Protein AF-A0A0W0VWG0-F1 (afdb_monomer)

Foldseek 3Di:
DVVVVVVVVLVVVLVVLVVQLLVLLVVLLVVLVVQDPPHDPVSLVVSLVSCCVSHVVSLVVSCVSPVVVCVPQLSDDPSCALVSLVSCCQRRVVSNLVLLLDLSSVCRVQDGDDDHGDPNNVVVLVCLVVDPPRDPDPVSSVSSNVSVVCNVLVLSNLLSQLVVLVVLLVVLLVLLVVQLVVQCPPDDLSNVLSVLSVVLNVVLVCVQVVQLVVVLVVVCPDPVLVVCVVVVCNVVVSVVVSVVCVSQPALVVSLVSLCCLLVVCVCLVDPPDSNVSLCPPCDDDPPPPPPPPPPRNSNVVSSVSSSVSSVSSNVSSVVSVVSVVPRPPPVPVPPVPVVVVVVVVVPVVPPPPDPDDDDDDDDDDDDDDDDDDDDPDVVVVVVVVVVVVVVVVVVVPPDDDDDDDDDDDDPDPDDDD

Mean predicted aligned error: 16.07 Å

Nearest PDB structures (foldseek):
  2d1l-assembly1_A  TM=2.223E-01  e=3.188E+00  Mus musculus
  4nqi-assembly2_D  TM=1.699E-01  e=1.750E+00  Dictyostelium discoideum
  5i6r-assembly1_A-2  TM=1.168E-01  e=7.115E-01  Homo sapiens
  4nqi-assembly2_C  TM=2.123E-01  e=5.330E+00  Dictyostelium discoideum

Radius of gyration: 30.92 Å; Cα contacts (8 Å, |Δi|>4): 258; chains: 1; bounding box: 94×103×70 Å

pLDDT: mean 72.95, std 22.59, range [24.17, 96.88]

Secondary structure (DSSP, 8-state):
-HHHHHHHHHHHHHHHHHHHHHHHHHHHHHHHHT--TT--HHHHHHHHHHHIIIIIHHHHHHHHH-HHHHTTSSSS-TTS-HHHHHHHHHH-HHHHHHHHTSHHHHHHHH-SSSSSPPHHHHHHHHHHHH-SSS-SSHHHHHHHHHHHHHHHTT-HHHHHHHHHHHHHHHHHHHHHHHHHHHHTT--SHHHHHHHHHHHHHHHHHHHHHHHHHHHHHHHTTSHHHHHHHHTT-HHHHHHHHHHHHHHS---HHHHHHHHHHHHTTT-TT-TT-TTGGGSTT----TT-TTTSTTSS-HHHHHHHHHHHHHHHHHHHHHHHHHHHHTS---STTTHHHHHHHHHHTTTSSSSSS------------------------HHHHHHHHHHHHHHHHHHTTS----------SSSSSS---

Solvent-accessible surface area (backbone atoms only — not comparable to full-atom values): 24652 Å² total; per-residue (Å²): 119,74,67,58,58,53,52,51,52,52,50,50,54,49,53,52,54,48,52,49,37,52,51,53,48,54,56,47,54,62,50,52,76,71,53,52,99,82,57,53,73,64,61,55,47,54,47,46,50,50,47,40,56,56,43,54,51,42,51,55,48,47,48,69,77,39,49,87,80,40,71,86,39,73,69,50,65,83,88,66,44,34,69,57,51,52,50,46,28,67,70,35,35,77,50,26,50,59,39,46,54,32,49,36,50,40,45,36,43,29,24,83,88,55,96,61,78,35,68,69,37,54,54,47,55,51,48,53,77,75,44,80,81,60,46,96,44,73,65,55,50,51,54,44,52,52,30,52,52,27,49,78,69,65,37,28,56,45,44,37,51,22,52,54,27,48,53,45,26,50,52,30,47,50,56,44,52,51,52,26,68,79,22,52,86,43,76,65,66,60,12,51,31,18,51,40,46,50,58,51,51,55,55,54,66,47,48,63,58,55,50,52,54,51,47,52,58,52,49,65,70,35,68,72,38,52,56,24,54,80,71,73,44,33,63,63,53,49,50,53,51,50,54,57,47,67,75,67,62,86,49,61,68,57,40,48,53,47,47,51,64,57,50,60,59,73,58,69,89,52,98,75,53,87,59,48,63,66,50,79,85,63,79,87,59,102,82,52,89,87,75,63,88,78,77,73,60,59,70,58,53,36,51,48,49,26,38,53,27,40,51,54,21,43,55,30,44,52,53,28,53,49,52,59,67,67,42,75,78,66,70,80,74,42,70,72,50,54,64,54,52,65,60,52,72,66,59,72,78,64,72,86,74,78,93,78,82,83,85,90,77,92,86,86,88,86,84,84,86,84,89,87,80,81,85,80,52,74,67,56,58,56,50,46,54,49,50,52,49,50,49,50,45,53,73,66,60,80,70,76,79,86,77,76,92,84,87,88,86,84,87,86,89,79,90,82,134

Structure (mmCIF, N/CA/C/O backbone):
data_AF-A0A0W0VWG0-F1
#
_entry.id   AF-A0A0W0VWG0-F1
#
loop_
_atom_site.group_PDB
_atom_site.id
_atom_site.type_symbol
_atom_site.label_atom_id
_atom_site.label_alt_id
_atom_site.label_comp_id
_atom_site.label_asym_id
_atom_site.label_entity_id
_atom_site.label_seq_id
_atom_site.pdbx_PDB_ins_code
_atom_site.Cartn_x
_atom_site.Cartn_y
_atom_site.Cartn_z
_atom_site.occupancy
_atom_site.B_iso_or_equiv
_atom_site.auth_seq_id
_atom_site.auth_comp_id
_atom_site.auth_asym_id
_atom_site.auth_atom_id
_atom_site.pdbx_PDB_model_num
ATOM 1 N N . MET A 1 1 ? -19.625 -40.426 -2.573 1.00 50.56 1 MET A N 1
ATOM 2 C CA . MET A 1 1 ? -18.568 -40.957 -1.684 1.00 50.56 1 MET A CA 1
ATOM 3 C C . MET A 1 1 ? -17.186 -40.312 -1.865 1.00 50.56 1 MET A C 1
ATOM 5 O O . MET A 1 1 ? -16.572 -40.037 -0.852 1.00 50.56 1 MET A O 1
ATOM 9 N N . LYS A 1 2 ? -16.667 -39.997 -3.073 1.00 52.94 2 LYS A N 1
ATOM 10 C CA . LYS A 1 2 ? -15.372 -39.264 -3.203 1.00 52.94 2 LYS A CA 1
ATOM 11 C C . LYS A 1 2 ? -15.434 -37.756 -2.879 1.00 52.94 2 LYS A C 1
ATOM 13 O O . LYS A 1 2 ? -14.421 -37.177 -2.510 1.00 52.94 2 LYS A O 1
ATOM 18 N N . LYS A 1 3 ? -16.608 -37.123 -3.016 1.00 56.34 3 LYS A N 1
ATOM 19 C CA . LYS A 1 3 ? -16.817 -35.695 -2.696 1.00 56.34 3 LYS A CA 1
ATOM 20 C C . LYS A 1 3 ? -16.709 -35.406 -1.190 1.00 56.34 3 LYS A C 1
ATOM 22 O O . LYS A 1 3 ? -16.093 -34.413 -0.829 1.00 56.34 3 LYS A O 1
ATOM 27 N N . ASP A 1 4 ? -17.214 -36.308 -0.347 1.00 68.06 4 ASP A N 1
ATOM 28 C CA . ASP A 1 4 ? -17.221 -36.131 1.115 1.00 68.06 4 ASP A CA 1
ATOM 29 C C . ASP A 1 4 ? -15.820 -36.234 1.726 1.00 68.06 4 ASP A C 1
ATOM 31 O O . ASP A 1 4 ? -15.458 -35.425 2.572 1.00 68.06 4 ASP A O 1
ATOM 35 N N . ALA A 1 5 ? -14.986 -37.162 1.244 1.00 74.94 5 ALA A N 1
ATOM 36 C CA . ALA A 1 5 ? -13.616 -37.324 1.739 1.00 74.94 5 ALA A CA 1
ATOM 37 C C . ALA A 1 5 ? -12.729 -36.101 1.432 1.00 74.94 5 ALA A C 1
ATOM 39 O O . ALA A 1 5 ? -11.931 -35.683 2.268 1.00 74.94 5 ALA A O 1
ATOM 40 N N . ASN A 1 6 ? -12.900 -35.486 0.255 1.00 80.62 6 ASN A N 1
ATOM 41 C CA . ASN A 1 6 ? -12.165 -34.271 -0.103 1.00 80.62 6 ASN A CA 1
ATOM 42 C C . ASN A 1 6 ? -12.630 -33.052 0.707 1.00 80.62 6 ASN A C 1
ATOM 44 O O . ASN A 1 6 ? -11.800 -32.230 1.084 1.00 80.62 6 ASN A O 1
ATOM 48 N N . GLN A 1 7 ? -13.929 -32.934 1.001 1.00 82.38 7 GLN A N 1
ATOM 49 C CA . GLN A 1 7 ? -14.434 -31.863 1.866 1.00 82.38 7 GLN A CA 1
ATOM 50 C C . GLN A 1 7 ? -13.964 -32.024 3.314 1.00 82.38 7 GLN A C 1
ATOM 52 O O . GLN A 1 7 ? -13.575 -31.038 3.931 1.00 82.38 7 GLN A O 1
ATOM 57 N N . GLN A 1 8 ? -13.926 -33.254 3.833 1.00 86.62 8 GLN A N 1
ATOM 58 C CA . GLN A 1 8 ? -13.394 -33.541 5.168 1.00 86.62 8 GLN A CA 1
ATOM 59 C C . GLN A 1 8 ? -11.898 -33.228 5.276 1.00 86.62 8 GLN A C 1
ATOM 61 O O . GLN A 1 8 ? -11.470 -32.656 6.273 1.00 86.62 8 GLN A O 1
ATOM 66 N N . LEU A 1 9 ? -11.108 -33.548 4.246 1.00 89.19 9 LEU A N 1
ATOM 67 C CA . LEU A 1 9 ? -9.685 -33.205 4.217 1.00 89.19 9 LEU A CA 1
ATOM 68 C C . LEU A 1 9 ? -9.464 -31.685 4.210 1.00 89.19 9 LEU A C 1
ATOM 70 O O . LEU A 1 9 ? -8.611 -31.194 4.943 1.00 89.19 9 LEU A O 1
ATOM 74 N N . LEU A 1 10 ? -10.238 -30.943 3.410 1.00 88.75 10 LEU A N 1
ATOM 75 C CA . LEU A 1 10 ? -10.167 -29.478 3.373 1.00 88.75 10 LEU A CA 1
ATOM 76 C C . LEU A 1 10 ? -10.575 -28.851 4.711 1.00 88.75 10 LEU A C 1
ATOM 78 O O . LEU A 1 10 ? -9.900 -27.937 5.173 1.00 88.75 10 LEU A O 1
ATOM 82 N N . ALA A 1 11 ? -11.630 -29.366 5.348 1.00 89.81 11 ALA A N 1
ATOM 83 C CA . ALA A 1 11 ? -12.048 -28.925 6.676 1.00 89.81 11 ALA A CA 1
ATOM 84 C C . ALA A 1 11 ? -10.959 -29.193 7.729 1.00 89.81 11 ALA A C 1
ATOM 86 O O . ALA A 1 11 ? -10.616 -28.299 8.492 1.00 89.81 11 ALA A O 1
ATOM 87 N N . ALA A 1 12 ? -10.334 -30.376 7.710 1.00 92.12 12 ALA A N 1
ATOM 88 C CA . ALA A 1 12 ? -9.243 -30.702 8.627 1.00 92.12 12 ALA A CA 1
ATOM 89 C C . ALA A 1 12 ? -8.016 -29.791 8.435 1.00 92.12 12 ALA A C 1
ATOM 91 O O . ALA A 1 12 ? -7.435 -29.333 9.415 1.00 92.12 12 ALA A O 1
ATOM 92 N N . GLN A 1 13 ? -7.639 -29.492 7.185 1.00 92.81 13 GLN A N 1
ATOM 93 C CA . GLN A 1 13 ? -6.549 -28.555 6.881 1.00 92.81 13 GLN A CA 1
ATOM 94 C C . GLN A 1 13 ? -6.863 -27.132 7.352 1.00 92.81 13 GLN A C 1
ATOM 96 O O . GLN A 1 13 ? -5.985 -26.436 7.862 1.00 92.81 13 GLN A O 1
ATOM 101 N N . PHE A 1 14 ? -8.110 -26.699 7.176 1.00 92.69 14 PHE A N 1
ATOM 102 C CA . PHE A 1 14 ? -8.582 -25.416 7.672 1.00 92.69 14 PHE A CA 1
ATOM 103 C C . PHE A 1 14 ? -8.509 -25.350 9.203 1.00 92.69 14 PHE A C 1
ATOM 105 O O . PHE A 1 14 ? -7.899 -24.424 9.735 1.00 92.69 14 PHE A O 1
ATOM 112 N N . ASP A 1 15 ? -9.049 -26.351 9.901 1.00 92.88 15 ASP A N 1
ATOM 113 C CA . ASP A 1 15 ? -9.050 -26.422 11.365 1.00 92.88 15 ASP A CA 1
ATOM 114 C C . ASP A 1 15 ? -7.625 -26.455 11.934 1.00 92.88 15 ASP A C 1
ATOM 116 O O . ASP A 1 15 ? -7.330 -25.779 12.921 1.00 92.88 15 ASP A O 1
ATOM 120 N N . GLU A 1 16 ? -6.714 -27.195 11.295 1.00 94.81 16 GLU A N 1
ATOM 121 C CA . GLU A 1 16 ? -5.301 -27.248 11.675 1.00 94.81 16 GLU A CA 1
ATOM 122 C C . GLU A 1 16 ? -4.639 -25.869 11.571 1.00 94.81 16 GLU A C 1
ATOM 124 O O . GLU A 1 16 ? -4.044 -25.390 12.543 1.00 94.81 16 GLU A O 1
ATOM 129 N N . LYS A 1 17 ? -4.792 -25.193 10.424 1.00 94.12 17 LYS A N 1
ATOM 130 C CA . LYS A 1 17 ? -4.256 -23.838 10.226 1.00 94.12 17 LYS A CA 1
ATOM 131 C C . LYS A 1 17 ? -4.880 -22.841 11.196 1.00 94.12 17 LYS A C 1
ATOM 133 O O . LYS A 1 17 ? -4.179 -21.987 11.731 1.00 94.12 17 LYS A O 1
ATOM 138 N N . MET A 1 18 ? -6.175 -22.960 11.464 1.00 94.25 18 MET A N 1
ATOM 139 C CA . MET A 1 18 ? -6.873 -22.072 12.386 1.00 94.25 18 MET A CA 1
ATOM 140 C C . MET A 1 18 ? -6.428 -22.245 13.828 1.00 94.25 18 MET A C 1
ATOM 142 O O . MET A 1 18 ? -6.154 -21.253 14.503 1.00 94.25 18 MET A O 1
ATOM 146 N N . LYS A 1 19 ? -6.251 -23.488 14.270 1.00 95.75 19 LYS A N 1
ATOM 147 C CA . LYS A 1 19 ? -5.693 -23.792 15.586 1.00 95.75 19 LYS A CA 1
ATOM 148 C C . LYS A 1 19 ? -4.253 -23.297 15.717 1.00 95.75 19 LYS A C 1
ATOM 150 O O . LYS A 1 19 ? -3.855 -22.835 16.785 1.00 95.75 19 LYS A O 1
ATOM 155 N N . GLN A 1 20 ? -3.463 -23.367 14.644 1.00 96.12 20 GLN A N 1
ATOM 156 C CA . GLN A 1 20 ? -2.124 -22.780 14.627 1.00 96.12 20 GLN A CA 1
ATOM 157 C C . GLN A 1 20 ? -2.181 -21.262 14.843 1.00 96.12 20 GLN A C 1
ATOM 159 O O . GLN A 1 20 ? -1.486 -20.758 15.723 1.00 96.12 20 GLN A O 1
ATOM 164 N N . VAL A 1 21 ? -3.030 -20.547 14.095 1.00 96.12 21 VAL A N 1
ATOM 165 C CA . VAL A 1 21 ? -3.174 -19.088 14.241 1.00 96.12 21 VAL A CA 1
ATOM 166 C C . VAL A 1 21 ? -3.685 -18.713 15.630 1.00 96.12 21 VAL A C 1
ATOM 168 O O . VAL A 1 21 ? -3.185 -17.755 16.211 1.00 96.12 21 VAL A O 1
ATOM 171 N N . GLU A 1 22 ? -4.636 -19.463 16.188 1.00 96.75 22 GLU A N 1
ATOM 172 C CA . GLU A 1 22 ? -5.143 -19.245 17.546 1.00 96.75 22 GLU A CA 1
ATOM 173 C C . GLU A 1 22 ? -4.025 -19.369 18.593 1.00 96.75 22 GLU A C 1
ATOM 175 O O . GLU A 1 22 ? -3.852 -18.482 19.432 1.00 96.75 22 GLU A O 1
ATOM 180 N N . ASN A 1 23 ? -3.206 -20.422 18.502 1.00 96.88 23 ASN A N 1
ATOM 181 C CA . ASN A 1 23 ? -2.063 -20.615 19.393 1.00 96.88 23 ASN A CA 1
ATOM 182 C C . ASN A 1 23 ? -1.014 -19.505 19.233 1.00 96.88 23 ASN A C 1
ATOM 184 O O . ASN A 1 23 ? -0.510 -18.976 20.226 1.00 96.88 23 ASN A O 1
ATOM 188 N N . ASP A 1 24 ? -0.680 -19.135 17.995 1.00 96.62 24 ASP A N 1
ATOM 189 C CA . ASP A 1 24 ? 0.259 -18.048 17.717 1.00 96.62 24 ASP A CA 1
ATOM 190 C C . ASP A 1 24 ? -0.267 -16.708 18.246 1.00 96.62 24 ASP A C 1
ATOM 192 O O . ASP A 1 24 ? 0.499 -15.931 18.822 1.00 96.62 24 ASP A O 1
ATOM 196 N N . PHE A 1 25 ? -1.571 -16.453 18.112 1.00 96.06 25 PHE A N 1
ATOM 197 C CA . PHE A 1 25 ? -2.216 -15.248 18.623 1.00 96.06 25 PHE A CA 1
ATOM 198 C C . PHE A 1 25 ? -2.141 -15.198 20.148 1.00 96.06 25 PHE A C 1
ATOM 200 O O . PHE A 1 25 ? -1.662 -14.208 20.698 1.00 96.06 25 PHE A O 1
ATOM 207 N N . ALA A 1 26 ? -2.518 -16.281 20.832 1.00 94.88 26 ALA A N 1
ATOM 208 C CA . ALA A 1 26 ? -2.443 -16.372 22.288 1.00 94.88 26 ALA A CA 1
ATOM 209 C C . ALA A 1 26 ? -1.010 -16.147 22.804 1.00 94.88 26 ALA A C 1
ATOM 211 O O . ALA A 1 26 ? -0.790 -15.352 23.721 1.00 94.88 26 ALA A O 1
ATOM 212 N N . ASN A 1 27 ? -0.016 -16.775 22.168 1.00 94.56 27 ASN A N 1
ATOM 213 C CA . ASN A 1 27 ? 1.397 -16.602 22.513 1.00 94.56 27 ASN A CA 1
ATOM 214 C C . ASN A 1 27 ? 1.876 -15.157 22.312 1.00 94.56 27 ASN A C 1
ATOM 216 O O . ASN A 1 27 ? 2.618 -14.621 23.140 1.00 94.56 27 ASN A O 1
ATOM 220 N N . LEU A 1 28 ? 1.460 -14.511 21.220 1.00 93.88 28 LEU A N 1
ATOM 221 C CA . LEU A 1 28 ? 1.792 -13.113 20.966 1.00 93.88 28 LEU A CA 1
ATOM 222 C C . LEU A 1 28 ? 1.119 -12.191 21.981 1.00 93.88 28 LEU A C 1
ATOM 224 O O . LEU A 1 28 ? 1.800 -11.324 22.520 1.00 93.88 28 LEU A O 1
ATOM 228 N N . MET A 1 29 ? -0.153 -12.406 22.318 1.00 92.50 29 MET A N 1
ATOM 229 C CA . MET A 1 29 ? -0.862 -11.599 23.316 1.00 92.50 29 MET A CA 1
ATOM 230 C C . MET A 1 29 ? -0.215 -11.681 24.706 1.00 92.50 29 MET A C 1
ATOM 232 O O . MET A 1 29 ? -0.048 -10.648 25.355 1.00 92.50 29 MET A O 1
ATOM 236 N N . LEU A 1 30 ? 0.269 -12.858 25.125 1.00 90.69 30 LEU A N 1
ATOM 237 C CA . LEU A 1 30 ? 1.080 -12.989 26.347 1.00 90.69 30 LEU A CA 1
ATOM 238 C C . LEU A 1 30 ? 2.355 -12.134 26.283 1.00 90.69 30 LEU A C 1
ATOM 240 O O . LEU A 1 30 ? 2.744 -11.496 27.264 1.00 90.69 30 LEU A O 1
ATOM 244 N N . ARG A 1 31 ? 2.998 -12.083 25.111 1.00 89.56 31 ARG A N 1
ATOM 245 C CA . ARG A 1 31 ? 4.193 -11.262 24.887 1.00 89.56 31 ARG A CA 1
ATOM 246 C C . ARG A 1 31 ? 3.867 -9.768 24.907 1.00 89.56 31 ARG A C 1
ATOM 248 O O . ARG A 1 31 ? 4.655 -9.008 25.463 1.00 89.56 31 ARG A O 1
ATOM 255 N N . VAL A 1 32 ? 2.712 -9.342 24.386 1.00 87.25 32 VAL A N 1
ATOM 256 C CA . VAL A 1 32 ? 2.261 -7.933 24.421 1.00 87.25 32 VAL A CA 1
ATOM 257 C C . VAL A 1 32 ? 2.180 -7.413 25.848 1.00 87.25 32 VAL A C 1
ATOM 259 O O . VAL A 1 32 ? 2.632 -6.303 26.114 1.00 87.25 32 VAL A O 1
ATOM 262 N N . SER A 1 33 ? 1.666 -8.211 26.788 1.00 79.19 33 SER A N 1
ATOM 263 C CA . SER A 1 33 ? 1.565 -7.805 28.195 1.00 79.19 33 SER A CA 1
ATOM 264 C C . SER A 1 33 ? 2.928 -7.517 28.838 1.00 79.19 33 SER A C 1
ATOM 266 O O . SER A 1 33 ? 3.005 -6.725 29.776 1.00 79.19 33 SER A O 1
ATOM 268 N N . SER A 1 34 ? 4.006 -8.114 28.315 1.00 81.00 34 SER A N 1
ATOM 269 C CA . SER A 1 34 ? 5.383 -7.857 28.758 1.00 81.00 34 SER A CA 1
ATOM 270 C C . SER A 1 34 ? 6.031 -6.623 28.108 1.00 81.00 34 SER A C 1
ATOM 272 O O . SER A 1 34 ? 7.093 -6.184 28.552 1.00 81.00 34 SER A O 1
ATOM 274 N N . ILE A 1 35 ? 5.398 -6.039 27.081 1.00 80.75 35 ILE A N 1
ATOM 275 C CA . ILE A 1 35 ? 5.866 -4.819 26.414 1.00 80.75 35 ILE A CA 1
ATOM 276 C C . ILE A 1 35 ? 5.405 -3.607 27.236 1.00 80.75 35 ILE A C 1
ATOM 278 O O . ILE A 1 35 ? 4.223 -3.247 27.303 1.00 80.75 35 ILE A O 1
ATOM 282 N N . GLY A 1 36 ? 6.371 -2.995 27.916 1.00 67.56 36 GLY A N 1
ATOM 283 C CA . GLY A 1 36 ? 6.180 -1.805 28.733 1.00 67.56 36 GLY A CA 1
ATOM 284 C C . GLY A 1 36 ? 6.467 -0.510 27.964 1.00 67.56 36 GLY A C 1
ATOM 285 O O . GLY A 1 36 ? 7.030 -0.545 26.871 1.00 67.56 36 GLY A O 1
ATOM 286 N N . PRO A 1 37 ? 6.166 0.658 28.560 1.00 62.09 37 PRO A N 1
ATOM 287 C CA . PRO A 1 37 ? 6.462 1.970 27.968 1.00 62.09 37 PRO A CA 1
ATOM 288 C C . PRO A 1 37 ? 7.958 2.215 27.702 1.00 62.09 37 PRO A C 1
ATOM 290 O O . PRO A 1 37 ? 8.317 3.104 26.939 1.00 62.09 37 PRO A O 1
ATOM 293 N N . SER A 1 38 ? 8.830 1.445 28.356 1.00 62.41 38 SER A N 1
ATOM 294 C CA . SER A 1 38 ? 10.289 1.492 28.237 1.00 62.41 38 SER A CA 1
ATOM 295 C C . SER A 1 38 ? 10.865 0.419 27.306 1.00 62.41 38 SER A C 1
ATOM 297 O O . SER A 1 38 ? 12.086 0.319 27.170 1.00 62.41 38 SER A O 1
ATOM 299 N N . SER A 1 39 ? 10.024 -0.403 26.672 1.00 72.06 39 SER A N 1
ATOM 300 C CA . SER A 1 39 ? 10.487 -1.393 25.703 1.00 72.06 39 SER A CA 1
ATOM 301 C C . SER A 1 39 ? 11.117 -0.689 24.499 1.00 72.06 39 SER A C 1
ATOM 303 O O . SER A 1 39 ? 10.526 0.204 23.898 1.00 72.06 39 SER A O 1
ATOM 305 N N . GLY A 1 40 ? 12.345 -1.080 24.155 1.00 68.69 40 GLY A N 1
ATOM 306 C CA . GLY A 1 40 ? 13.078 -0.461 23.053 1.00 68.69 40 GLY A CA 1
ATOM 307 C C . GLY A 1 40 ? 12.387 -0.659 21.700 1.00 68.69 40 GLY A C 1
ATOM 308 O O . GLY A 1 40 ? 11.729 -1.673 21.472 1.00 68.69 40 GLY A O 1
ATOM 309 N N . LEU A 1 41 ? 12.615 0.277 20.772 1.00 71.94 41 LEU A N 1
ATOM 310 C CA . LEU A 1 41 ? 12.052 0.285 19.411 1.00 71.94 41 LEU A CA 1
ATOM 311 C C . LEU A 1 41 ? 12.236 -1.044 18.657 1.00 71.94 41 LEU A C 1
ATOM 313 O O . LEU A 1 41 ? 11.373 -1.463 17.895 1.00 71.94 41 LEU A O 1
ATOM 317 N N . LYS A 1 42 ? 13.354 -1.737 18.889 1.00 76.38 42 LYS A N 1
ATOM 318 C CA . LYS A 1 42 ? 13.618 -3.040 18.274 1.00 76.38 42 LYS A CA 1
ATOM 319 C C . LYS A 1 42 ? 12.618 -4.112 18.728 1.00 76.38 42 LYS A C 1
ATOM 321 O O . LYS A 1 42 ? 12.138 -4.881 17.909 1.00 76.38 42 LYS A O 1
ATOM 326 N N . VAL A 1 43 ? 12.249 -4.125 20.012 1.00 79.94 43 VAL A N 1
ATOM 327 C CA . VAL A 1 43 ? 11.303 -5.106 20.575 1.00 79.94 43 VAL A CA 1
ATOM 328 C C . VAL A 1 43 ? 9.911 -4.930 19.968 1.00 79.94 43 VAL A C 1
ATOM 330 O O . VAL A 1 43 ? 9.248 -5.915 19.643 1.00 79.94 43 VAL A O 1
ATOM 333 N N . THR A 1 44 ? 9.472 -3.68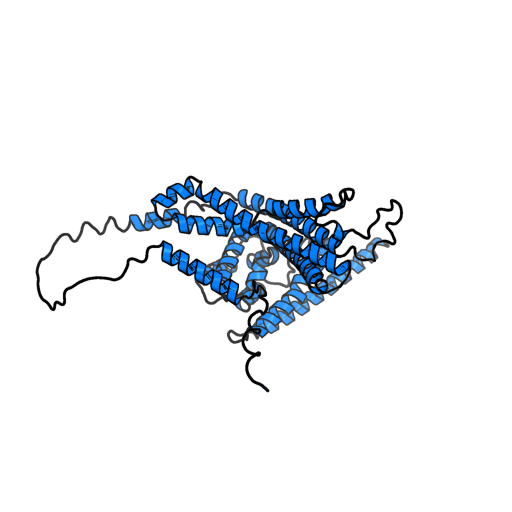3 19.782 1.00 79.25 44 THR A N 1
ATOM 334 C CA . THR A 1 44 ? 8.176 -3.377 19.163 1.00 79.25 44 THR A CA 1
ATOM 335 C C . THR A 1 44 ? 8.176 -3.656 17.659 1.00 79.25 44 THR A C 1
ATOM 337 O O . THR A 1 44 ? 7.179 -4.158 17.142 1.00 79.25 44 THR A O 1
ATOM 340 N N . GLN A 1 45 ? 9.293 -3.418 16.963 1.00 81.75 45 GLN A N 1
ATOM 341 C CA . GLN A 1 45 ? 9.461 -3.789 15.553 1.00 81.75 45 GLN A CA 1
ATOM 342 C C . GLN A 1 45 ? 9.440 -5.306 15.343 1.00 81.75 45 GLN A C 1
ATOM 344 O O . GLN A 1 45 ? 8.664 -5.786 14.519 1.00 81.75 45 GLN A O 1
ATOM 349 N N . ASP A 1 46 ? 10.228 -6.058 16.113 1.00 86.50 46 ASP A N 1
ATOM 350 C CA . ASP A 1 46 ? 10.281 -7.522 16.030 1.00 86.50 46 ASP A CA 1
ATOM 351 C C . ASP A 1 46 ? 8.903 -8.128 16.333 1.00 86.50 46 ASP A C 1
ATOM 353 O O . ASP A 1 46 ? 8.438 -9.024 15.628 1.00 86.50 46 ASP A O 1
ATOM 357 N N . PHE A 1 47 ? 8.189 -7.580 17.325 1.00 90.62 47 PHE A N 1
ATOM 358 C CA . PHE A 1 47 ? 6.798 -7.955 17.576 1.00 90.62 47 PHE A CA 1
ATOM 359 C C . PHE A 1 47 ? 5.892 -7.667 16.377 1.00 90.62 47 PHE A C 1
ATOM 361 O O . PHE A 1 47 ? 5.123 -8.535 15.968 1.00 90.62 47 PHE A O 1
ATOM 368 N N . GLY A 1 48 ? 5.967 -6.464 15.803 1.00 88.00 48 GLY A N 1
ATOM 369 C CA . GLY A 1 48 ? 5.152 -6.092 14.648 1.00 88.00 48 GLY A CA 1
ATOM 370 C C . GLY A 1 48 ? 5.391 -7.006 13.442 1.00 88.00 48 GLY A C 1
ATOM 371 O O . GLY A 1 48 ? 4.438 -7.357 12.739 1.00 88.00 48 GLY A O 1
ATOM 372 N N . ILE A 1 49 ? 6.640 -7.433 13.224 1.00 88.62 49 ILE A N 1
ATOM 373 C CA . ILE A 1 49 ? 7.011 -8.400 12.183 1.00 88.62 49 ILE A CA 1
ATOM 374 C C . ILE A 1 49 ? 6.385 -9.764 12.477 1.00 88.62 49 ILE A C 1
ATOM 376 O O . ILE A 1 49 ? 5.670 -10.285 11.618 1.00 88.62 49 ILE A O 1
ATOM 380 N N . ASP A 1 50 ? 6.593 -10.306 13.681 1.00 92.44 50 ASP A N 1
ATOM 381 C CA . ASP A 1 50 ? 6.047 -11.605 14.088 1.00 92.44 50 ASP A CA 1
ATOM 382 C C . ASP A 1 50 ? 4.521 -11.634 13.962 1.00 92.44 50 ASP A C 1
ATOM 384 O O . ASP A 1 50 ? 3.959 -12.556 13.371 1.00 92.44 50 ASP A O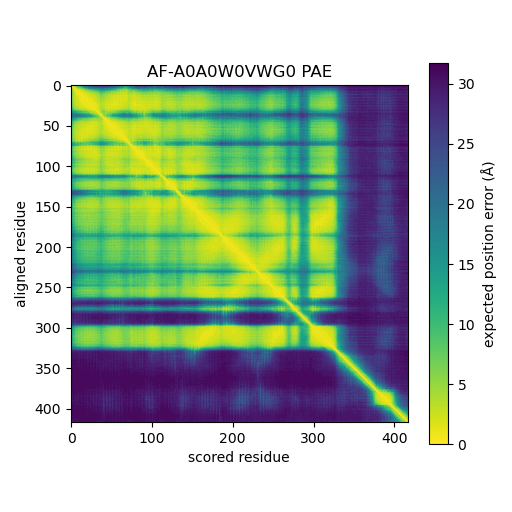 1
ATOM 388 N N . PHE A 1 51 ? 3.846 -10.600 14.467 1.00 94.25 51 PHE A N 1
ATOM 389 C CA . PHE A 1 51 ? 2.393 -10.484 14.406 1.00 94.25 51 PHE A CA 1
ATOM 390 C C . PHE A 1 51 ? 1.897 -10.421 12.961 1.00 94.25 51 PHE A C 1
ATOM 392 O O . PHE A 1 51 ? 0.942 -11.102 12.583 1.00 94.25 51 PHE A O 1
ATOM 399 N N . SER A 1 52 ? 2.575 -9.645 12.114 1.00 90.75 52 SER A N 1
ATOM 400 C CA . SER A 1 52 ? 2.218 -9.547 10.700 1.00 90.75 52 SER A CA 1
ATOM 401 C C . SER A 1 52 ? 2.373 -10.882 9.977 1.00 90.75 52 SER A C 1
ATOM 403 O O . SER A 1 52 ? 1.511 -11.251 9.185 1.00 90.75 52 SER A O 1
ATOM 405 N N . GLN A 1 53 ? 3.466 -11.601 10.232 1.00 92.12 53 GLN A N 1
ATOM 406 C CA . GLN A 1 53 ? 3.759 -12.863 9.560 1.00 92.12 53 GLN A CA 1
ATOM 407 C C . GLN A 1 53 ? 2.853 -13.993 10.039 1.00 92.12 53 GLN A C 1
ATOM 409 O O . GLN A 1 53 ? 2.293 -14.698 9.208 1.00 92.12 53 GLN A O 1
ATOM 414 N N . LYS A 1 54 ? 2.701 -14.149 11.357 1.00 95.19 54 LYS A N 1
ATOM 415 C CA . LYS A 1 54 ? 1.992 -15.284 11.956 1.00 95.19 54 LYS A CA 1
ATOM 416 C C . LYS A 1 54 ? 0.481 -15.108 11.971 1.00 95.19 54 LYS A C 1
ATOM 418 O O . LYS A 1 54 ? -0.230 -16.097 11.832 1.00 95.19 54 LYS A O 1
ATOM 423 N N . ILE A 1 55 ? -0.005 -13.873 12.113 1.00 95.25 55 ILE A N 1
ATOM 424 C CA . ILE A 1 55 ? -1.437 -13.592 12.263 1.00 95.25 55 ILE A CA 1
ATOM 425 C C . ILE A 1 55 ? -2.006 -12.991 10.985 1.00 95.25 55 ILE A C 1
ATOM 427 O O . ILE A 1 55 ? -2.794 -13.643 10.309 1.00 95.25 55 ILE A O 1
ATOM 431 N N . ILE A 1 56 ? -1.591 -11.773 10.616 1.00 91.38 56 ILE A N 1
ATOM 432 C CA . ILE A 1 56 ? -2.222 -11.032 9.508 1.00 91.38 56 ILE A CA 1
ATOM 433 C C . ILE A 1 56 ? -2.094 -11.805 8.189 1.00 91.38 56 ILE A C 1
ATOM 435 O O . ILE A 1 56 ? -3.097 -12.117 7.553 1.00 91.38 56 ILE A O 1
ATOM 439 N N . ASN A 1 57 ? -0.870 -12.162 7.794 1.00 90.56 57 ASN A N 1
ATOM 440 C CA . ASN A 1 57 ? -0.626 -12.837 6.520 1.00 90.56 57 ASN A CA 1
ATOM 441 C C . ASN A 1 57 ? -1.232 -14.250 6.488 1.00 90.56 57 ASN A C 1
ATOM 443 O O . ASN A 1 57 ? -1.732 -14.682 5.447 1.00 90.56 57 ASN A O 1
ATOM 447 N N . THR A 1 58 ? -1.194 -14.977 7.609 1.00 92.44 58 THR A N 1
ATOM 448 C CA . THR A 1 58 ? -1.777 -16.323 7.695 1.00 92.44 58 THR A CA 1
ATOM 449 C C . THR A 1 58 ? -3.294 -16.271 7.562 1.00 92.44 58 THR A C 1
ATOM 451 O O . THR A 1 58 ? -3.850 -17.038 6.783 1.00 92.44 58 THR A O 1
ATOM 454 N N . LEU A 1 59 ? -3.968 -15.327 8.229 1.00 92.56 59 LEU A N 1
ATOM 455 C CA . LEU A 1 59 ? -5.414 -15.132 8.085 1.00 92.56 59 LEU A CA 1
ATOM 456 C C . LEU A 1 59 ? -5.804 -14.726 6.659 1.00 92.56 59 LEU A C 1
ATOM 458 O O . LEU A 1 59 ? -6.761 -15.273 6.115 1.00 92.56 59 LEU A O 1
ATOM 462 N N . GLU A 1 60 ? -5.040 -13.836 6.016 1.00 88.62 60 GLU A N 1
ATOM 463 C CA . GLU A 1 60 ? -5.247 -13.498 4.598 1.00 88.62 60 GLU A CA 1
ATOM 464 C C . GLU A 1 60 ? -5.094 -14.728 3.684 1.00 88.62 60 GLU A C 1
ATOM 466 O O . GLU A 1 60 ? -5.855 -14.904 2.728 1.00 88.62 60 GLU A O 1
ATOM 471 N N . THR A 1 61 ? -4.127 -15.598 3.988 1.00 90.56 61 THR A N 1
ATOM 472 C CA . THR A 1 61 ? -3.889 -16.842 3.242 1.00 90.56 61 THR A CA 1
ATOM 473 C C . THR A 1 61 ? -5.047 -17.820 3.429 1.00 90.56 61 THR A C 1
ATOM 475 O O . THR A 1 61 ? -5.573 -18.328 2.443 1.00 90.56 61 THR A O 1
ATOM 478 N N . ILE A 1 62 ? -5.506 -18.025 4.668 1.00 91.50 62 ILE A N 1
ATOM 479 C CA . ILE A 1 62 ? -6.651 -18.892 4.981 1.00 91.50 62 ILE A CA 1
ATOM 480 C C . ILE A 1 62 ? -7.911 -18.395 4.270 1.00 91.50 62 ILE A C 1
ATOM 482 O O . ILE A 1 62 ? -8.595 -19.186 3.627 1.00 91.50 62 ILE A O 1
ATOM 486 N N . ALA A 1 63 ? -8.187 -17.089 4.311 1.00 88.62 63 ALA A N 1
ATOM 487 C CA . ALA A 1 63 ? -9.345 -16.512 3.630 1.00 88.62 63 ALA A CA 1
ATOM 488 C C . ALA A 1 63 ? -9.302 -16.714 2.104 1.00 88.62 63 ALA A C 1
ATOM 490 O O . ALA A 1 63 ? -10.343 -16.853 1.466 1.00 88.62 63 ALA A O 1
ATOM 491 N N . THR A 1 64 ? -8.100 -16.759 1.520 1.00 88.12 64 THR A N 1
ATOM 492 C CA . THR A 1 64 ? -7.905 -16.995 0.082 1.00 88.12 64 THR A CA 1
ATOM 493 C C . THR A 1 64 ? -8.042 -18.476 -0.286 1.00 88.12 64 THR A C 1
ATOM 495 O O . THR A 1 64 ? -8.624 -18.802 -1.318 1.00 88.12 64 THR A O 1
ATOM 498 N N . GLU A 1 65 ? -7.498 -19.377 0.531 1.00 89.94 65 GLU A N 1
ATOM 499 C CA . GLU A 1 65 ? -7.492 -20.822 0.266 1.00 89.94 65 GLU A CA 1
ATOM 500 C C . GLU A 1 65 ? -8.822 -21.506 0.617 1.00 89.94 65 GLU A C 1
ATOM 502 O O . GLU A 1 65 ? -9.206 -22.477 -0.036 1.00 89.94 65 GLU A O 1
ATOM 507 N N . PHE A 1 66 ? -9.542 -20.990 1.617 1.00 89.81 66 PHE A N 1
ATOM 508 C CA . PHE A 1 66 ? -10.746 -21.603 2.186 1.00 89.81 66 PHE A CA 1
ATOM 509 C C . PHE A 1 66 ? -11.947 -20.635 2.218 1.00 89.81 66 PHE A C 1
ATOM 511 O O . PHE A 1 66 ? -12.569 -20.467 3.270 1.00 89.81 66 PHE A O 1
ATOM 518 N N . PRO A 1 67 ? -12.331 -20.006 1.088 1.00 86.62 67 PRO A N 1
ATOM 519 C CA . PRO A 1 67 ? -13.346 -18.947 1.063 1.00 86.62 67 PRO A CA 1
ATOM 520 C C . PRO A 1 67 ? -14.706 -19.388 1.634 1.00 86.62 67 PRO A C 1
ATOM 522 O O . PRO A 1 67 ? -15.350 -18.630 2.352 1.00 86.62 67 PRO A O 1
ATOM 525 N N . SER A 1 68 ? -15.118 -20.639 1.395 1.00 86.25 68 SER A N 1
ATOM 526 C CA . SER A 1 68 ? -16.385 -21.190 1.903 1.00 86.25 68 SER A CA 1
ATOM 527 C C . SER A 1 68 ? -16.425 -21.370 3.423 1.00 86.25 68 SER A C 1
ATOM 529 O O . SER A 1 68 ? -17.500 -21.453 4.004 1.00 86.25 68 SER A O 1
ATOM 531 N N . PHE A 1 69 ? -15.266 -21.470 4.078 1.00 83.62 69 PHE A N 1
ATOM 532 C CA . PHE A 1 69 ? -15.178 -21.655 5.529 1.00 83.62 69 PHE A CA 1
ATOM 533 C C . PHE A 1 69 ? -15.094 -20.323 6.285 1.00 83.62 69 PHE A C 1
ATOM 535 O O . PHE A 1 69 ? -15.337 -20.283 7.489 1.00 83.62 69 PHE A O 1
ATOM 542 N N . VAL A 1 70 ? -14.797 -19.227 5.580 1.00 83.19 70 VAL A N 1
ATOM 543 C CA . VAL A 1 70 ? -14.666 -17.878 6.154 1.00 83.19 70 VAL A CA 1
ATOM 544 C C . VAL A 1 70 ? -15.850 -16.963 5.837 1.00 83.19 70 VAL A C 1
ATOM 546 O O . VAL A 1 70 ? -15.864 -15.822 6.280 1.00 83.19 70 VAL A O 1
ATOM 549 N N . GLU A 1 71 ? -16.859 -17.450 5.110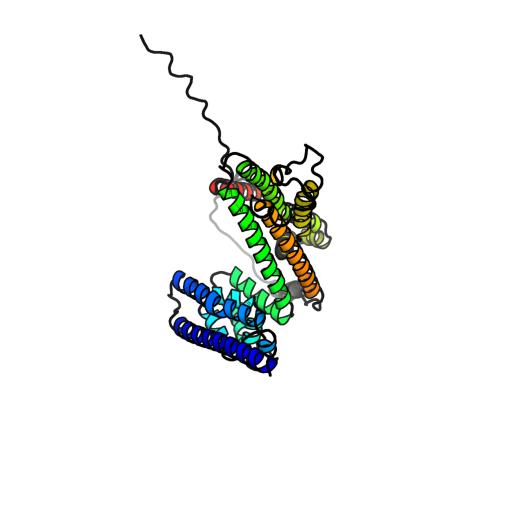 1.00 72.94 71 GLU A N 1
ATOM 550 C CA . GLU A 1 71 ? -18.025 -16.667 4.661 1.00 72.94 71 GLU A CA 1
ATOM 551 C C . GLU A 1 71 ? -18.805 -16.017 5.820 1.00 72.94 71 GLU A C 1
ATOM 553 O O . GLU A 1 71 ? -19.354 -14.930 5.679 1.00 72.94 71 GLU A O 1
ATOM 558 N N . HIS A 1 72 ? -18.785 -16.650 6.997 1.00 68.25 72 HIS A N 1
ATOM 559 C CA . HIS A 1 72 ? -19.457 -16.175 8.212 1.00 68.25 72 HIS A CA 1
ATOM 560 C C . HIS A 1 72 ? -18.545 -15.347 9.122 1.00 68.25 72 HIS A C 1
ATOM 562 O O . HIS A 1 72 ? -18.961 -14.893 10.189 1.00 68.25 72 HIS A O 1
ATOM 568 N N . TRP A 1 73 ? -17.272 -15.198 8.762 1.00 71.81 73 TRP A N 1
ATOM 569 C CA . TRP A 1 73 ? -16.371 -14.341 9.507 1.00 71.81 73 TRP A CA 1
ATOM 570 C C . TRP A 1 73 ? -16.579 -12.926 9.003 1.00 71.81 73 TRP A C 1
ATOM 572 O O . TRP A 1 73 ? -16.427 -12.656 7.815 1.00 71.81 73 TRP A O 1
ATOM 582 N N . ASN A 1 74 ? -16.823 -11.992 9.920 1.00 68.25 74 ASN A N 1
ATOM 583 C CA . ASN A 1 74 ? -16.779 -10.555 9.633 1.00 68.25 74 ASN A CA 1
ATOM 584 C C . ASN A 1 74 ? -15.322 -10.089 9.402 1.00 68.25 74 ASN A C 1
ATOM 586 O O . ASN A 1 74 ? -14.869 -9.090 9.954 1.00 68.25 74 ASN A O 1
ATOM 590 N N . GLY A 1 75 ? -14.555 -10.874 8.643 1.00 72.75 75 GLY A N 1
ATOM 591 C CA . GLY A 1 75 ? -13.155 -10.692 8.304 1.00 72.75 75 GLY A CA 1
ATOM 592 C C . GLY A 1 75 ? -12.141 -11.143 9.363 1.00 72.75 75 GLY A C 1
ATOM 593 O O . GLY A 1 75 ? -10.955 -11.165 9.047 1.00 72.75 75 GLY A O 1
ATOM 594 N N . LEU A 1 76 ? -12.558 -11.529 10.580 1.00 88.12 76 LEU A N 1
ATOM 595 C CA . LEU A 1 76 ? -11.662 -12.062 11.618 1.00 88.12 76 LEU A CA 1
ATOM 596 C C . LEU A 1 76 ? -12.297 -13.201 12.440 1.00 88.12 76 LEU A C 1
ATOM 598 O O . LEU A 1 76 ? -13.489 -13.116 12.758 1.00 88.12 76 LEU A O 1
ATOM 602 N N . PRO A 1 77 ? -11.505 -14.205 12.868 1.00 89.88 77 PRO A N 1
ATOM 603 C CA . PRO A 1 77 ? -11.950 -15.268 13.772 1.00 89.88 77 PRO A CA 1
ATOM 604 C C . PRO A 1 77 ? -12.473 -14.753 15.119 1.00 89.88 77 PRO A C 1
ATOM 606 O O . PRO A 1 77 ? -12.110 -13.668 15.572 1.00 89.88 77 PRO A O 1
ATOM 609 N N . THR A 1 78 ? -13.295 -15.560 15.791 1.00 88.44 78 THR A N 1
ATOM 610 C CA . THR A 1 78 ? -13.945 -15.213 17.069 1.00 88.44 78 THR A CA 1
ATOM 611 C C . THR A 1 78 ? -13.000 -15.170 18.270 1.00 88.44 78 THR A C 1
ATOM 613 O O . THR A 1 78 ? -13.317 -14.506 19.253 1.00 88.44 78 THR A O 1
ATOM 616 N N . PHE A 1 79 ? -11.845 -15.842 18.211 1.00 91.25 79 PHE A N 1
ATOM 617 C CA . PHE A 1 79 ? -10.848 -15.784 19.287 1.00 91.25 79 PHE A CA 1
ATOM 618 C C . PHE A 1 79 ? -10.103 -14.443 19.350 1.00 91.25 79 PHE A C 1
ATOM 620 O O . PHE A 1 79 ? -9.492 -14.150 20.371 1.00 91.25 79 PHE A O 1
ATOM 627 N N . ILE A 1 80 ? -10.153 -13.627 18.288 1.00 91.88 80 ILE A N 1
ATOM 628 C CA . ILE A 1 80 ? -9.614 -12.263 18.295 1.00 91.88 80 ILE A CA 1
ATOM 629 C C . ILE A 1 80 ? -10.712 -11.344 18.817 1.00 91.88 80 ILE A C 1
ATOM 631 O O . ILE A 1 80 ? -11.677 -11.068 18.099 1.00 91.88 80 ILE A O 1
ATOM 635 N N . LYS A 1 81 ? -10.581 -10.878 20.060 1.00 91.12 81 LYS A N 1
ATOM 636 C CA . LYS A 1 81 ? -11.603 -10.051 20.711 1.00 91.12 81 LYS A CA 1
ATOM 637 C C . LYS A 1 81 ? -11.331 -8.561 20.535 1.00 91.12 81 LYS A C 1
ATOM 639 O O . LYS A 1 81 ? -10.228 -8.148 20.178 1.00 91.12 81 LYS A O 1
ATOM 644 N N . GLN A 1 82 ? -12.343 -7.743 20.811 1.00 90.75 82 GLN A N 1
ATOM 645 C CA . GLN A 1 82 ? -12.229 -6.285 20.757 1.00 90.75 82 GLN A CA 1
ATOM 646 C C . GLN A 1 82 ? -11.140 -5.771 21.713 1.00 90.75 82 GLN A C 1
ATOM 648 O O . GLN A 1 82 ? -10.337 -4.910 21.351 1.00 90.75 82 GLN A O 1
ATOM 653 N N . GLU A 1 83 ? -11.088 -6.326 22.923 1.00 90.00 83 GLU A N 1
ATOM 654 C CA . GLU A 1 83 ? -10.149 -5.935 23.975 1.00 90.00 83 GLU A CA 1
ATOM 655 C C . GLU A 1 83 ? -8.697 -6.244 23.586 1.00 90.00 83 GLU A C 1
ATOM 657 O O . GLU A 1 83 ? -7.783 -5.482 23.917 1.00 90.00 83 GLU A O 1
ATOM 662 N N . ASP A 1 84 ? -8.483 -7.326 22.835 1.00 90.94 84 ASP A N 1
ATOM 663 C CA . ASP A 1 84 ? -7.162 -7.706 22.338 1.00 90.94 84 ASP A CA 1
ATOM 664 C C . ASP A 1 84 ? -6.665 -6.696 21.298 1.00 90.94 84 ASP A C 1
ATOM 666 O O . ASP A 1 84 ? -5.526 -6.232 21.373 1.00 90.94 84 ASP A O 1
ATOM 670 N N . VAL A 1 85 ? -7.534 -6.295 20.362 1.00 90.69 85 VAL A N 1
ATOM 671 C CA . VAL A 1 85 ? -7.209 -5.286 19.340 1.00 90.69 85 VAL A CA 1
ATOM 672 C C . VAL A 1 85 ? -6.913 -3.934 19.990 1.00 90.69 85 VAL A C 1
ATOM 674 O O . VAL A 1 85 ? -5.902 -3.312 19.665 1.00 90.69 85 VAL A O 1
ATOM 677 N N . MET A 1 86 ? -7.730 -3.511 20.960 1.00 88.50 86 MET A N 1
ATOM 678 C CA . MET A 1 86 ? -7.483 -2.303 21.758 1.00 88.50 86 MET A CA 1
ATOM 679 C C . MET A 1 86 ? -6.108 -2.347 22.434 1.00 88.50 86 MET A C 1
ATOM 681 O O . MET A 1 86 ? -5.316 -1.412 22.312 1.00 88.50 86 MET A O 1
ATOM 685 N N . THR A 1 87 ? -5.787 -3.465 23.088 1.00 88.31 87 THR A N 1
ATOM 686 C CA . THR A 1 87 ? -4.502 -3.653 23.773 1.00 88.31 87 THR A CA 1
ATOM 687 C C . THR A 1 87 ? -3.324 -3.562 22.802 1.00 88.31 87 THR A C 1
ATOM 689 O O . THR A 1 87 ? -2.320 -2.918 23.113 1.00 88.31 87 THR A O 1
ATOM 692 N N . LEU A 1 88 ? -3.439 -4.169 21.617 1.00 89.19 88 LEU A N 1
ATOM 693 C CA . LEU A 1 88 ? -2.406 -4.117 20.579 1.00 89.19 88 LEU A CA 1
ATOM 694 C C . LEU A 1 88 ? -2.150 -2.685 20.106 1.00 89.19 88 LEU A C 1
ATOM 696 O O . LEU A 1 88 ? -0.992 -2.275 20.026 1.00 89.19 88 LEU A O 1
ATOM 700 N N . ILE A 1 89 ? -3.210 -1.921 19.827 1.00 85.06 89 ILE A N 1
ATOM 701 C CA . ILE A 1 89 ? -3.090 -0.538 19.353 1.00 85.06 89 ILE A CA 1
ATOM 702 C C . ILE A 1 89 ? -2.446 0.348 20.429 1.00 85.06 89 ILE A C 1
ATOM 704 O O . ILE A 1 89 ? -1.545 1.126 20.121 1.00 85.06 89 ILE A O 1
ATOM 708 N N . GLU A 1 90 ? -2.864 0.222 21.692 1.00 81.75 90 GLU A N 1
ATOM 709 C CA . GLU A 1 90 ? -2.348 1.059 22.784 1.00 81.75 90 GLU A CA 1
ATOM 710 C C . GLU A 1 90 ? -0.894 0.750 23.157 1.00 81.75 90 GLU A C 1
ATOM 712 O O . GLU A 1 90 ? -0.144 1.650 23.539 1.00 81.75 90 GL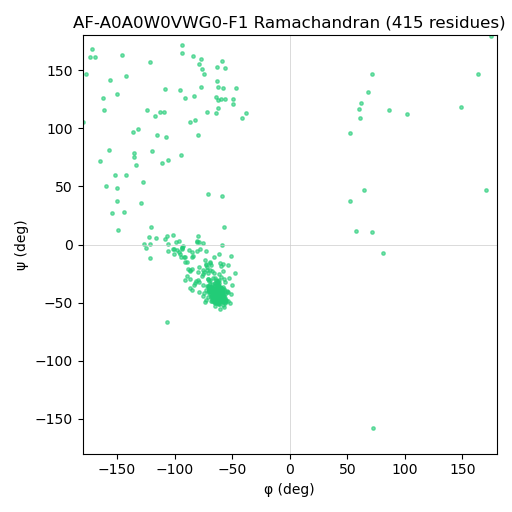U A O 1
ATOM 717 N N . ARG A 1 91 ? -0.488 -0.522 23.088 1.00 82.44 91 ARG A N 1
ATOM 718 C CA . ARG A 1 91 ? 0.856 -0.962 23.493 1.00 82.44 91 ARG A CA 1
ATOM 719 C C . ARG A 1 91 ? 1.869 -0.902 22.364 1.00 82.44 91 ARG A C 1
ATOM 721 O O . ARG A 1 91 ? 3.064 -0.779 22.629 1.00 82.44 91 ARG A O 1
ATOM 728 N N . ILE A 1 92 ? 1.413 -1.024 21.120 1.00 83.06 92 ILE A N 1
ATOM 729 C CA . ILE A 1 92 ? 2.272 -1.123 19.940 1.00 83.06 92 ILE A CA 1
ATOM 730 C C . ILE A 1 92 ? 1.704 -0.207 18.852 1.00 83.06 92 ILE A C 1
ATOM 732 O O . ILE A 1 92 ? 1.119 -0.677 17.874 1.00 83.06 92 ILE A O 1
ATOM 736 N N . PRO A 1 93 ? 1.899 1.114 18.984 1.00 77.06 93 PRO A N 1
ATOM 737 C CA . PRO A 1 93 ? 1.270 2.093 18.099 1.00 77.06 93 PRO A CA 1
ATOM 738 C C . PRO A 1 93 ? 1.509 1.866 16.598 1.00 77.06 93 PRO A C 1
ATOM 740 O O . PRO A 1 93 ? 0.544 1.957 15.837 1.00 77.06 93 PRO A O 1
ATOM 743 N N . PRO A 1 94 ? 2.721 1.472 16.138 1.00 79.50 94 PRO A N 1
ATOM 744 C CA . PRO A 1 94 ? 2.939 1.164 14.722 1.00 79.50 94 PRO A CA 1
ATOM 745 C C . PRO A 1 94 ? 2.080 0.002 14.210 1.00 79.50 94 PRO A C 1
ATOM 747 O O . PRO A 1 94 ? 1.666 -0.011 13.052 1.00 79.50 94 PRO A O 1
ATOM 750 N N . LEU A 1 95 ? 1.802 -0.987 15.068 1.00 84.94 95 LEU A N 1
ATOM 751 C CA . LEU A 1 95 ? 0.885 -2.067 14.724 1.00 84.94 95 LEU A CA 1
ATOM 752 C C . LEU A 1 95 ? -0.544 -1.531 14.653 1.00 84.94 95 LEU A C 1
ATOM 754 O O . LEU A 1 95 ? -1.273 -1.885 13.735 1.00 84.94 95 LEU A O 1
ATOM 758 N N . GLY A 1 96 ? -0.915 -0.634 15.564 1.00 84.81 96 GLY A N 1
ATOM 759 C CA . GLY A 1 96 ? -2.232 -0.022 15.582 1.00 84.81 96 GLY A CA 1
ATOM 760 C C . GLY A 1 96 ? -2.605 0.722 14.300 1.00 84.81 96 GLY A C 1
ATOM 761 O O . GLY A 1 96 ? -3.693 0.496 13.773 1.00 84.81 96 GLY A O 1
ATOM 762 N N . LEU A 1 97 ? -1.683 1.514 13.744 1.00 83.50 97 LEU A N 1
ATOM 763 C CA . LEU A 1 97 ? -1.862 2.151 12.429 1.00 83.50 97 LEU A CA 1
ATOM 764 C C . LEU A 1 97 ? -2.155 1.114 11.345 1.00 83.50 97 LEU A C 1
ATOM 766 O O . LEU A 1 97 ? -3.122 1.216 10.596 1.00 83.50 97 LEU A O 1
ATOM 770 N N . ARG A 1 98 ? -1.355 0.046 11.313 1.00 85.94 98 ARG A N 1
ATOM 771 C CA . ARG A 1 98 ? -1.526 -1.030 10.338 1.00 85.94 98 ARG A CA 1
ATOM 772 C C . ARG A 1 98 ? -2.884 -1.721 10.462 1.00 85.94 98 ARG A C 1
ATOM 774 O O . ARG A 1 98 ? -3.476 -2.048 9.436 1.00 85.94 98 ARG A O 1
ATOM 781 N N . LEU A 1 99 ? -3.351 -1.975 11.684 1.00 89.94 99 LEU A N 1
ATOM 782 C CA . LEU A 1 99 ? -4.662 -2.584 11.917 1.00 89.94 99 LEU A CA 1
ATOM 783 C C . LEU A 1 99 ? -5.789 -1.644 11.481 1.00 89.94 99 LEU A C 1
ATOM 785 O O . LEU A 1 99 ? -6.750 -2.096 10.865 1.00 89.94 99 LEU A O 1
ATOM 789 N N . ALA A 1 100 ? -5.648 -0.341 11.719 1.00 88.44 100 ALA A N 1
ATOM 790 C CA . ALA A 1 100 ? -6.666 0.633 11.351 1.00 88.44 100 ALA A CA 1
ATOM 791 C C . ALA A 1 100 ? -6.872 0.786 9.839 1.00 88.44 100 ALA A C 1
ATOM 793 O O . ALA A 1 100 ? -7.962 1.125 9.389 1.00 88.44 100 ALA A O 1
ATOM 794 N N . HIS A 1 101 ? -5.857 0.455 9.043 1.00 87.31 101 HIS A N 1
ATOM 795 C CA . HIS A 1 101 ? -5.953 0.439 7.584 1.00 87.31 101 HIS A CA 1
ATOM 796 C C . HIS A 1 101 ? -6.670 -0.800 7.037 1.00 87.31 101 HIS A C 1
ATOM 798 O O . HIS A 1 101 ? -6.840 -0.921 5.823 1.00 87.31 101 HIS A O 1
ATOM 804 N N . ALA A 1 102 ? -7.050 -1.753 7.888 1.00 87.25 102 ALA A N 1
ATOM 805 C CA . ALA A 1 102 ? -7.685 -2.995 7.484 1.00 87.25 102 ALA A CA 1
ATOM 806 C C . ALA A 1 102 ? -9.101 -3.078 8.063 1.00 87.25 102 ALA A C 1
ATOM 808 O O . ALA A 1 102 ? -9.294 -3.281 9.261 1.00 87.25 102 ALA A O 1
ATOM 809 N N . GLU A 1 103 ? -10.102 -2.982 7.185 1.00 88.75 103 GLU A N 1
ATOM 810 C CA . GLU A 1 103 ? -11.516 -2.973 7.575 1.00 88.75 103 GLU A CA 1
ATOM 811 C C . GLU A 1 103 ? -11.918 -4.132 8.516 1.00 88.75 103 GLU A C 1
ATOM 813 O O . GLU A 1 103 ? -12.583 -3.850 9.511 1.00 88.75 103 GLU A O 1
ATOM 818 N N . PRO A 1 104 ? -11.487 -5.398 8.322 1.00 89.25 104 PRO A N 1
ATOM 819 C CA . PRO A 1 104 ? -11.792 -6.476 9.270 1.00 89.25 104 PRO A CA 1
ATOM 820 C C . PRO A 1 104 ? -11.381 -6.197 10.720 1.00 89.25 104 PRO A C 1
ATOM 822 O O . PRO A 1 104 ? -12.118 -6.499 11.660 1.00 89.25 104 PRO A O 1
ATOM 825 N N . TRP A 1 105 ? -10.206 -5.596 10.907 1.00 91.06 105 TRP A N 1
ATOM 826 C CA . TRP A 1 105 ? -9.677 -5.252 12.224 1.00 91.06 105 TRP A CA 1
ATOM 827 C C . TRP A 1 105 ? -10.429 -4.075 12.831 1.00 91.06 105 TRP A C 1
ATOM 829 O O . TRP A 1 105 ? -10.755 -4.106 14.014 1.00 91.06 105 TRP A O 1
ATOM 839 N N . MET A 1 106 ? -10.781 -3.089 12.008 1.00 90.12 106 MET A N 1
ATOM 840 C CA . MET A 1 106 ? -11.609 -1.958 12.420 1.00 90.12 106 MET A CA 1
ATOM 841 C C . MET A 1 106 ? -13.027 -2.378 12.794 1.00 90.12 106 MET A C 1
ATOM 843 O O . MET A 1 106 ? -13.542 -1.919 13.807 1.00 90.12 106 MET A O 1
ATOM 847 N N . LYS A 1 107 ? -13.627 -3.328 12.067 1.00 90.12 107 LYS A N 1
ATOM 848 C CA . LYS A 1 107 ? -14.900 -3.945 12.456 1.00 90.12 107 LYS A CA 1
ATOM 849 C C . LYS A 1 107 ? -14.781 -4.621 13.814 1.00 90.12 107 LYS A C 1
ATOM 851 O O . LYS A 1 107 ? -15.596 -4.355 14.685 1.00 90.12 107 LYS A O 1
ATOM 856 N N . ARG A 1 108 ? -13.749 -5.441 14.038 1.00 90.12 108 ARG A N 1
ATOM 857 C CA . ARG A 1 108 ? -13.550 -6.095 15.343 1.00 90.12 108 ARG A CA 1
ATOM 858 C C . ARG A 1 108 ? -13.305 -5.096 16.477 1.00 90.12 108 ARG A C 1
ATOM 860 O O . ARG A 1 108 ? -13.737 -5.332 17.600 1.00 90.12 108 ARG A O 1
ATOM 867 N N . LEU A 1 109 ? -12.634 -3.986 16.182 1.00 90.00 109 LEU A N 1
ATOM 868 C CA . LEU A 1 109 ? -12.429 -2.887 17.120 1.00 90.00 109 LEU A CA 1
ATOM 869 C C . LEU A 1 109 ? -13.726 -2.124 17.413 1.00 90.00 109 LEU A C 1
ATOM 871 O O . LEU A 1 109 ? -13.944 -1.718 18.547 1.00 90.00 109 LEU A O 1
ATOM 875 N N . ALA A 1 110 ? -14.572 -1.900 16.409 1.00 88.56 110 ALA A N 1
ATOM 876 C CA . ALA A 1 110 ? -15.809 -1.137 16.541 1.00 88.56 110 ALA A CA 1
ATOM 877 C C . ALA A 1 110 ? -16.939 -1.953 17.176 1.00 88.56 110 ALA A C 1
ATOM 879 O O . ALA A 1 110 ? -17.757 -1.400 17.918 1.00 88.56 110 ALA A O 1
ATOM 880 N N . TYR A 1 111 ? -16.954 -3.262 16.921 1.00 85.88 111 TYR A N 1
ATOM 881 C CA . TYR A 1 111 ? -18.068 -4.163 17.178 1.00 85.88 111 TYR A CA 1
ATOM 882 C C . TYR A 1 111 ? -17.649 -5.330 18.080 1.00 85.88 111 TYR A C 1
ATOM 884 O O . 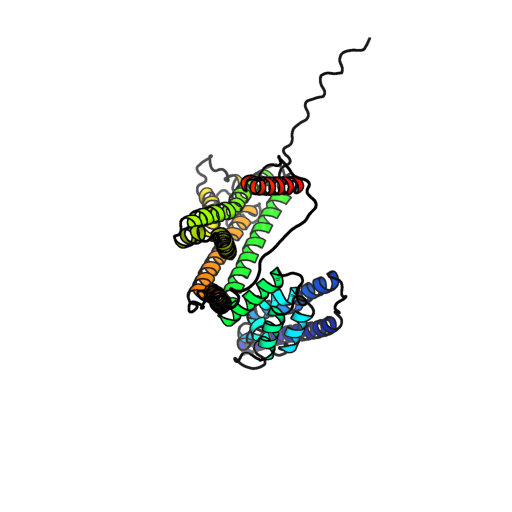TYR A 1 111 ? -16.855 -6.184 17.689 1.00 85.88 111 TYR A O 1
ATOM 892 N N . ALA A 1 112 ? -18.237 -5.409 19.279 1.00 70.88 112 ALA A N 1
ATOM 893 C CA . ALA A 1 112 ? -18.021 -6.539 20.182 1.00 70.88 112 ALA A CA 1
ATOM 894 C C . ALA A 1 112 ? -18.752 -7.805 19.695 1.00 70.88 112 ALA A C 1
ATOM 896 O O . ALA A 1 112 ? -18.126 -8.854 19.608 1.00 70.88 112 ALA A O 1
ATOM 897 N N . ASN A 1 113 ? -20.052 -7.708 19.357 1.00 60.59 113 ASN A N 1
ATOM 898 C CA . ASN A 1 113 ? -20.920 -8.842 18.971 1.00 60.59 113 ASN A CA 1
ATOM 899 C C . ASN A 1 113 ? -22.123 -8.448 18.068 1.00 60.59 113 ASN A C 1
ATOM 901 O O . ASN A 1 113 ? -23.163 -9.101 18.106 1.00 60.59 113 ASN A O 1
ATOM 905 N N . GLY A 1 114 ? -22.030 -7.373 17.279 1.00 66.81 114 GLY A N 1
ATOM 906 C CA . GLY A 1 114 ? -23.119 -6.927 16.394 1.00 66.81 114 GLY A CA 1
ATOM 907 C C . GLY A 1 114 ? -22.807 -5.605 15.694 1.00 66.81 114 GLY A C 1
ATOM 908 O O . GLY A 1 114 ? -21.759 -5.025 15.941 1.00 66.81 114 GLY A O 1
ATOM 909 N N . ASP A 1 115 ? -23.718 -5.108 14.861 1.00 71.44 115 ASP A N 1
ATOM 910 C CA . ASP A 1 115 ? -23.430 -4.010 13.917 1.00 71.44 115 ASP A CA 1
ATOM 911 C C . ASP A 1 115 ? -23.467 -2.596 14.530 1.00 71.44 115 ASP A C 1
ATOM 913 O O . ASP A 1 115 ? -23.292 -1.593 13.837 1.00 71.44 115 ASP A O 1
ATOM 917 N N . THR A 1 116 ? -23.698 -2.477 15.839 1.00 79.50 116 THR A N 1
ATOM 918 C CA . THR A 1 116 ? -23.727 -1.185 16.536 1.00 79.50 116 THR A CA 1
ATOM 919 C C . THR A 1 116 ? -22.353 -0.817 17.077 1.00 79.50 116 THR A C 1
ATOM 921 O O . THR A 1 116 ? -21.775 -1.582 17.855 1.00 79.50 116 THR A O 1
ATOM 924 N N . ILE A 1 117 ? -21.867 0.378 16.724 1.00 84.38 117 ILE A N 1
ATOM 925 C CA . ILE A 1 117 ? -20.595 0.910 17.226 1.00 84.38 117 ILE A CA 1
ATOM 926 C C . ILE A 1 117 ? -20.627 0.930 18.755 1.00 84.38 117 ILE A C 1
ATOM 928 O O . ILE A 1 117 ? -21.535 1.478 19.382 1.00 84.38 117 ILE A O 1
ATOM 932 N N . THR A 1 118 ? -19.628 0.302 19.359 1.00 85.75 118 THR A N 1
ATOM 933 C CA . THR A 1 118 ? -19.514 0.184 20.812 1.00 85.75 118 THR A CA 1
ATOM 934 C C . THR A 1 118 ? -18.978 1.463 21.448 1.00 85.75 118 THR A C 1
ATOM 936 O O . THR A 1 118 ? -18.204 2.214 20.856 1.00 85.75 118 THR A O 1
ATOM 939 N N . LYS A 1 119 ? -19.310 1.666 22.727 1.00 86.31 119 LYS A N 1
ATOM 940 C CA . LYS A 1 119 ? -18.767 2.773 23.522 1.00 86.31 119 LYS A CA 1
ATOM 941 C C . LYS A 1 119 ? -17.232 2.757 23.584 1.00 86.31 119 LYS A C 1
ATOM 943 O O . LYS A 1 119 ? -16.619 3.810 23.479 1.00 86.31 119 LYS A O 1
ATOM 948 N N . ALA A 1 120 ? -16.619 1.576 23.703 1.00 85.00 120 ALA A N 1
ATOM 949 C CA . ALA A 1 120 ? -15.164 1.434 23.789 1.00 85.00 120 ALA A CA 1
ATOM 950 C C . ALA A 1 120 ? -14.440 2.008 22.559 1.00 85.00 120 ALA A C 1
ATOM 952 O O . ALA A 1 120 ? -13.426 2.684 22.710 1.00 85.00 120 ALA A O 1
ATOM 953 N N . TYR A 1 121 ? -14.989 1.798 21.360 1.00 89.00 121 TYR A N 1
ATOM 954 C CA . TYR A 1 121 ? -14.469 2.396 20.131 1.00 89.00 121 TYR A CA 1
ATOM 955 C C . TYR A 1 121 ? -14.569 3.926 20.150 1.00 89.00 121 TYR A C 1
ATOM 957 O O . TYR A 1 121 ? -13.593 4.614 19.855 1.00 89.00 121 TYR A O 1
ATOM 965 N N . THR A 1 122 ? -15.725 4.469 20.539 1.00 89.00 122 THR A N 1
ATOM 966 C CA . THR A 1 122 ? -15.935 5.922 20.598 1.00 89.00 122 THR A CA 1
ATOM 967 C C . THR A 1 122 ? -15.008 6.578 21.619 1.00 89.00 122 THR A C 1
ATOM 969 O O . THR A 1 122 ? -14.336 7.559 21.301 1.00 89.00 122 THR A O 1
ATOM 972 N N . ASP A 1 123 ? -14.909 5.999 22.818 1.00 87.50 123 ASP A N 1
ATOM 973 C CA . ASP A 1 123 ? -14.010 6.458 23.880 1.00 87.50 123 ASP A CA 1
ATOM 974 C C . ASP A 1 123 ? -12.547 6.418 23.405 1.00 87.50 123 ASP A C 1
ATOM 976 O O . ASP A 1 123 ? -11.767 7.332 23.683 1.00 87.50 123 ASP A O 1
ATOM 980 N N . PHE A 1 124 ? -12.174 5.390 22.638 1.00 86.50 124 PHE A N 1
ATOM 981 C CA . PHE A 1 124 ? -10.842 5.268 22.058 1.00 86.50 124 PHE A CA 1
ATOM 982 C C . PHE A 1 124 ? -10.550 6.348 21.013 1.00 86.50 124 PHE A C 1
ATOM 984 O O . PHE A 1 124 ? -9.517 7.017 21.091 1.00 86.50 124 PHE A O 1
ATOM 991 N N . LYS A 1 125 ? -11.473 6.576 20.073 1.00 87.94 125 LYS A N 1
ATOM 992 C CA . LYS A 1 125 ? -11.358 7.640 19.068 1.00 87.94 125 LYS A CA 1
ATOM 993 C C . LYS A 1 125 ? -11.220 9.016 19.728 1.00 87.94 125 LYS A C 1
ATOM 995 O O . LYS A 1 125 ? -10.366 9.807 19.327 1.00 87.94 125 LYS A O 1
ATOM 1000 N N . GLU A 1 126 ? -11.995 9.294 20.775 1.00 87.75 126 GLU A N 1
ATOM 1001 C CA . GLU A 1 126 ? -11.890 10.543 21.543 1.00 87.75 126 GLU A CA 1
ATOM 1002 C C . GLU A 1 126 ? -10.559 10.663 22.293 1.00 87.75 126 GLU A C 1
ATOM 1004 O O . GLU A 1 126 ? -9.904 11.708 22.245 1.00 87.75 126 GLU A O 1
ATOM 1009 N N . LYS A 1 127 ? -10.092 9.576 22.914 1.00 84.56 127 LYS A N 1
ATOM 1010 C CA . LYS A 1 127 ? -8.774 9.531 23.559 1.00 84.56 127 LYS A CA 1
ATOM 1011 C C . LYS A 1 127 ? -7.657 9.863 22.569 1.00 84.56 127 LYS A C 1
ATOM 1013 O O . LYS A 1 127 ? -6.721 10.566 22.938 1.00 84.56 127 LYS A O 1
ATOM 1018 N N . ILE A 1 128 ? -7.756 9.407 21.321 1.00 83.38 128 ILE A N 1
ATOM 1019 C CA . ILE A 1 128 ? -6.781 9.711 20.264 1.00 83.38 128 ILE A CA 1
ATOM 1020 C C . ILE A 1 128 ? -6.809 11.187 19.896 1.00 83.38 128 ILE A C 1
ATOM 1022 O O . ILE A 1 128 ? -5.750 11.803 19.826 1.00 83.38 128 ILE A O 1
ATOM 1026 N N . LYS A 1 129 ? -7.994 11.786 19.730 1.00 83.25 129 LYS A N 1
ATOM 1027 C CA . LYS A 1 129 ? -8.112 13.230 19.470 1.00 83.25 129 LYS A CA 1
ATOM 1028 C C . LYS A 1 129 ? -7.420 14.055 20.562 1.00 83.25 129 LYS A C 1
ATOM 1030 O O . LYS A 1 129 ? -6.698 15.004 20.252 1.00 83.25 129 LYS A O 1
ATOM 1035 N N . GLN A 1 130 ? -7.599 13.657 21.823 1.00 82.81 130 GLN A N 1
ATOM 1036 C CA . GLN A 1 130 ? -7.138 14.396 23.0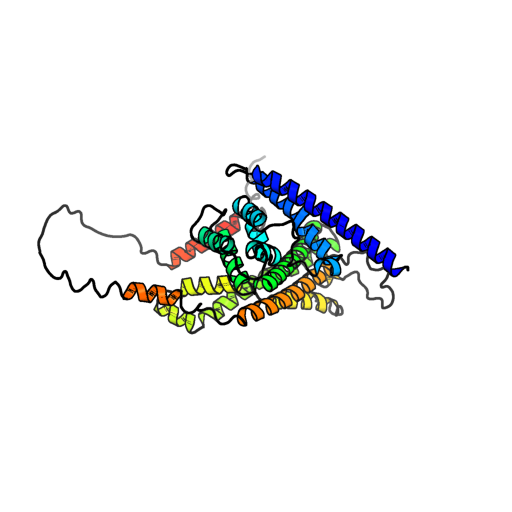03 1.00 82.81 130 GLN A CA 1
ATOM 1037 C C . GLN A 1 130 ? -5.687 14.093 23.422 1.00 82.81 130 GLN A C 1
ATOM 1039 O O . GLN A 1 130 ? -5.066 14.908 24.102 1.00 82.81 130 GLN A O 1
ATOM 1044 N N . SER A 1 131 ? -5.130 12.935 23.054 1.00 71.25 131 SER A N 1
ATOM 1045 C CA . SER A 1 131 ? -3.830 12.462 23.546 1.00 71.25 131 SER A CA 1
ATOM 1046 C C . SER A 1 131 ? -2.737 12.520 22.483 1.00 71.25 131 SER A C 1
ATOM 1048 O O . SER A 1 131 ? -2.892 11.998 21.385 1.00 71.25 131 SER A O 1
ATOM 1050 N N . ASN A 1 132 ? -1.567 13.035 22.866 1.00 65.00 132 ASN A N 1
ATOM 1051 C CA . ASN A 1 132 ? -0.339 12.948 22.062 1.00 65.00 132 ASN A CA 1
ATOM 1052 C C . ASN A 1 132 ? 0.556 11.769 22.485 1.00 65.00 132 ASN A C 1
ATOM 1054 O O . ASN A 1 132 ? 1.661 11.616 21.981 1.00 65.00 132 ASN A O 1
ATOM 1058 N N . LYS A 1 133 ? 0.120 10.949 23.454 1.00 63.22 133 LYS A N 1
ATOM 1059 C CA . LYS A 1 133 ? 0.958 9.911 24.086 1.00 63.22 133 LYS A CA 1
ATOM 1060 C C . LYS A 1 133 ? 0.818 8.520 23.473 1.00 63.22 133 LYS A C 1
ATOM 1062 O O . LYS A 1 133 ? 1.546 7.622 23.880 1.00 63.22 133 LYS A O 1
ATOM 1067 N N . ILE A 1 134 ? -0.138 8.324 22.566 1.00 63.56 134 ILE A N 1
ATOM 1068 C CA . ILE A 1 134 ? -0.390 7.009 21.965 1.00 63.56 134 ILE A CA 1
ATOM 1069 C C . ILE A 1 134 ? 0.482 6.807 20.720 1.00 63.56 134 ILE A C 1
ATOM 1071 O O . ILE A 1 134 ? 0.754 5.669 20.389 1.00 63.56 134 ILE A O 1
ATOM 1075 N N . TYR A 1 135 ? 0.993 7.858 20.069 1.00 67.12 135 TYR A N 1
ATOM 1076 C CA . TYR A 1 135 ? 1.681 7.728 18.777 1.00 67.12 135 TYR A CA 1
ATOM 1077 C C . TYR A 1 135 ? 3.110 8.248 18.791 1.00 67.12 135 TYR A C 1
ATOM 1079 O O . TYR A 1 135 ? 3.494 9.076 19.616 1.00 67.12 135 TYR A O 1
ATOM 1087 N N . THR A 1 136 ? 3.896 7.738 17.847 1.00 64.06 136 THR A N 1
ATOM 1088 C CA . THR A 1 136 ? 5.285 8.137 17.627 1.00 64.06 136 THR A CA 1
ATOM 1089 C C . THR A 1 136 ? 5.401 9.536 17.028 1.00 64.06 136 THR A C 1
ATOM 1091 O O . THR A 1 136 ? 6.380 10.227 17.312 1.00 64.06 136 THR A O 1
ATOM 1094 N N . THR A 1 137 ? 4.415 9.975 16.237 1.00 67.19 137 THR A N 1
ATOM 1095 C CA . THR A 1 137 ? 4.382 11.298 15.596 1.00 67.19 137 THR A CA 1
ATOM 1096 C C . THR A 1 137 ? 2.958 11.867 15.493 1.00 67.19 137 THR A C 1
ATOM 1098 O O . THR A 1 137 ? 1.977 11.132 15.579 1.00 67.19 137 THR A O 1
ATOM 1101 N N . GLU A 1 138 ? 2.835 13.180 15.259 1.00 71.62 138 GLU A N 1
ATOM 1102 C CA . GLU A 1 138 ? 1.540 13.820 14.950 1.00 71.62 138 GLU A CA 1
ATOM 1103 C C . GLU A 1 138 ? 0.950 13.298 13.624 1.00 71.62 138 GLU A C 1
ATOM 1105 O O . GLU A 1 138 ? -0.262 13.164 13.493 1.00 71.62 138 GLU A O 1
ATOM 1110 N N . SER A 1 139 ? 1.807 12.917 12.666 1.00 77.62 139 SER A N 1
ATOM 1111 C CA . SER A 1 139 ? 1.392 12.332 11.382 1.00 77.62 139 SER A CA 1
ATOM 1112 C C . SER A 1 139 ? 0.660 11.002 11.563 1.00 77.62 139 SER A C 1
ATOM 1114 O O . SER A 1 139 ? -0.347 10.762 10.907 1.00 77.62 139 SER A O 1
ATOM 1116 N N . ASP A 1 140 ? 1.140 10.155 12.475 1.00 77.56 140 ASP A N 1
ATOM 1117 C CA . ASP A 1 140 ? 0.519 8.861 12.785 1.00 77.56 140 ASP A CA 1
ATOM 1118 C C . ASP A 1 140 ? -0.887 9.051 13.377 1.00 77.56 140 ASP A C 1
ATOM 1120 O O . ASP A 1 140 ? -1.828 8.320 13.067 1.00 77.56 140 ASP A O 1
ATOM 1124 N N . LYS A 1 141 ? -1.043 10.068 14.231 1.00 81.12 141 LYS A N 1
ATOM 1125 C CA . LYS A 1 141 ? -2.334 10.429 14.819 1.00 81.12 141 LYS A CA 1
ATOM 1126 C C . LYS A 1 141 ? -3.320 10.890 13.743 1.00 81.12 141 LYS A C 1
ATOM 1128 O O . LYS A 1 141 ? -4.466 10.443 13.760 1.00 81.12 141 LYS A O 1
ATOM 1133 N N . GLU A 1 142 ? -2.889 11.755 12.823 1.00 81.62 142 GLU A N 1
ATOM 1134 C CA . GLU A 1 142 ? -3.713 12.182 11.682 1.00 81.62 142 GLU A CA 1
ATOM 1135 C C . GLU A 1 142 ? -4.151 10.980 10.834 1.00 81.62 142 GLU A C 1
ATOM 1137 O O . GLU A 1 142 ? -5.342 10.809 10.584 1.00 81.62 142 GLU A O 1
ATOM 1142 N N . GLU A 1 143 ? -3.213 10.110 10.455 1.00 83.31 143 GLU A N 1
ATOM 1143 C CA . GLU A 1 143 ? -3.472 8.944 9.600 1.00 83.31 143 GLU A CA 1
ATOM 1144 C C . GLU A 1 143 ? -4.487 7.971 10.223 1.00 83.31 143 GLU A C 1
ATOM 1146 O O . GLU A 1 143 ? -5.388 7.452 9.550 1.00 83.31 143 GLU A O 1
ATOM 1151 N N . LEU A 1 144 ? -4.406 7.772 11.538 1.00 85.31 144 LEU A N 1
ATOM 1152 C CA . LEU A 1 144 ? -5.367 6.950 12.257 1.00 85.31 144 LEU A CA 1
ATOM 1153 C C . LEU A 1 144 ? -6.761 7.580 12.325 1.00 85.31 144 LEU A C 1
ATOM 1155 O O . LEU A 1 144 ? -7.759 6.885 12.133 1.00 85.31 144 LEU A O 1
ATOM 1159 N N . LEU A 1 145 ? -6.844 8.886 12.593 1.00 87.00 145 LEU A N 1
ATOM 1160 C CA . LEU A 1 145 ? -8.121 9.602 12.607 1.00 87.00 145 LEU A CA 1
ATOM 1161 C C . LEU A 1 145 ? -8.796 9.540 11.236 1.00 87.00 145 LEU A C 1
ATOM 1163 O O . LEU A 1 145 ? -9.977 9.202 11.158 1.00 87.00 145 LEU A O 1
ATOM 1167 N N . THR A 1 146 ? -8.030 9.737 10.162 1.00 86.50 146 THR A N 1
ATOM 1168 C CA . THR A 1 146 ? -8.510 9.551 8.790 1.00 86.50 146 THR A CA 1
ATOM 1169 C C . THR A 1 146 ? -8.988 8.117 8.543 1.00 86.50 146 THR A C 1
ATOM 1171 O O . THR A 1 146 ? -9.993 7.908 7.867 1.00 86.50 146 THR A O 1
ATOM 1174 N N . SER A 1 147 ? -8.322 7.109 9.112 1.00 89.19 147 SER A N 1
ATOM 1175 C CA . SER A 1 147 ? -8.764 5.712 9.003 1.00 89.19 147 SER A CA 1
ATOM 1176 C C . SER A 1 147 ? -10.095 5.453 9.719 1.00 89.19 147 SER A C 1
ATOM 1178 O O . SER A 1 147 ? -10.945 4.750 9.172 1.00 89.19 147 SER A O 1
ATOM 1180 N N . PHE A 1 148 ? -10.326 6.053 10.895 1.00 90.25 148 PHE A N 1
ATOM 1181 C CA . PHE A 1 148 ? -11.634 5.995 11.565 1.00 90.25 148 PHE A CA 1
ATOM 1182 C C . PHE A 1 148 ? -12.734 6.664 10.749 1.00 90.25 148 PHE A C 1
ATOM 1184 O O . PHE A 1 148 ? -13.820 6.108 10.617 1.00 90.25 148 PHE A O 1
ATOM 1191 N N . GLU A 1 149 ? -12.462 7.841 10.191 1.00 89.25 149 GLU A N 1
ATOM 1192 C CA . GLU A 1 149 ? -13.422 8.556 9.345 1.00 89.25 149 GLU A CA 1
ATOM 1193 C C . GLU A 1 149 ? -13.783 7.734 8.105 1.00 89.25 149 GLU A C 1
ATOM 1195 O O . GLU A 1 149 ? -14.958 7.520 7.822 1.00 89.25 149 GLU A O 1
ATOM 1200 N N . ARG A 1 150 ? -12.786 7.176 7.410 1.00 89.62 150 ARG A N 1
ATOM 1201 C CA . ARG A 1 150 ? -13.010 6.292 6.254 1.00 89.62 150 ARG A CA 1
ATOM 1202 C C . ARG A 1 150 ? -13.770 5.023 6.622 1.00 89.62 150 ARG A C 1
ATOM 1204 O O . ARG A 1 150 ? -14.543 4.519 5.811 1.00 89.62 150 ARG A O 1
ATOM 1211 N N . PHE A 1 151 ? -13.545 4.481 7.817 1.00 90.81 151 PHE A N 1
ATOM 1212 C CA . PHE A 1 151 ? -14.285 3.321 8.305 1.00 90.81 151 PHE A CA 1
ATOM 1213 C C . PHE A 1 151 ? -15.761 3.654 8.528 1.00 90.81 151 PHE A C 1
ATOM 1215 O O . PHE A 1 151 ? -16.625 2.949 8.016 1.00 90.81 151 PHE A O 1
ATOM 1222 N N . GLU A 1 152 ? -16.042 4.751 9.229 1.00 89.56 152 GLU A N 1
ATOM 1223 C CA . GLU A 1 152 ? -17.405 5.220 9.507 1.00 89.56 152 GLU A CA 1
ATOM 1224 C C . GLU A 1 152 ? -18.159 5.597 8.228 1.00 89.56 152 GLU A C 1
ATOM 1226 O O . GLU A 1 152 ? -19.355 5.340 8.117 1.00 89.56 152 GLU A O 1
ATOM 1231 N N . ASN A 1 153 ? -17.442 6.123 7.238 1.00 87.88 153 ASN A N 1
ATOM 1232 C CA . ASN A 1 153 ? -17.978 6.452 5.922 1.00 87.88 153 ASN A CA 1
ATOM 1233 C C . ASN A 1 153 ? -18.081 5.230 4.987 1.00 87.88 153 ASN A C 1
ATOM 1235 O O . ASN A 1 153 ? -18.588 5.344 3.877 1.00 87.88 153 ASN A O 1
ATOM 1239 N N . GLY A 1 154 ? -17.588 4.052 5.381 1.00 87.00 154 GLY A N 1
ATOM 1240 C CA . GLY A 1 154 ? -17.613 2.851 4.538 1.00 87.00 154 GLY A CA 1
ATOM 1241 C C . GLY A 1 154 ? -16.639 2.869 3.348 1.00 87.00 154 GLY A C 1
ATOM 1242 O O . GLY A 1 154 ? -16.692 1.980 2.499 1.00 87.00 154 GLY A O 1
ATOM 1243 N N . THR A 1 155 ? -15.711 3.828 3.278 1.00 89.50 155 THR A N 1
ATOM 1244 C CA . THR A 1 155 ? -14.703 3.925 2.203 1.00 89.50 155 THR A CA 1
ATOM 1245 C C . THR A 1 155 ? -13.393 3.213 2.532 1.00 89.50 155 THR A C 1
ATOM 1247 O O . THR A 1 155 ? -12.569 2.994 1.637 1.00 89.50 155 THR A O 1
ATOM 1250 N N . LEU A 1 156 ? -13.198 2.788 3.789 1.00 90.56 156 LEU A N 1
ATOM 1251 C CA . LEU A 1 156 ? -11.963 2.137 4.233 1.00 90.56 156 LEU A CA 1
ATOM 1252 C C . LEU A 1 156 ? -11.634 0.893 3.403 1.00 90.56 156 LEU A C 1
ATOM 1254 O O . LEU A 1 156 ? -10.506 0.769 2.946 1.00 90.56 156 LEU A O 1
ATOM 1258 N N . ALA A 1 157 ? -12.602 0.010 3.146 1.00 88.69 157 ALA A N 1
ATOM 1259 C CA . ALA A 1 157 ? -12.364 -1.227 2.398 1.00 88.69 157 ALA A CA 1
ATOM 1260 C C . ALA A 1 157 ? -11.786 -0.962 0.998 1.00 88.69 157 ALA A C 1
ATOM 1262 O O . ALA A 1 157 ? -10.782 -1.555 0.593 1.00 88.69 157 ALA A O 1
ATOM 1263 N N . VAL A 1 158 ? -12.399 -0.026 0.269 1.00 88.88 158 VAL A N 1
ATOM 1264 C CA . VAL A 1 158 ? -11.987 0.342 -1.090 1.00 88.88 158 VAL A CA 1
ATOM 1265 C C . VAL A 1 158 ? -10.623 1.038 -1.064 1.00 88.88 158 VAL A C 1
ATOM 1267 O O . VAL A 1 158 ? -9.764 0.754 -1.904 1.00 88.88 158 VAL A O 1
ATOM 1270 N N . ARG A 1 159 ? -10.363 1.868 -0.043 1.00 89.62 159 ARG A N 1
ATOM 1271 C CA . ARG A 1 159 ? -9.044 2.466 0.195 1.00 89.62 159 ARG A CA 1
ATOM 1272 C C . ARG A 1 159 ? -7.973 1.406 0.457 1.00 89.62 159 ARG A C 1
ATOM 1274 O O . ARG A 1 159 ? -6.909 1.465 -0.158 1.00 89.62 159 ARG A O 1
ATOM 1281 N N . SER A 1 160 ? -8.242 0.419 1.312 1.00 87.69 160 SER A N 1
ATOM 1282 C CA . SER A 1 160 ? -7.309 -0.675 1.610 1.00 87.69 160 SER A CA 1
ATOM 1283 C C . SER A 1 160 ? -6.948 -1.460 0.347 1.00 87.69 160 SER A C 1
ATOM 1285 O O . SER A 1 160 ? -5.789 -1.843 0.159 1.00 87.69 160 SER A O 1
ATOM 1287 N N . VAL A 1 161 ? -7.920 -1.685 -0.547 1.00 90.38 161 VAL A N 1
ATOM 1288 C CA . VAL A 1 161 ? -7.675 -2.317 -1.852 1.00 90.38 161 VAL A CA 1
ATOM 1289 C C . VAL A 1 161 ? -6.729 -1.461 -2.689 1.00 90.38 161 VAL A C 1
ATOM 1291 O O . VAL A 1 161 ? -5.738 -1.991 -3.195 1.00 90.38 161 VAL A O 1
ATOM 1294 N N . TYR A 1 162 ? -6.980 -0.156 -2.799 1.00 91.31 162 TYR A N 1
ATOM 1295 C CA . TYR A 1 162 ? -6.102 0.755 -3.533 1.00 91.31 162 TYR A CA 1
ATOM 1296 C C . TYR A 1 162 ? -4.672 0.772 -2.964 1.00 91.31 162 TYR A C 1
ATOM 1298 O O . TYR A 1 162 ? -3.714 0.556 -3.709 1.00 91.31 162 TYR A O 1
ATOM 1306 N N . GLU A 1 163 ? -4.504 0.888 -1.644 1.00 89.19 163 GLU A N 1
ATOM 1307 C CA . GLU A 1 163 ? -3.187 0.823 -0.990 1.00 89.19 163 GLU A CA 1
ATOM 1308 C C . GLU A 1 163 ? -2.463 -0.500 -1.253 1.00 89.19 163 GLU A C 1
ATOM 1310 O O . GLU A 1 163 ? -1.252 -0.528 -1.497 1.00 89.19 163 GLU A O 1
ATOM 1315 N N . LYS A 1 164 ? -3.195 -1.620 -1.245 1.00 89.38 164 LYS A N 1
ATOM 1316 C CA . LYS A 1 164 ? -2.640 -2.935 -1.582 1.00 89.38 164 LYS A CA 1
ATOM 1317 C C . LYS A 1 164 ? -2.114 -2.968 -3.016 1.00 89.38 164 LYS A C 1
ATOM 1319 O O . LYS A 1 164 ? -1.049 -3.551 -3.242 1.00 89.38 164 LYS A O 1
ATOM 1324 N N . GLN A 1 165 ? -2.812 -2.351 -3.971 1.00 93.38 165 GLN A N 1
ATOM 1325 C CA . GLN A 1 165 ? -2.325 -2.258 -5.350 1.00 93.38 165 GLN A CA 1
ATOM 1326 C C . GLN A 1 165 ? -1.125 -1.314 -5.474 1.00 93.38 165 GLN A C 1
ATOM 1328 O O . GLN A 1 165 ? -0.150 -1.682 -6.125 1.00 93.38 165 GLN A O 1
ATOM 1333 N N . LEU A 1 166 ? -1.104 -0.176 -4.772 1.00 92.38 166 LEU A N 1
ATOM 1334 C CA . LEU A 1 166 ? 0.075 0.702 -4.732 1.00 92.38 166 LEU A CA 1
ATOM 1335 C C . LEU A 1 166 ? 1.320 -0.019 -4.195 1.00 92.38 166 LEU A C 1
ATOM 1337 O O . LEU A 1 166 ? 2.399 0.085 -4.774 1.00 92.38 166 LEU A O 1
ATOM 1341 N N . ARG A 1 167 ? 1.184 -0.841 -3.146 1.00 90.88 167 ARG A N 1
ATOM 1342 C CA . ARG A 1 167 ? 2.301 -1.672 -2.656 1.00 90.88 167 ARG A CA 1
ATOM 1343 C C . ARG A 1 167 ? 2.778 -2.683 -3.703 1.00 90.88 167 ARG A C 1
ATOM 1345 O O . ARG A 1 167 ? 3.956 -3.036 -3.714 1.00 90.88 167 ARG A O 1
ATOM 1352 N N . ARG A 1 168 ? 1.890 -3.187 -4.567 1.00 92.44 168 ARG A N 1
ATOM 1353 C CA . ARG A 1 168 ? 2.270 -4.074 -5.683 1.00 92.44 168 ARG A CA 1
ATOM 1354 C C . ARG A 1 168 ? 3.017 -3.312 -6.773 1.00 92.44 168 ARG A C 1
ATOM 1356 O O . ARG A 1 168 ? 4.019 -3.834 -7.256 1.00 92.44 168 ARG A O 1
ATOM 1363 N N . VAL A 1 169 ? 2.582 -2.093 -7.098 1.00 94.94 169 VAL A N 1
ATOM 1364 C CA . VAL A 1 169 ? 3.306 -1.176 -7.994 1.00 94.94 169 VAL A CA 1
ATOM 1365 C C . VAL A 1 169 ? 4.716 -0.935 -7.462 1.00 94.94 169 VAL A C 1
ATOM 1367 O O . VAL A 1 169 ? 5.682 -1.165 -8.185 1.00 94.94 169 VAL A O 1
ATOM 1370 N N . GLU A 1 170 ? 4.850 -0.582 -6.182 1.00 94.62 170 GLU A N 1
ATOM 1371 C CA . GLU A 1 170 ? 6.151 -0.329 -5.557 1.00 94.62 170 GLU A CA 1
ATOM 1372 C C . GLU A 1 170 ? 7.055 -1.569 -5.598 1.00 94.62 170 GLU A C 1
ATOM 1374 O O . GLU A 1 170 ? 8.209 -1.483 -6.007 1.00 94.62 170 GLU A O 1
ATOM 1379 N N . LYS A 1 171 ? 6.530 -2.758 -5.276 1.00 92.56 171 LYS A N 1
ATOM 1380 C CA . LYS A 1 171 ? 7.292 -4.015 -5.389 1.00 92.56 171 LYS A CA 1
ATOM 1381 C C . LYS A 1 171 ? 7.755 -4.295 -6.822 1.00 92.56 171 LYS A C 1
ATOM 1383 O O . LYS A 1 171 ? 8.896 -4.710 -7.024 1.00 92.56 171 LYS A O 1
ATOM 1388 N N . ALA A 1 172 ? 6.891 -4.089 -7.816 1.00 93.69 172 ALA A N 1
ATOM 1389 C CA . ALA A 1 172 ? 7.239 -4.290 -9.221 1.00 93.69 172 ALA A CA 1
ATOM 1390 C C . ALA A 1 172 ? 8.299 -3.278 -9.690 1.00 93.69 172 ALA A C 1
ATOM 1392 O O . ALA A 1 172 ? 9.256 -3.649 -10.373 1.00 93.69 172 ALA A O 1
ATOM 1393 N N . HIS A 1 173 ? 8.173 -2.022 -9.259 1.00 95.12 173 HIS A N 1
ATOM 1394 C CA . HIS A 1 173 ? 9.143 -0.964 -9.516 1.00 95.12 173 HIS A CA 1
ATOM 1395 C C . HIS A 1 173 ? 10.504 -1.273 -8.869 1.00 95.12 173 HIS A C 1
ATOM 1397 O O . HIS A 1 173 ? 11.528 -1.255 -9.551 1.00 95.12 173 HIS A O 1
ATOM 1403 N N . GLN A 1 174 ? 10.531 -1.670 -7.593 1.00 93.44 174 GLN A N 1
ATOM 1404 C CA . GLN A 1 174 ? 11.756 -2.089 -6.902 1.00 93.44 174 GLN A CA 1
ATOM 1405 C C . GLN A 1 174 ? 12.429 -3.277 -7.593 1.00 93.44 174 GLN A C 1
ATOM 1407 O O . GLN A 1 174 ? 13.650 -3.307 -7.721 1.00 93.44 174 GLN A O 1
ATOM 1412 N N . ALA A 1 175 ? 11.653 -4.234 -8.106 1.00 90.62 175 ALA A N 1
ATOM 1413 C CA . ALA A 1 175 ? 12.198 -5.364 -8.847 1.00 90.62 175 ALA A CA 1
ATOM 1414 C C . ALA A 1 175 ? 12.885 -4.9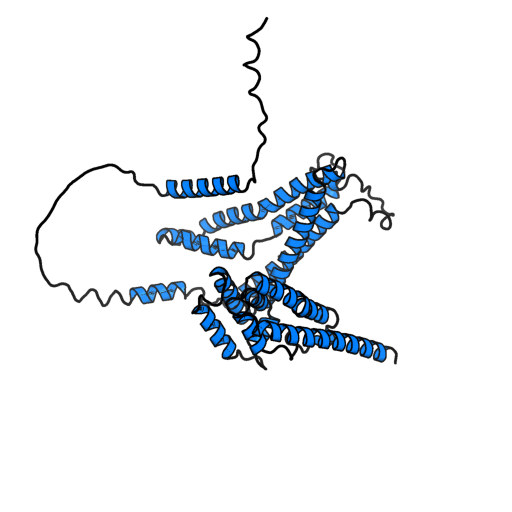52 -10.167 1.00 90.62 175 ALA A C 1
ATOM 1416 O O . ALA A 1 175 ? 13.798 -5.656 -10.611 1.00 90.62 175 ALA A O 1
ATOM 1417 N N . LEU A 1 176 ? 12.457 -3.851 -10.802 1.00 92.56 176 LEU A N 1
ATOM 1418 C CA . LEU A 1 176 ? 13.126 -3.249 -11.965 1.00 92.56 176 LEU A CA 1
ATOM 1419 C C . LEU A 1 176 ? 14.387 -2.490 -11.562 1.00 92.56 176 LEU A C 1
ATOM 1421 O O . LEU A 1 176 ? 15.422 -2.661 -12.203 1.00 92.56 176 LEU A O 1
ATOM 1425 N N . VAL A 1 177 ? 14.307 -1.696 -10.494 1.00 93.44 177 VAL A N 1
ATOM 1426 C CA . VAL A 1 177 ? 15.449 -0.969 -9.924 1.00 93.44 177 VAL A CA 1
ATOM 1427 C C . VAL A 1 177 ? 16.570 -1.942 -9.558 1.00 93.44 177 VAL A C 1
ATOM 1429 O O . VAL A 1 177 ? 17.690 -1.782 -10.025 1.00 93.44 177 VAL A O 1
ATOM 1432 N N . GLN A 1 178 ? 16.251 -3.027 -8.851 1.00 92.75 178 GLN A N 1
ATOM 1433 C CA . GLN A 1 178 ? 17.214 -4.079 -8.517 1.00 92.75 178 GLN A CA 1
ATOM 1434 C C . GLN A 1 178 ? 17.815 -4.741 -9.762 1.00 92.75 178 GLN A C 1
ATOM 1436 O O . GLN A 1 178 ? 19.008 -5.027 -9.792 1.00 92.75 178 GLN A O 1
ATOM 1441 N N . TYR A 1 179 ? 17.012 -4.996 -10.804 1.00 90.81 179 TYR A N 1
ATOM 1442 C CA . TYR A 1 179 ? 17.552 -5.533 -12.055 1.00 90.81 179 TYR A CA 1
ATOM 1443 C C . TYR A 1 179 ? 18.529 -4.548 -12.702 1.00 90.81 179 TYR A C 1
ATOM 1445 O O . TYR A 1 179 ? 19.604 -4.972 -13.115 1.00 90.81 179 TYR A O 1
ATOM 1453 N N . ARG A 1 180 ? 18.183 -3.258 -12.778 1.00 92.25 180 ARG A N 1
ATOM 1454 C CA . ARG A 1 180 ? 19.076 -2.214 -13.294 1.00 92.25 180 ARG A CA 1
ATOM 1455 C C . ARG A 1 180 ? 20.382 -2.197 -12.501 1.00 92.25 180 ARG A C 1
ATOM 1457 O O . ARG A 1 180 ? 21.438 -2.342 -13.104 1.00 92.25 180 ARG A O 1
ATOM 1464 N N . ASP A 1 181 ? 20.304 -2.087 -11.180 1.00 92.00 181 ASP A N 1
ATOM 1465 C CA . ASP A 1 181 ? 21.471 -1.919 -10.306 1.00 92.00 181 ASP A CA 1
ATOM 1466 C C . ASP A 1 181 ? 22.415 -3.128 -10.380 1.00 92.00 181 ASP A C 1
ATOM 1468 O O . ASP A 1 181 ? 23.621 -2.971 -10.535 1.00 92.00 181 ASP A O 1
ATOM 1472 N N . ASN A 1 182 ? 21.868 -4.348 -10.403 1.00 90.56 182 ASN A N 1
ATOM 1473 C CA . ASN A 1 182 ? 22.661 -5.580 -10.494 1.00 90.56 182 ASN A CA 1
ATOM 1474 C C . ASN A 1 182 ? 23.355 -5.785 -11.854 1.00 90.56 182 ASN A C 1
ATOM 1476 O O . ASN A 1 182 ? 24.211 -6.665 -11.985 1.00 90.56 182 ASN A O 1
ATOM 1480 N N . ASN A 1 183 ? 22.945 -5.046 -12.888 1.00 88.75 183 ASN A N 1
ATOM 1481 C CA . ASN A 1 183 ? 23.379 -5.270 -14.266 1.00 88.75 183 ASN A CA 1
ATOM 1482 C C . ASN A 1 183 ? 23.999 -4.030 -14.928 1.00 88.75 183 ASN A C 1
ATOM 1484 O O . ASN A 1 183 ? 24.484 -4.144 -16.049 1.00 88.75 183 ASN A O 1
ATOM 1488 N N . GLN A 1 184 ? 24.028 -2.877 -14.253 1.00 87.00 184 GLN A N 1
ATOM 1489 C CA . GLN A 1 184 ? 24.505 -1.608 -14.812 1.00 87.00 184 GLN A CA 1
ATOM 1490 C C . GLN A 1 184 ? 25.981 -1.649 -15.236 1.00 87.00 184 GLN A C 1
ATOM 1492 O O . GLN A 1 184 ? 26.344 -1.040 -16.238 1.00 87.00 184 GLN A O 1
ATOM 1497 N N . GLU A 1 185 ? 26.820 -2.378 -14.500 1.00 88.62 185 GLU A N 1
ATOM 1498 C CA . GLU A 1 185 ? 28.261 -2.498 -14.770 1.00 88.62 185 GLU A CA 1
ATOM 1499 C C . GLU A 1 185 ? 28.618 -3.701 -15.658 1.00 88.62 185 GLU A C 1
ATOM 1501 O O . GLU A 1 185 ? 29.787 -3.923 -15.977 1.00 88.62 185 GLU A O 1
ATOM 1506 N N . ARG A 1 186 ? 27.630 -4.510 -16.064 1.00 85.94 186 ARG A N 1
ATOM 1507 C CA . ARG A 1 186 ? 27.885 -5.668 -16.929 1.00 85.94 186 ARG A CA 1
ATOM 1508 C C . ARG A 1 186 ? 28.162 -5.217 -18.359 1.00 85.94 186 ARG A C 1
ATOM 1510 O O . ARG A 1 186 ? 27.580 -4.254 -18.843 1.00 85.94 186 ARG A O 1
ATOM 1517 N N . SER A 1 187 ? 29.026 -5.942 -19.060 1.00 84.62 187 SE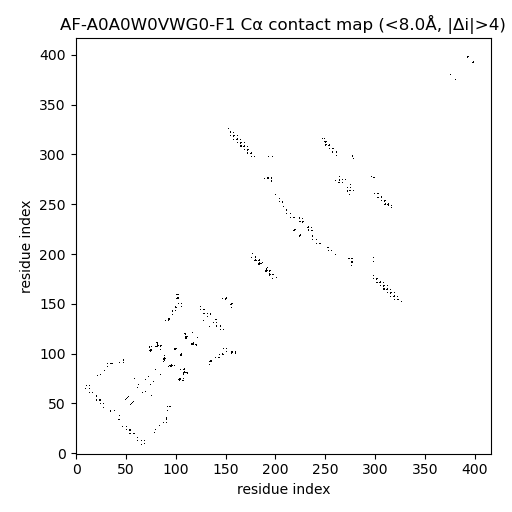R A N 1
ATOM 1518 C CA . SER A 1 187 ? 29.285 -5.713 -20.481 1.00 84.62 187 SER A CA 1
ATOM 1519 C C . SER A 1 187 ? 28.258 -6.423 -21.374 1.00 84.62 187 SER A C 1
ATOM 1521 O O . SER A 1 187 ? 27.544 -7.338 -20.951 1.00 84.62 187 SER A O 1
ATOM 1523 N N . GLY A 1 188 ? 28.180 -5.987 -22.633 1.00 82.75 188 GLY A N 1
ATOM 1524 C CA . GLY A 1 188 ? 27.289 -6.560 -23.639 1.00 82.75 188 GLY A CA 1
ATOM 1525 C C . GLY A 1 188 ? 25.814 -6.225 -23.414 1.00 82.75 188 GLY A C 1
ATOM 1526 O O . GLY A 1 188 ? 25.460 -5.260 -22.736 1.00 82.75 188 GLY A O 1
ATOM 1527 N N . LEU A 1 189 ? 24.941 -7.052 -23.988 1.00 79.69 189 LEU A N 1
ATOM 1528 C CA . LEU A 1 189 ? 23.498 -6.817 -24.028 1.00 79.69 189 LEU A CA 1
ATOM 1529 C C . LEU A 1 189 ? 22.880 -6.552 -22.647 1.00 79.69 189 LEU A C 1
ATOM 1531 O O . LEU A 1 189 ? 22.013 -5.694 -22.513 1.00 79.69 189 LEU A O 1
ATOM 1535 N N . THR A 1 190 ? 23.298 -7.285 -21.618 1.00 81.94 190 THR A N 1
ATOM 1536 C CA . THR A 1 190 ? 22.743 -7.144 -20.266 1.00 81.94 190 THR A CA 1
ATOM 1537 C C . THR A 1 190 ? 23.003 -5.749 -19.682 1.00 81.94 190 THR A C 1
ATOM 1539 O O . THR A 1 190 ? 22.096 -5.162 -19.092 1.00 81.94 190 THR A O 1
ATOM 1542 N N . GLY A 1 191 ? 24.190 -5.180 -19.916 1.00 84.12 191 GLY A N 1
ATOM 1543 C CA . GLY A 1 191 ? 24.503 -3.794 -19.556 1.00 84.12 191 GLY A CA 1
ATOM 1544 C C . GLY A 1 191 ? 23.736 -2.774 -20.391 1.00 84.12 191 GLY A C 1
ATOM 1545 O O . GLY A 1 191 ? 23.177 -1.819 -19.852 1.00 84.12 191 GLY A O 1
ATOM 1546 N N . GLU A 1 192 ? 23.622 -3.000 -21.705 1.00 84.69 192 GLU A N 1
ATOM 1547 C CA . GLU A 1 192 ? 22.836 -2.116 -22.575 1.00 84.69 192 GLU A CA 1
ATOM 1548 C C . GLU A 1 192 ? 21.347 -2.087 -22.173 1.00 84.69 192 GLU A C 1
ATOM 1550 O O . GLU A 1 192 ? 20.715 -1.029 -22.173 1.00 84.69 192 GLU A O 1
ATOM 1555 N N . ARG A 1 193 ? 20.788 -3.230 -21.759 1.00 84.56 193 ARG A N 1
ATOM 1556 C CA . ARG A 1 193 ? 19.418 -3.344 -21.231 1.00 84.56 193 ARG A CA 1
ATOM 1557 C C . ARG A 1 193 ? 19.236 -2.593 -19.920 1.00 84.56 193 ARG A C 1
ATOM 1559 O O . ARG A 1 193 ? 18.235 -1.897 -19.757 1.00 84.56 193 ARG A O 1
ATOM 1566 N N . ALA A 1 194 ? 20.193 -2.708 -19.000 1.00 88.19 194 ALA A N 1
ATOM 1567 C CA . ALA A 1 194 ? 20.190 -1.932 -17.764 1.00 88.19 194 ALA A CA 1
ATOM 1568 C C . ALA A 1 194 ? 20.267 -0.421 -18.054 1.00 88.19 194 ALA A C 1
ATOM 1570 O O . ALA A 1 194 ? 19.523 0.358 -17.461 1.00 88.19 194 ALA A O 1
ATOM 1571 N N . SER A 1 195 ? 21.085 -0.009 -19.026 1.00 88.25 195 SER A N 1
ATOM 1572 C CA . SER A 1 195 ? 21.180 1.384 -19.480 1.00 88.25 195 SER A CA 1
ATOM 1573 C C . SER A 1 195 ? 19.856 1.904 -20.062 1.00 88.25 195 SER A C 1
ATOM 1575 O O . SER A 1 195 ? 19.370 2.963 -19.659 1.00 88.25 195 SER A O 1
ATOM 1577 N N . ALA A 1 196 ? 19.199 1.131 -20.932 1.00 87.69 196 ALA A N 1
ATOM 1578 C CA . ALA A 1 196 ? 17.883 1.494 -21.462 1.00 87.69 196 ALA A CA 1
ATOM 1579 C C . ALA A 1 196 ? 16.815 1.597 -20.361 1.00 87.69 196 ALA A C 1
ATOM 1581 O O . ALA A 1 196 ? 16.023 2.545 -20.354 1.00 87.69 196 ALA A O 1
ATOM 1582 N N . LEU A 1 197 ? 16.829 0.673 -19.393 1.00 90.38 197 LEU A N 1
ATOM 1583 C CA . LEU A 1 197 ? 15.959 0.735 -18.218 1.00 90.38 197 LEU A CA 1
ATOM 1584 C C . LEU A 1 197 ? 16.192 1.986 -17.376 1.00 90.38 197 LEU A C 1
ATOM 1586 O O . LEU A 1 197 ? 15.221 2.545 -16.875 1.00 90.38 197 LEU A O 1
ATOM 1590 N N . THR A 1 198 ? 17.430 2.468 -17.244 1.00 91.06 198 THR A N 1
ATOM 1591 C CA . THR A 1 198 ? 17.708 3.745 -16.569 1.00 91.06 198 THR A CA 1
ATOM 1592 C C . THR A 1 198 ? 16.912 4.877 -17.208 1.00 91.06 198 THR A C 1
ATOM 1594 O O . THR A 1 198 ? 16.215 5.605 -16.504 1.00 91.06 198 THR A O 1
ATOM 1597 N N . GLY A 1 199 ? 16.929 4.978 -18.541 1.00 90.38 199 GLY A N 1
ATOM 1598 C CA . GLY A 1 199 ? 16.166 5.996 -19.265 1.00 90.38 199 GLY A CA 1
ATOM 1599 C C . GLY A 1 199 ? 14.652 5.895 -19.042 1.00 90.38 199 GLY A C 1
ATOM 1600 O O . GLY A 1 199 ? 13.991 6.922 -18.888 1.00 90.38 199 GLY A O 1
ATOM 1601 N N . ILE A 1 200 ? 14.109 4.676 -18.992 1.00 91.94 200 ILE A N 1
ATOM 1602 C CA . ILE A 1 200 ? 12.682 4.432 -18.722 1.00 91.94 200 ILE A CA 1
ATOM 1603 C C . ILE A 1 200 ? 12.333 4.814 -17.282 1.00 91.94 200 ILE A C 1
ATOM 1605 O O . ILE A 1 200 ? 11.382 5.558 -17.065 1.00 91.94 200 ILE A O 1
ATOM 1609 N N . LEU A 1 201 ? 13.118 4.363 -16.300 1.00 93.88 201 LEU A N 1
ATOM 1610 C CA . LEU A 1 201 ? 12.883 4.639 -14.881 1.00 93.88 201 LEU A CA 1
ATOM 1611 C C . LEU A 1 201 ? 13.024 6.132 -14.553 1.00 93.88 201 LEU A C 1
ATOM 1613 O O . LEU A 1 201 ? 12.262 6.650 -13.744 1.00 93.88 201 LEU A O 1
ATOM 1617 N N . THR A 1 202 ? 13.946 6.848 -15.205 1.00 93.00 202 THR A N 1
ATOM 1618 C CA . THR A 1 202 ? 14.056 8.309 -15.074 1.00 93.00 202 THR A CA 1
ATOM 1619 C C . THR A 1 202 ? 12.852 9.036 -15.670 1.00 93.00 202 THR A C 1
ATOM 1621 O O . THR A 1 202 ? 12.385 10.012 -15.089 1.00 93.00 202 THR A O 1
ATOM 1624 N N . ALA A 1 203 ? 12.336 8.597 -16.822 1.00 92.69 203 ALA A N 1
ATOM 1625 C CA . ALA A 1 203 ? 11.115 9.177 -17.382 1.00 92.69 203 ALA A CA 1
ATOM 1626 C C . ALA A 1 203 ? 9.912 8.896 -16.468 1.00 92.69 203 ALA A C 1
ATOM 1628 O O . ALA A 1 203 ? 9.164 9.810 -16.131 1.00 92.69 203 ALA A O 1
ATOM 1629 N N . TYR A 1 204 ? 9.794 7.655 -15.996 1.00 94.06 204 TYR A N 1
ATOM 1630 C CA . TYR A 1 204 ? 8.746 7.198 -15.089 1.00 94.06 204 TYR A CA 1
ATOM 1631 C C . TYR A 1 204 ? 8.695 8.002 -13.783 1.00 94.06 204 TYR A C 1
ATOM 1633 O O . TYR A 1 204 ? 7.620 8.439 -13.373 1.00 94.06 204 TYR A O 1
ATOM 1641 N N . SER A 1 205 ? 9.844 8.242 -13.143 1.00 91.56 205 SER A N 1
ATOM 1642 C CA . SER A 1 205 ? 9.914 8.961 -11.863 1.00 91.56 205 SER A CA 1
ATOM 1643 C C . SER A 1 205 ? 9.641 10.462 -11.976 1.00 91.56 205 SER A C 1
ATOM 1645 O O . SER A 1 205 ? 9.300 11.098 -10.982 1.00 91.56 205 SER A O 1
ATOM 1647 N N . ARG A 1 206 ? 9.756 11.044 -13.177 1.00 93.00 206 ARG A N 1
ATOM 1648 C CA . ARG A 1 206 ? 9.442 12.461 -13.424 1.00 93.00 206 ARG A CA 1
ATOM 1649 C C . ARG A 1 206 ? 7.946 12.730 -13.577 1.00 93.00 206 ARG A C 1
ATOM 1651 O O . ARG A 1 206 ? 7.525 13.860 -13.347 1.00 93.00 206 ARG A O 1
ATOM 1658 N N . ILE A 1 207 ? 7.152 11.729 -13.961 1.00 93.88 207 ILE A N 1
ATOM 1659 C CA . ILE A 1 207 ? 5.721 11.907 -14.249 1.00 93.88 207 ILE A CA 1
ATOM 1660 C C . ILE A 1 207 ? 4.939 12.451 -13.041 1.00 93.88 207 ILE A C 1
ATOM 1662 O O . ILE A 1 207 ? 4.224 13.436 -13.233 1.00 93.88 207 ILE A O 1
ATOM 1666 N N . PRO A 1 208 ? 5.073 11.904 -11.813 1.00 90.69 208 PRO A N 1
ATOM 1667 C CA . PRO A 1 208 ? 4.344 12.428 -10.656 1.00 90.69 208 PRO A CA 1
ATOM 1668 C C . PRO A 1 208 ? 4.622 13.914 -10.401 1.00 90.69 208 PRO A C 1
ATOM 1670 O O . PRO A 1 208 ? 3.689 14.695 -10.248 1.00 90.69 208 PRO A O 1
ATOM 1673 N N . LEU A 1 209 ? 5.890 14.334 -10.482 1.00 89.44 209 LEU A N 1
ATOM 1674 C CA . LEU A 1 209 ? 6.283 15.736 -10.300 1.00 89.44 209 LEU A CA 1
ATOM 1675 C C . LEU A 1 209 ? 5.641 16.652 -11.352 1.00 89.44 209 LEU A C 1
ATOM 1677 O O . LEU A 1 209 ? 5.092 17.700 -11.022 1.00 89.44 209 LEU A O 1
ATOM 1681 N N . GLN A 1 210 ? 5.649 16.239 -12.623 1.00 91.75 210 GLN A N 1
ATOM 1682 C CA . GLN A 1 210 ? 5.011 17.003 -13.701 1.00 91.75 210 GLN A CA 1
ATOM 1683 C C . GLN A 1 210 ? 3.495 17.121 -13.511 1.00 91.75 210 GLN A C 1
ATOM 1685 O O . GLN A 1 210 ? 2.906 18.151 -13.844 1.00 91.75 210 GLN A O 1
ATOM 1690 N N . LEU A 1 211 ? 2.861 16.064 -13.003 1.00 91.19 211 LEU A N 1
ATOM 1691 C CA . LEU A 1 211 ? 1.439 16.051 -12.692 1.00 91.19 211 LEU A CA 1
ATOM 1692 C C . LEU A 1 211 ? 1.111 16.984 -11.523 1.00 91.19 211 LEU A C 1
ATOM 1694 O O . LEU A 1 211 ? 0.169 17.760 -11.634 1.00 91.19 211 LEU A O 1
ATOM 1698 N N . GLU A 1 212 ? 1.902 16.968 -10.451 1.00 90.06 212 GLU A N 1
ATOM 1699 C CA . GLU A 1 212 ? 1.735 17.878 -9.312 1.00 90.06 212 GLU A CA 1
ATOM 1700 C C . GLU A 1 212 ? 1.913 19.347 -9.711 1.00 90.06 212 GLU A C 1
ATOM 1702 O O . GLU A 1 212 ? 1.108 20.200 -9.339 1.00 90.06 212 GLU A O 1
ATOM 1707 N N . GLU A 1 213 ? 2.926 19.662 -10.521 1.00 90.81 213 GLU A N 1
ATOM 1708 C CA . GLU A 1 213 ? 3.129 21.021 -11.026 1.00 90.81 213 GLU A CA 1
ATOM 1709 C C . GLU A 1 213 ? 1.974 21.491 -11.918 1.00 90.81 213 GLU A C 1
ATOM 1711 O O . GLU A 1 213 ? 1.545 22.648 -11.834 1.00 90.81 213 GLU A O 1
ATOM 1716 N N . ALA A 1 214 ? 1.489 20.616 -12.803 1.00 91.69 214 ALA A N 1
ATOM 1717 C CA . ALA A 1 214 ? 0.356 20.909 -13.673 1.00 91.69 214 ALA A CA 1
ATOM 1718 C C . ALA A 1 214 ? -0.924 21.113 -12.856 1.00 91.69 214 ALA A C 1
ATOM 1720 O O . ALA A 1 214 ? -1.672 22.056 -13.123 1.00 91.69 214 ALA A O 1
ATOM 1721 N N . GLU A 1 215 ? -1.137 20.283 -11.836 1.00 92.06 215 GLU A N 1
ATOM 1722 C CA . GLU A 1 215 ? -2.267 20.390 -10.925 1.00 92.06 215 GLU A CA 1
ATOM 1723 C C . GLU A 1 215 ? -2.235 21.695 -10.142 1.00 92.06 215 GLU A C 1
ATOM 1725 O O . GLU A 1 215 ? -3.217 22.433 -10.132 1.00 92.06 215 GLU A O 1
ATOM 1730 N N . LEU A 1 216 ? -1.092 22.041 -9.554 1.00 90.50 216 LEU A N 1
ATOM 1731 C CA . LEU A 1 216 ? -0.935 23.291 -8.825 1.00 90.50 216 LEU A CA 1
ATOM 1732 C C . LEU A 1 216 ? -1.203 24.499 -9.732 1.00 90.50 216 LEU A C 1
ATOM 1734 O O . LEU A 1 216 ? -1.889 25.443 -9.339 1.00 90.50 216 LEU A O 1
ATOM 1738 N N . LYS A 1 217 ? -0.691 24.477 -10.969 1.00 92.88 217 LYS A N 1
ATOM 1739 C CA . LYS A 1 217 ? -0.959 25.526 -11.966 1.00 92.88 217 LYS A CA 1
ATOM 1740 C C . LYS A 1 217 ? -2.443 25.604 -12.324 1.00 92.88 217 LYS A C 1
ATOM 1742 O O . LYS A 1 217 ? -2.955 26.711 -12.477 1.00 92.88 217 LYS A O 1
ATOM 1747 N N . ARG A 1 218 ? -3.125 24.463 -12.458 1.00 93.62 218 ARG A N 1
ATOM 1748 C CA . ARG A 1 218 ? -4.571 24.394 -12.708 1.00 93.62 218 ARG A CA 1
ATOM 1749 C C . ARG A 1 218 ? -5.354 24.958 -11.524 1.00 93.62 218 ARG A C 1
ATOM 1751 O O . ARG A 1 218 ? -6.198 25.823 -11.723 1.00 93.62 218 ARG A O 1
ATOM 1758 N N . PHE A 1 219 ? -5.037 24.523 -10.307 1.00 89.81 219 PHE A N 1
ATOM 1759 C CA . PHE A 1 219 ? -5.709 24.939 -9.079 1.00 89.81 219 PHE A CA 1
ATOM 1760 C C . PHE A 1 219 ? -5.611 26.448 -8.850 1.00 89.81 219 PHE A C 1
ATOM 1762 O O . PHE A 1 219 ? -6.613 27.098 -8.560 1.00 89.81 219 PHE A O 1
ATOM 1769 N N . LYS A 1 220 ? -4.436 27.037 -9.101 1.00 89.69 220 LYS A N 1
ATOM 1770 C CA . LYS A 1 220 ? -4.211 28.489 -9.008 1.00 89.69 220 LYS A CA 1
ATOM 1771 C C . LYS A 1 220 ? -5.079 29.333 -9.950 1.00 89.69 220 LYS A C 1
ATOM 1773 O O . LYS A 1 220 ? -5.166 30.542 -9.771 1.00 89.69 220 LYS A O 1
ATOM 1778 N N . ARG A 1 221 ? -5.703 28.723 -10.964 1.00 92.12 221 ARG A N 1
ATOM 1779 C CA . ARG A 1 221 ? -6.625 29.391 -11.899 1.00 92.12 221 ARG A CA 1
ATOM 1780 C C . ARG A 1 221 ? -8.093 29.285 -11.482 1.00 92.12 221 ARG A C 1
ATOM 1782 O O . ARG A 1 221 ? -8.940 29.839 -12.169 1.00 92.12 221 ARG A O 1
ATOM 1789 N N . THR A 1 222 ? -8.402 28.557 -10.411 1.00 90.88 222 THR A N 1
ATOM 1790 C CA . THR A 1 222 ? -9.780 28.383 -9.935 1.00 90.88 222 THR A CA 1
ATOM 1791 C C . THR A 1 222 ? -10.278 29.630 -9.207 1.00 90.88 222 THR A C 1
ATOM 1793 O O . THR A 1 222 ? -9.499 30.336 -8.565 1.00 90.88 222 THR A O 1
ATOM 1796 N N . GLU A 1 223 ? -11.590 29.870 -9.253 1.00 91.06 223 GLU A N 1
ATOM 1797 C CA . GLU A 1 223 ? -12.224 30.974 -8.518 1.00 91.06 223 GLU A CA 1
ATOM 1798 C C . GLU A 1 223 ? -12.006 30.861 -7.005 1.00 91.06 223 GLU A C 1
ATOM 1800 O O . GLU A 1 223 ? -11.783 31.866 -6.337 1.00 91.06 223 GLU A O 1
ATOM 1805 N N . ALA A 1 224 ? -12.032 29.638 -6.462 1.00 87.00 224 ALA A N 1
ATOM 1806 C CA . ALA A 1 224 ? -11.795 29.387 -5.043 1.00 87.00 224 ALA A CA 1
ATOM 1807 C C . ALA A 1 224 ? -10.404 29.872 -4.610 1.00 87.00 224 ALA A C 1
ATOM 1809 O O . ALA A 1 224 ? -10.268 30.540 -3.587 1.00 87.00 224 ALA A O 1
ATOM 1810 N N . TYR A 1 225 ? -9.378 29.587 -5.417 1.00 87.94 225 TYR A N 1
ATOM 1811 C CA . TYR A 1 225 ? -8.029 30.071 -5.153 1.00 87.94 225 TYR A CA 1
ATOM 1812 C C . TYR A 1 225 ? -7.930 31.593 -5.292 1.00 87.94 225 TYR A C 1
ATOM 1814 O O . TYR A 1 225 ? -7.343 32.231 -4.426 1.00 87.94 225 TYR A O 1
ATOM 1822 N N . GLN A 1 226 ? -8.520 32.179 -6.339 1.00 90.31 226 GLN A N 1
ATOM 1823 C CA . GLN A 1 226 ? -8.504 33.631 -6.560 1.00 90.31 226 GLN A CA 1
ATOM 1824 C C . GLN A 1 226 ? -9.173 34.393 -5.409 1.00 90.31 226 GLN A C 1
ATOM 1826 O O . GLN A 1 226 ? -8.585 35.332 -4.885 1.00 90.31 226 GLN A O 1
ATOM 1831 N N . LYS A 1 227 ? -10.333 33.931 -4.928 1.00 87.06 227 LYS A N 1
ATO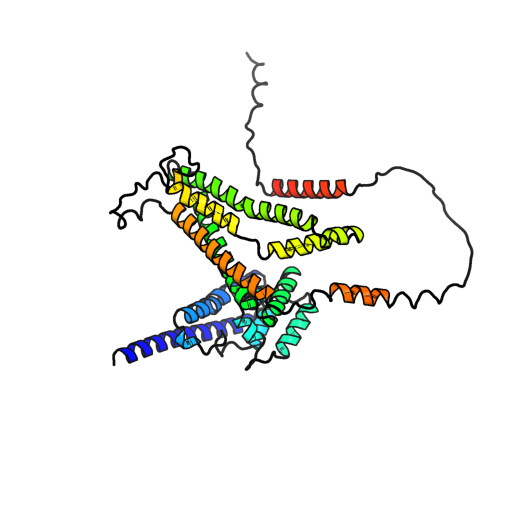M 1832 C CA . LYS A 1 227 ? -11.001 34.504 -3.747 1.00 87.06 227 LYS A CA 1
ATOM 1833 C C . LYS A 1 227 ? -10.149 34.370 -2.483 1.00 87.06 227 LYS A C 1
ATOM 1835 O O . LYS A 1 227 ? -10.048 35.309 -1.706 1.00 87.06 227 LYS A O 1
ATOM 1840 N N . ALA A 1 228 ? -9.469 33.239 -2.295 1.00 86.00 228 ALA A N 1
ATOM 1841 C CA . ALA A 1 228 ? -8.555 33.055 -1.165 1.00 86.00 228 ALA A CA 1
ATOM 1842 C C . ALA A 1 228 ? -7.281 33.921 -1.253 1.00 86.00 228 ALA A C 1
ATOM 1844 O O . ALA A 1 228 ? -6.574 34.075 -0.255 1.00 86.00 228 ALA A O 1
ATOM 1845 N N . GLN A 1 229 ? -6.948 34.481 -2.425 1.00 86.50 229 GLN A N 1
ATOM 1846 C CA . GLN A 1 229 ? -5.882 35.484 -2.525 1.00 86.50 229 GLN A CA 1
ATOM 1847 C C . GLN A 1 229 ? -6.305 36.812 -1.898 1.00 86.50 229 GLN A C 1
ATOM 1849 O O . GLN A 1 229 ? -5.453 37.507 -1.359 1.00 86.50 229 GLN A O 1
ATOM 1854 N N . GLU A 1 230 ? -7.597 37.139 -1.919 1.00 84.88 230 GLU A N 1
ATOM 1855 C CA . GLU A 1 230 ? -8.139 38.364 -1.318 1.00 84.88 230 GLU A CA 1
ATOM 1856 C C . GLU A 1 230 ? -8.106 38.320 0.218 1.00 84.88 230 GLU A C 1
ATOM 1858 O O . GLU A 1 230 ? -8.067 39.363 0.866 1.00 84.88 230 GLU A O 1
ATOM 1863 N N . THR A 1 231 ? -8.095 37.118 0.804 1.00 83.81 231 THR A N 1
ATOM 1864 C CA . THR A 1 231 ? -8.083 36.887 2.258 1.00 83.81 231 THR A CA 1
ATOM 1865 C C . THR A 1 231 ? -6.732 36.410 2.805 1.00 83.81 231 THR A C 1
ATOM 1867 O O . THR A 1 231 ? -6.656 36.037 3.972 1.00 83.81 231 THR A O 1
ATOM 1870 N N . ASP A 1 232 ? -5.670 36.387 1.987 1.00 81.50 232 ASP A N 1
ATOM 1871 C CA . ASP A 1 232 ? -4.347 35.813 2.313 1.00 81.50 232 ASP A CA 1
ATOM 1872 C C . ASP A 1 232 ? -4.351 34.317 2.723 1.00 81.50 232 ASP A C 1
ATOM 1874 O O . ASP A 1 232 ? -3.328 33.759 3.124 1.00 81.50 232 ASP A O 1
ATOM 1878 N N . GLU A 1 233 ? -5.465 33.603 2.533 1.00 86.31 233 GLU A N 1
ATOM 1879 C CA . GLU A 1 233 ? -5.606 32.172 2.854 1.00 86.31 233 GLU A CA 1
ATOM 1880 C C . GLU A 1 233 ? -5.161 31.243 1.704 1.00 86.31 233 GLU A C 1
ATOM 1882 O O . GLU A 1 233 ? -5.095 30.022 1.856 1.00 86.31 233 GLU A O 1
ATOM 1887 N N . HIS A 1 234 ? -4.806 31.793 0.541 1.00 84.12 234 HIS A N 1
ATOM 1888 C CA . HIS A 1 234 ? -4.457 31.024 -0.660 1.00 84.12 234 HIS A CA 1
ATOM 1889 C C . HIS A 1 234 ? -3.308 30.016 -0.468 1.00 84.12 234 HIS A C 1
ATOM 1891 O O . HIS A 1 234 ? -3.309 28.959 -1.103 1.00 84.12 234 HIS A O 1
ATOM 1897 N N . LEU A 1 235 ? -2.329 30.304 0.401 1.00 84.38 235 LEU A N 1
ATOM 1898 C CA . LEU A 1 235 ? -1.216 29.387 0.679 1.00 84.38 235 LEU A CA 1
ATOM 1899 C C . LEU A 1 235 ? -1.686 28.134 1.419 1.00 84.38 235 LEU A C 1
ATOM 1901 O O . LEU A 1 235 ? -1.355 27.023 1.005 1.00 84.38 235 LEU A O 1
ATOM 1905 N N . SER A 1 236 ? -2.476 28.304 2.482 1.00 81.44 236 SER A N 1
ATOM 1906 C CA . SER A 1 236 ? -3.000 27.181 3.264 1.00 81.44 236 SER A CA 1
ATOM 1907 C C . SER A 1 236 ? -3.999 26.368 2.439 1.00 81.44 236 SER A C 1
ATOM 1909 O O . SER A 1 236 ? -3.962 25.136 2.456 1.00 81.44 236 SER A O 1
ATOM 1911 N N . LEU A 1 237 ? -4.820 27.045 1.631 1.00 81.88 237 LEU A N 1
ATOM 1912 C CA . LEU A 1 237 ? -5.732 26.408 0.690 1.00 81.88 237 LEU A CA 1
ATOM 1913 C C . LEU A 1 237 ? -4.974 25.576 -0.357 1.00 81.88 237 LEU A C 1
ATOM 1915 O O . LEU A 1 237 ? -5.321 24.422 -0.599 1.00 81.88 237 LEU A O 1
ATOM 1919 N N . SER A 1 238 ? -3.903 26.123 -0.938 1.00 83.31 238 SER A N 1
ATOM 1920 C CA . SER A 1 238 ? -3.059 25.401 -1.894 1.00 83.31 238 SER A CA 1
ATOM 1921 C C . SER A 1 238 ? -2.362 24.200 -1.272 1.00 83.31 238 SER A C 1
ATOM 1923 O O . SER A 1 238 ? -2.256 23.165 -1.925 1.00 83.31 238 SER A O 1
ATOM 1925 N N . GLN A 1 239 ? -1.870 24.326 -0.040 1.00 83.44 239 GLN A N 1
ATOM 1926 C CA . GLN A 1 239 ? -1.244 23.215 0.675 1.00 83.44 239 GLN A CA 1
ATOM 1927 C C . GLN A 1 239 ? -2.251 22.094 0.928 1.00 83.44 239 GLN A C 1
ATOM 1929 O O . GLN A 1 239 ? -1.943 20.936 0.662 1.00 83.44 239 GLN A O 1
ATOM 1934 N N . ARG A 1 240 ? -3.470 22.434 1.367 1.00 77.69 240 ARG A N 1
ATOM 1935 C CA . ARG A 1 240 ? -4.543 21.457 1.590 1.00 77.69 240 ARG A CA 1
ATOM 1936 C C . ARG A 1 240 ? -4.939 20.747 0.296 1.00 77.69 240 ARG A C 1
ATOM 1938 O O . ARG A 1 240 ? -5.016 19.523 0.281 1.00 77.69 240 ARG A O 1
ATOM 1945 N N . HIS A 1 241 ? -5.129 21.502 -0.787 1.00 83.81 241 HIS A N 1
ATOM 1946 C CA . HIS A 1 241 ? -5.450 20.947 -2.105 1.00 83.81 241 HIS A CA 1
ATOM 1947 C C . HIS A 1 241 ? -4.372 19.979 -2.595 1.00 83.81 241 HIS A C 1
ATOM 1949 O O . HIS A 1 241 ? -4.680 18.862 -3.002 1.00 83.81 241 HIS A O 1
ATOM 1955 N N . MET A 1 242 ? -3.098 20.380 -2.518 1.00 88.00 242 MET A N 1
ATOM 1956 C CA . MET A 1 242 ? -1.999 19.529 -2.973 1.00 88.00 242 MET A CA 1
ATOM 1957 C C . MET A 1 242 ? -1.804 18.300 -2.086 1.00 88.00 242 MET A C 1
ATOM 1959 O O . MET A 1 242 ? -1.555 17.231 -2.635 1.00 88.00 242 MET A O 1
ATOM 1963 N N . LYS A 1 243 ? -1.985 18.415 -0.760 1.00 81.19 243 LYS A N 1
ATOM 1964 C CA . LYS A 1 243 ? -1.982 17.256 0.152 1.00 81.19 243 LYS A CA 1
ATOM 1965 C C . LYS A 1 243 ? -3.036 16.241 -0.298 1.00 81.19 243 LYS A C 1
ATOM 1967 O O . LYS A 1 243 ? -2.701 15.086 -0.518 1.00 81.19 243 LYS A O 1
ATOM 1972 N N . HIS A 1 244 ? -4.264 16.696 -0.551 1.00 77.00 244 HIS A N 1
ATOM 1973 C CA . HIS A 1 244 ? -5.348 15.835 -1.022 1.00 77.00 244 HIS A CA 1
ATOM 1974 C C . HIS A 1 244 ? -5.059 15.209 -2.398 1.00 77.00 244 HIS A C 1
ATOM 1976 O O . HIS A 1 244 ? -5.261 14.016 -2.603 1.00 77.00 244 HIS A O 1
ATOM 1982 N N . TYR A 1 245 ? -4.527 15.987 -3.346 1.00 83.38 245 TYR A N 1
ATOM 1983 C CA . TYR A 1 245 ? -4.140 15.466 -4.660 1.00 83.38 245 TYR A CA 1
ATOM 1984 C C . TYR A 1 245 ? -3.071 14.365 -4.563 1.00 83.38 245 TYR A C 1
ATOM 1986 O O . TYR A 1 245 ? -3.160 13.343 -5.245 1.00 83.38 245 TYR A O 1
ATOM 1994 N N . GLN A 1 246 ? -2.081 14.555 -3.689 1.00 84.50 246 GLN A N 1
ATOM 1995 C CA . GLN A 1 246 ? -0.989 13.607 -3.460 1.00 84.50 246 GLN A CA 1
ATOM 1996 C C . GLN A 1 246 ? -1.447 12.300 -2.793 1.00 84.50 246 GLN A C 1
ATOM 1998 O O . GLN A 1 246 ? -0.740 11.298 -2.890 1.00 84.50 246 GLN A O 1
ATOM 2003 N N . GLU A 1 247 ? -2.625 12.254 -2.164 1.00 79.06 247 GLU A N 1
ATOM 2004 C CA . GLU A 1 247 ? -3.157 11.010 -1.588 1.00 79.06 247 GLU A CA 1
ATOM 2005 C C . GLU A 1 247 ? -3.578 9.990 -2.656 1.00 79.06 247 GLU A C 1
ATOM 2007 O O . GLU A 1 247 ? -3.497 8.775 -2.425 1.00 79.06 247 GLU A O 1
ATOM 2012 N N . CYS A 1 248 ? -4.039 10.472 -3.817 1.00 82.75 248 CYS A N 1
ATOM 2013 C CA . CYS A 1 248 ? -4.552 9.653 -4.919 1.00 82.75 248 CYS A CA 1
ATOM 2014 C C . CYS A 1 248 ? -4.164 10.211 -6.304 1.00 82.75 248 CYS A C 1
ATOM 2016 O O . CYS A 1 248 ? -5.054 10.504 -7.117 1.00 82.75 248 CYS A O 1
ATOM 2018 N N . PRO A 1 249 ? -2.857 10.336 -6.610 1.00 85.50 249 PRO A N 1
ATOM 2019 C CA . PRO A 1 249 ? -2.413 10.865 -7.889 1.00 85.50 249 PRO A CA 1
ATOM 2020 C C . PRO A 1 249 ? -2.869 9.948 -9.040 1.00 85.50 249 PRO A C 1
ATOM 2022 O O . PRO A 1 249 ? -2.833 8.723 -8.894 1.00 85.50 249 PRO A O 1
ATOM 2025 N N . PRO A 1 250 ? -3.289 10.510 -10.186 1.00 89.94 250 PRO A N 1
ATOM 2026 C CA . PRO A 1 250 ? -3.623 9.730 -11.376 1.00 89.94 250 PRO A CA 1
ATOM 2027 C C . PRO A 1 250 ? -2.405 8.958 -11.906 1.00 89.94 250 PRO A C 1
ATOM 2029 O O . PRO A 1 250 ? -1.310 9.522 -12.010 1.00 89.94 250 PRO A O 1
ATOM 2032 N N . LEU A 1 251 ? -2.584 7.682 -12.260 1.00 93.62 251 LEU A N 1
ATOM 2033 C CA . LEU A 1 251 ? -1.506 6.799 -12.727 1.00 93.62 251 LEU A CA 1
ATOM 2034 C C . LEU A 1 251 ? -1.481 6.644 -14.258 1.00 93.62 251 LEU A C 1
ATOM 2036 O O . LEU A 1 251 ? -0.577 6.010 -14.806 1.00 93.62 251 LEU A O 1
ATOM 2040 N N . GLU A 1 252 ? -2.439 7.236 -14.976 1.00 94.75 252 GLU A N 1
ATOM 2041 C CA . GLU A 1 252 ? -2.641 7.039 -16.416 1.00 94.75 252 GLU A CA 1
ATOM 2042 C C . GLU A 1 252 ? -1.404 7.394 -17.240 1.00 94.75 252 GLU A C 1
ATOM 2044 O O . GLU A 1 252 ? -0.991 6.602 -18.080 1.00 94.75 252 GLU A O 1
ATOM 2049 N N . LYS A 1 253 ? -0.735 8.516 -16.950 1.00 93.94 253 LYS A N 1
ATOM 2050 C CA . LYS A 1 253 ? 0.480 8.907 -17.688 1.00 93.94 253 LYS A CA 1
ATOM 2051 C C . LYS A 1 253 ? 1.632 7.918 -17.515 1.00 93.94 253 LYS A C 1
ATOM 2053 O O . LYS A 1 253 ? 2.430 7.722 -18.429 1.00 93.94 253 LYS A O 1
ATOM 2058 N N . GLN A 1 254 ? 1.742 7.291 -16.344 1.00 95.44 254 GLN A N 1
ATOM 2059 C CA . GLN A 1 254 ? 2.744 6.250 -16.112 1.00 95.44 254 GLN A CA 1
ATOM 2060 C C . GLN A 1 254 ? 2.397 4.981 -16.896 1.00 95.44 254 GLN A C 1
ATOM 2062 O O . GLN A 1 254 ? 3.283 4.358 -17.480 1.00 95.44 254 GLN A O 1
ATOM 2067 N N . ILE A 1 255 ? 1.110 4.627 -16.956 1.00 95.88 255 ILE A N 1
ATOM 2068 C CA . ILE A 1 255 ? 0.605 3.516 -17.771 1.00 95.88 255 ILE A CA 1
ATOM 2069 C C . ILE A 1 255 ? 0.855 3.780 -19.261 1.00 95.88 255 ILE A C 1
ATOM 2071 O O . ILE A 1 255 ? 1.335 2.888 -19.958 1.00 95.88 255 ILE A O 1
ATOM 2075 N N . GLU A 1 256 ? 0.569 4.991 -19.744 1.00 94.50 256 GLU A N 1
ATOM 2076 C CA . GLU A 1 256 ? 0.805 5.434 -21.122 1.00 94.50 256 GLU A CA 1
ATOM 2077 C C . GLU A 1 256 ? 2.280 5.308 -21.498 1.00 94.50 256 GLU A C 1
ATOM 2079 O O . GLU A 1 256 ? 2.586 4.607 -22.460 1.00 94.50 256 GLU A O 1
ATOM 2084 N N . LEU A 1 257 ? 3.194 5.858 -20.688 1.00 93.69 257 LEU A N 1
ATOM 2085 C CA . LEU A 1 257 ? 4.638 5.721 -20.907 1.00 93.69 257 LEU A CA 1
ATOM 2086 C C . LEU A 1 257 ? 5.048 4.249 -21.044 1.00 93.69 257 LEU A C 1
ATOM 2088 O O . LEU A 1 257 ? 5.786 3.885 -21.958 1.00 93.69 257 LEU A O 1
ATOM 2092 N N . LEU A 1 258 ? 4.597 3.380 -20.134 1.00 92.12 258 LEU A N 1
ATOM 2093 C CA . LEU A 1 258 ? 4.957 1.963 -20.195 1.00 92.12 258 LEU A CA 1
ATOM 2094 C C . LEU A 1 258 ? 4.314 1.255 -21.390 1.00 92.12 258 LEU A C 1
ATOM 2096 O O . LEU A 1 258 ? 4.940 0.379 -21.979 1.00 92.12 258 LEU A O 1
ATOM 2100 N N . ASN A 1 259 ? 3.100 1.636 -21.785 1.00 90.38 259 ASN A N 1
ATOM 2101 C CA . ASN A 1 259 ? 2.472 1.123 -22.996 1.00 90.38 259 ASN A CA 1
ATOM 2102 C C . ASN A 1 259 ? 3.230 1.567 -24.246 1.00 90.38 259 ASN A C 1
ATOM 2104 O O . ASN A 1 259 ? 3.488 0.721 -25.094 1.00 90.38 259 ASN A O 1
ATOM 2108 N N . GLU A 1 260 ? 3.650 2.826 -24.362 1.00 87.81 260 GLU A N 1
ATOM 2109 C CA . GLU A 1 260 ? 4.515 3.310 -25.448 1.00 87.81 260 GLU A CA 1
ATOM 2110 C C . GLU A 1 260 ? 5.833 2.532 -25.481 1.00 87.81 260 GLU A C 1
ATOM 2112 O O . GLU A 1 260 ? 6.237 2.006 -26.520 1.00 87.81 260 GLU A O 1
ATOM 2117 N N . VAL A 1 261 ? 6.474 2.363 -24.322 1.00 86.56 261 VAL A N 1
ATOM 2118 C CA . VAL A 1 261 ? 7.704 1.579 -24.188 1.00 86.56 261 VAL A CA 1
ATOM 2119 C C . VAL A 1 261 ? 7.486 0.116 -24.548 1.00 86.56 261 VAL A C 1
ATOM 2121 O O . VAL A 1 261 ? 8.406 -0.468 -25.081 1.00 86.56 261 VAL A O 1
ATOM 2124 N N . LEU A 1 262 ? 6.330 -0.501 -24.298 1.00 82.38 262 LEU A N 1
ATOM 2125 C CA . LEU A 1 262 ? 6.071 -1.910 -24.637 1.00 82.38 262 LEU A CA 1
ATOM 2126 C C . LEU A 1 262 ? 5.561 -2.101 -26.079 1.00 82.38 262 LEU A C 1
ATOM 2128 O O . LEU A 1 262 ? 5.793 -3.148 -26.681 1.00 82.38 262 LEU A O 1
ATOM 2132 N N . THR A 1 263 ? 4.858 -1.115 -26.641 1.00 76.81 263 THR A N 1
ATOM 2133 C CA . THR A 1 263 ? 4.268 -1.161 -27.994 1.00 76.81 263 THR A CA 1
ATOM 2134 C C . THR A 1 263 ? 5.258 -0.755 -29.071 1.00 76.81 263 THR A C 1
ATOM 2136 O O . THR A 1 263 ? 5.332 -1.427 -30.097 1.00 76.81 263 THR A O 1
ATOM 2139 N N . SER A 1 264 ? 6.093 0.253 -28.811 1.00 68.88 264 SER A N 1
ATOM 2140 C CA . SER A 1 264 ? 7.203 0.639 -29.691 1.00 68.88 264 SER A CA 1
ATOM 2141 C C . SER A 1 264 ? 8.193 -0.518 -29.925 1.00 68.88 264 SER A C 1
ATOM 2143 O O . SER A 1 264 ? 8.953 -0.513 -30.884 1.00 68.88 264 SER A O 1
ATOM 2145 N N . GLN A 1 265 ? 8.140 -1.556 -29.087 1.00 58.88 265 GLN A N 1
ATOM 2146 C CA . GLN A 1 265 ? 8.963 -2.771 -29.155 1.00 58.88 265 GLN A CA 1
ATOM 2147 C C . GLN A 1 265 ? 8.322 -3.890 -29.978 1.00 58.88 265 GLN A C 1
ATOM 2149 O O . GLN A 1 265 ? 8.974 -4.891 -30.254 1.00 58.88 265 GLN A O 1
ATOM 2154 N N . ARG A 1 266 ? 7.039 -3.757 -30.349 1.00 55.16 266 ARG A N 1
ATOM 2155 C CA . ARG A 1 266 ? 6.346 -4.679 -31.266 1.00 55.16 266 ARG A CA 1
ATOM 2156 C C . ARG A 1 266 ? 6.541 -4.289 -32.733 1.00 55.16 266 ARG A C 1
ATOM 2158 O O . ARG A 1 266 ? 6.446 -5.156 -33.592 1.00 55.16 266 ARG A O 1
ATOM 2165 N N . ASN A 1 267 ? 6.864 -3.022 -32.992 1.00 52.12 267 ASN A N 1
ATOM 2166 C CA . ASN A 1 267 ? 7.171 -2.476 -34.313 1.00 52.12 267 ASN A CA 1
ATOM 2167 C C . ASN A 1 267 ? 8.688 -2.233 -34.405 1.00 52.12 267 ASN A C 1
ATOM 2169 O O . ASN A 1 267 ? 9.151 -1.104 -34.297 1.00 52.12 267 ASN A O 1
ATOM 2173 N N . LEU A 1 268 ? 9.467 -3.314 -34.505 1.00 51.41 268 LEU A N 1
ATOM 2174 C CA . LEU A 1 268 ? 10.941 -3.285 -34.528 1.00 51.41 268 LEU A CA 1
ATOM 2175 C C . LEU A 1 268 ? 11.541 -2.883 -35.889 1.00 51.41 268 LEU A C 1
ATOM 2177 O O . LEU A 1 268 ? 12.760 -2.874 -36.013 1.00 51.41 268 LEU A O 1
ATOM 2181 N N . ASP A 1 269 ? 10.718 -2.554 -36.887 1.00 47.59 269 ASP A N 1
ATOM 2182 C CA . ASP A 1 269 ? 11.188 -2.222 -38.241 1.00 47.59 269 ASP A CA 1
ATOM 2183 C C . ASP A 1 269 ? 11.883 -0.847 -38.339 1.00 47.59 269 ASP A C 1
ATOM 2185 O O . ASP A 1 269 ? 12.447 -0.534 -39.384 1.00 47.59 269 ASP A O 1
ATOM 2189 N N . ASP A 1 270 ? 11.906 -0.050 -37.263 1.00 48.81 270 ASP A N 1
ATOM 2190 C CA . ASP A 1 270 ? 12.640 1.219 -37.206 1.00 48.81 270 ASP A CA 1
ATOM 2191 C C . ASP A 1 270 ? 13.874 1.129 -36.288 1.00 48.81 270 ASP A C 1
ATOM 2193 O O . ASP A 1 270 ? 13.773 1.061 -35.057 1.00 48.81 270 ASP A O 1
ATOM 2197 N N . ASP A 1 271 ? 15.061 1.245 -36.895 1.00 48.25 271 ASP A N 1
ATOM 2198 C CA . ASP A 1 271 ? 16.392 1.326 -36.258 1.00 48.25 271 ASP A CA 1
ATOM 2199 C C . ASP A 1 271 ? 16.558 2.518 -35.279 1.00 48.25 271 ASP A C 1
ATOM 2201 O O . ASP A 1 271 ? 17.607 2.703 -34.660 1.00 48.25 271 ASP A O 1
ATOM 2205 N N . THR A 1 272 ? 15.527 3.350 -35.110 1.00 52.09 272 THR A N 1
ATOM 2206 C CA . THR A 1 272 ? 15.550 4.589 -34.318 1.00 52.09 272 THR A CA 1
ATOM 2207 C C . THR A 1 272 ? 14.907 4.471 -32.935 1.00 52.09 272 THR A C 1
ATOM 2209 O O . THR A 1 272 ? 14.968 5.426 -32.153 1.00 52.09 272 THR A O 1
ATOM 2212 N N . ASN A 1 273 ? 14.313 3.328 -32.568 1.00 63.41 273 ASN A N 1
ATOM 2213 C CA . ASN A 1 273 ? 13.659 3.228 -31.264 1.00 63.41 273 ASN A CA 1
ATOM 2214 C C . ASN A 1 273 ? 14.678 3.176 -30.108 1.00 63.41 273 ASN A C 1
ATOM 2216 O O . ASN A 1 273 ? 15.383 2.184 -29.909 1.00 63.41 273 ASN A O 1
ATOM 2220 N N . LYS A 1 274 ? 14.669 4.231 -29.282 1.00 63.34 274 LYS A N 1
ATOM 2221 C CA . LYS A 1 274 ? 15.518 4.456 -28.097 1.00 63.34 274 LYS A CA 1
ATOM 2222 C C . LYS A 1 274 ? 15.612 3.265 -27.131 1.00 63.34 274 LYS A C 1
ATOM 2224 O O . LYS A 1 274 ? 16.590 3.169 -26.392 1.00 63.34 274 LYS A O 1
ATOM 2229 N N . TYR A 1 275 ? 14.622 2.368 -27.116 1.00 70.00 275 TYR A N 1
ATOM 2230 C CA . TYR A 1 275 ? 14.556 1.242 -26.175 1.00 70.00 275 TYR A CA 1
ATOM 2231 C C . TYR A 1 275 ? 14.631 -0.149 -26.835 1.00 70.00 275 TYR A C 1
ATOM 2233 O O . TYR A 1 275 ? 14.518 -1.150 -26.127 1.00 70.00 275 TYR A O 1
ATOM 2241 N N . SER A 1 276 ? 14.869 -0.232 -28.155 1.00 69.19 276 SER A N 1
ATOM 2242 C CA . SER A 1 276 ? 14.921 -1.489 -28.943 1.00 69.19 276 SER A CA 1
ATOM 2243 C C . SER A 1 276 ? 15.872 -2.549 -28.370 1.00 69.19 276 SER A C 1
ATOM 2245 O O . SER A 1 276 ? 15.653 -3.758 -28.478 1.00 69.19 276 SER A O 1
ATOM 2247 N N . VAL A 1 277 ? 16.919 -2.097 -27.677 1.00 73.56 277 VAL A N 1
ATOM 2248 C CA . VAL A 1 277 ? 17.915 -2.939 -27.008 1.00 73.56 277 VAL A CA 1
ATOM 2249 C C . VAL A 1 277 ? 17.344 -3.894 -25.961 1.00 73.56 277 VAL A C 1
ATOM 2251 O O . VAL A 1 277 ? 17.926 -4.950 -25.702 1.00 73.56 277 VAL A O 1
ATOM 2254 N N . LEU A 1 278 ? 16.164 -3.594 -25.413 1.00 72.81 278 LEU A N 1
ATOM 2255 C CA . LEU A 1 278 ? 15.467 -4.503 -24.508 1.00 72.81 278 LEU A CA 1
ATOM 2256 C C . LEU A 1 278 ? 15.148 -5.856 -25.177 1.00 72.81 278 LEU A C 1
ATOM 2258 O O . LEU A 1 278 ? 15.170 -6.885 -24.500 1.00 72.81 278 LEU A O 1
ATOM 2262 N N . PHE A 1 279 ? 14.985 -5.896 -26.506 1.00 65.06 279 PHE A N 1
ATOM 2263 C CA . PHE A 1 279 ? 14.471 -7.056 -27.247 1.00 65.06 279 PHE A CA 1
ATOM 2264 C C . PHE A 1 279 ? 15.404 -7.595 -28.340 1.00 65.06 279 PHE A C 1
ATOM 2266 O O . PHE A 1 279 ? 15.018 -8.538 -29.028 1.00 65.06 279 PHE A O 1
ATOM 2273 N N . LYS A 1 280 ? 16.641 -7.086 -28.465 1.00 64.19 280 LYS A N 1
ATOM 2274 C CA . LYS A 1 280 ? 17.622 -7.453 -29.518 1.00 64.19 280 LYS A CA 1
ATOM 2275 C C . LYS A 1 280 ? 17.896 -8.966 -29.714 1.00 64.19 280 LYS A C 1
ATOM 2277 O O . LYS A 1 280 ? 18.525 -9.331 -30.697 1.00 64.19 280 LYS A O 1
ATOM 2282 N N . HIS A 1 281 ? 17.424 -9.857 -28.833 1.00 55.19 281 HIS A N 1
ATOM 2283 C CA . HIS A 1 281 ? 17.581 -11.321 -28.939 1.00 55.19 281 HIS A CA 1
ATOM 2284 C C . HIS A 1 281 ? 16.260 -12.107 -28.997 1.00 55.19 281 HIS A C 1
ATOM 2286 O O . HIS A 1 281 ? 16.260 -13.323 -28.805 1.00 55.19 281 HIS A O 1
ATOM 2292 N N . HIS A 1 282 ? 15.129 -11.448 -29.261 1.00 51.56 282 HIS A N 1
ATOM 2293 C CA . HIS A 1 282 ? 13.825 -12.101 -29.390 1.00 51.56 282 HIS A CA 1
ATOM 2294 C C . HIS A 1 282 ? 13.330 -12.051 -30.846 1.00 51.56 282 HIS A C 1
ATOM 2296 O O . HIS A 1 282 ? 12.373 -11.335 -31.134 1.00 51.56 282 HIS A O 1
ATOM 2302 N N . PRO A 1 283 ? 13.949 -12.796 -31.788 1.00 45.66 283 PRO A N 1
ATOM 2303 C CA . PRO A 1 283 ? 13.359 -12.962 -33.110 1.00 45.66 283 PRO A CA 1
ATOM 2304 C C . PRO A 1 283 ? 11.994 -13.618 -32.916 1.00 45.66 283 PRO A C 1
ATOM 2306 O O . PRO A 1 283 ? 11.927 -14.650 -32.260 1.00 45.66 283 PRO A O 1
ATOM 2309 N N . HIS A 1 284 ? 10.914 -13.029 -33.433 1.00 45.25 284 HIS A N 1
ATOM 2310 C CA . HIS A 1 284 ? 9.574 -13.616 -33.380 1.00 45.25 284 HIS A CA 1
ATOM 2311 C C . HIS A 1 284 ? 9.532 -14.924 -34.190 1.00 45.25 284 HIS A C 1
ATOM 2313 O O . HIS A 1 284 ? 9.562 -14.860 -35.420 1.00 45.25 284 HIS A O 1
ATOM 2319 N N . PRO A 1 285 ? 9.354 -16.113 -33.576 1.00 42.66 285 PRO A N 1
ATOM 2320 C CA . PRO A 1 285 ? 9.063 -17.319 -34.326 1.00 42.66 285 PRO A CA 1
ATOM 2321 C C . PRO A 1 285 ? 7.638 -17.745 -33.971 1.00 42.66 285 PRO A C 1
ATOM 2323 O O . PRO A 1 285 ? 7.354 -18.158 -32.844 1.00 42.66 285 PRO A O 1
ATOM 2326 N N . LYS A 1 286 ? 6.722 -17.700 -34.939 1.00 45.41 286 LYS A N 1
ATOM 2327 C CA . LYS A 1 286 ? 5.322 -18.151 -34.801 1.00 45.41 286 LYS A CA 1
ATOM 2328 C C . LYS A 1 286 ? 5.144 -19.634 -34.361 1.00 45.41 286 LYS A C 1
ATOM 2330 O O . LYS A 1 286 ? 4.039 -20.146 -34.442 1.00 45.41 286 LYS A O 1
ATOM 2335 N N . GLY A 1 287 ? 6.172 -20.329 -33.852 1.00 41.59 287 GLY A N 1
ATOM 2336 C CA . GLY A 1 287 ? 6.121 -21.743 -33.457 1.00 41.59 287 GLY A CA 1
ATOM 2337 C C . GLY A 1 287 ? 7.016 -22.211 -32.293 1.00 41.59 287 GLY A C 1
ATOM 2338 O O . GLY A 1 287 ? 7.136 -23.416 -32.115 1.00 41.59 287 GLY A O 1
ATOM 2339 N N . LEU A 1 288 ? 7.640 -21.343 -31.479 1.00 43.31 288 LEU A N 1
ATOM 2340 C CA . LEU A 1 288 ? 8.625 -21.782 -30.456 1.00 43.31 288 LEU A CA 1
ATOM 2341 C C . LEU A 1 288 ? 8.389 -21.240 -29.031 1.00 43.31 288 LEU A C 1
ATOM 2343 O O . LEU A 1 288 ? 9.317 -21.022 -28.255 1.00 43.31 288 LEU A O 1
ATOM 2347 N N . TRP A 1 289 ? 7.123 -21.100 -28.636 1.00 47.12 289 TRP A N 1
ATOM 2348 C CA . TRP A 1 289 ? 6.725 -20.560 -27.326 1.00 47.12 289 TRP A CA 1
ATOM 2349 C C . TRP A 1 289 ? 7.107 -21.415 -26.102 1.00 47.12 289 TRP A C 1
ATOM 2351 O O . TRP A 1 289 ? 7.025 -20.927 -24.981 1.00 47.12 289 TRP A O 1
ATOM 2361 N N . LYS A 1 290 ? 7.571 -22.662 -26.273 1.00 44.31 290 LYS A N 1
ATOM 2362 C CA . LYS A 1 290 ? 7.961 -23.535 -25.144 1.00 44.31 290 LYS A CA 1
ATOM 2363 C C . LYS A 1 290 ? 9.458 -23.557 -24.806 1.00 44.31 290 LYS A C 1
ATOM 2365 O O . LYS A 1 290 ? 9.811 -24.162 -23.801 1.00 44.31 290 LYS A O 1
ATOM 2370 N N . LYS A 1 291 ? 10.338 -22.920 -25.594 1.00 43.56 291 LYS A N 1
ATOM 2371 C CA . LYS A 1 291 ? 11.801 -22.944 -25.346 1.00 43.56 291 LYS A CA 1
ATOM 2372 C C . LYS A 1 291 ? 12.490 -21.570 -25.268 1.00 43.56 291 LYS A C 1
ATOM 2374 O O . LYS A 1 291 ? 13.688 -21.527 -25.023 1.00 43.56 291 LYS A O 1
ATOM 2379 N N . ILE A 1 292 ? 11.764 -20.457 -25.416 1.00 42.62 292 ILE A N 1
ATOM 2380 C CA . ILE A 1 292 ? 12.335 -19.088 -25.399 1.00 42.62 292 ILE A CA 1
ATOM 2381 C C . ILE A 1 292 ? 12.295 -18.433 -23.997 1.00 42.62 292 ILE A C 1
ATOM 2383 O O . ILE A 1 292 ? 12.823 -17.347 -23.789 1.00 42.62 292 ILE A O 1
ATOM 2387 N N . THR A 1 293 ? 11.748 -19.099 -22.979 1.00 41.03 293 THR A N 1
ATOM 2388 C CA . THR A 1 293 ? 11.545 -18.510 -21.641 1.00 41.03 293 THR A CA 1
ATOM 2389 C C . THR A 1 293 ? 12.797 -18.371 -20.767 1.00 41.03 293 THR A C 1
ATOM 2391 O O . THR A 1 293 ? 12.670 -17.897 -19.642 1.00 41.03 293 THR A O 1
ATOM 2394 N N . GLN A 1 294 ? 13.998 -18.750 -21.224 1.00 46.84 294 GLN A N 1
ATOM 2395 C CA . GLN A 1 294 ? 15.174 -18.806 -20.338 1.00 46.84 294 GLN A CA 1
ATOM 2396 C C . GLN A 1 294 ? 16.385 -17.948 -20.715 1.00 46.84 294 GLN A C 1
ATOM 2398 O O . GLN A 1 294 ? 17.334 -17.917 -19.939 1.00 46.84 294 GLN A O 1
ATOM 2403 N N . VAL A 1 295 ? 16.360 -17.170 -21.801 1.00 42.97 295 VAL A N 1
ATOM 2404 C CA . VAL A 1 295 ? 17.457 -16.221 -22.077 1.00 42.97 295 VAL A CA 1
ATOM 2405 C C . VAL A 1 295 ? 16.917 -14.791 -22.121 1.00 42.97 295 VAL A C 1
ATOM 2407 O O . VAL A 1 295 ? 16.635 -14.207 -23.161 1.00 42.97 295 VAL A O 1
ATOM 2410 N N . ASP A 1 296 ? 16.749 -14.276 -20.901 1.00 55.41 296 ASP A N 1
ATOM 2411 C CA . ASP A 1 296 ? 16.756 -12.864 -20.513 1.00 55.41 296 ASP A CA 1
ATOM 2412 C C . ASP A 1 296 ? 15.628 -11.974 -21.088 1.00 55.41 296 ASP A C 1
ATOM 2414 O O . ASP A 1 296 ? 15.849 -10.841 -21.503 1.00 55.41 296 ASP A O 1
ATOM 2418 N N . SER A 1 297 ? 14.382 -12.459 -21.027 1.00 58.03 297 SER A N 1
ATOM 2419 C CA . SER A 1 297 ? 13.153 -11.639 -21.092 1.00 58.03 297 SER A CA 1
ATOM 2420 C C . SER A 1 297 ? 12.805 -10.966 -19.746 1.00 58.03 297 SER A C 1
ATOM 2422 O O . SER A 1 297 ? 11.735 -10.378 -19.588 1.00 58.03 297 SER A O 1
ATOM 2424 N N . SER A 1 298 ? 13.701 -11.059 -18.755 1.00 74.25 298 SER A N 1
ATOM 2425 C CA . SER A 1 298 ? 13.536 -10.550 -17.386 1.00 74.25 298 SER A CA 1
ATOM 2426 C C . SER A 1 298 ? 13.106 -9.074 -17.303 1.00 74.25 298 SER A C 1
ATOM 2428 O O . SER A 1 298 ? 12.110 -8.799 -16.628 1.00 74.25 298 SER A O 1
ATOM 2430 N N . PRO A 1 299 ? 13.764 -8.112 -17.985 1.00 82.88 299 PRO A N 1
ATOM 2431 C CA . PRO A 1 299 ? 13.395 -6.702 -17.849 1.00 82.88 299 PRO A CA 1
ATOM 2432 C C . PRO A 1 299 ? 12.013 -6.406 -18.445 1.00 82.88 299 PRO A C 1
ATOM 2434 O O . PRO A 1 299 ? 11.253 -5.619 -17.892 1.00 82.88 299 PRO A O 1
ATOM 2437 N N . ILE A 1 300 ? 11.648 -7.096 -19.524 1.00 84.12 300 ILE A N 1
ATOM 2438 C CA . ILE A 1 300 ? 10.369 -6.934 -20.223 1.00 84.12 300 ILE A CA 1
ATOM 2439 C C . ILE A 1 300 ? 9.221 -7.490 -19.387 1.00 84.12 300 ILE A C 1
ATOM 2441 O O . ILE A 1 300 ? 8.187 -6.841 -19.239 1.00 84.12 300 ILE A O 1
ATOM 2445 N N . LEU A 1 301 ? 9.409 -8.678 -18.807 1.00 84.81 301 LEU A N 1
ATOM 2446 C CA . LEU A 1 301 ? 8.438 -9.277 -17.893 1.00 84.81 301 LEU A CA 1
ATOM 2447 C C . LEU A 1 301 ? 8.216 -8.381 -16.671 1.00 84.81 301 LEU A C 1
ATOM 2449 O O . LEU A 1 301 ? 7.079 -8.190 -16.252 1.00 84.81 301 LEU A O 1
ATOM 2453 N N . LYS A 1 302 ? 9.282 -7.777 -16.137 1.00 90.06 302 LYS A N 1
ATOM 2454 C CA . LYS A 1 302 ? 9.194 -6.835 -15.016 1.00 90.06 302 LYS A CA 1
ATOM 2455 C C . LYS A 1 302 ? 8.516 -5.512 -15.402 1.00 90.06 302 LYS A C 1
ATOM 2457 O O . LYS A 1 302 ? 7.713 -5.015 -14.622 1.00 90.06 302 LYS A O 1
ATOM 2462 N N . LEU A 1 303 ? 8.777 -4.971 -16.597 1.00 91.56 303 LEU A N 1
ATOM 2463 C CA . LEU A 1 303 ? 8.077 -3.788 -17.126 1.00 91.56 303 LEU A CA 1
ATOM 2464 C C . LEU A 1 303 ? 6.587 -4.064 -17.342 1.00 91.56 303 LEU A C 1
ATOM 2466 O O . LEU A 1 303 ? 5.751 -3.243 -16.976 1.00 91.56 303 LEU A O 1
ATOM 2470 N N . THR A 1 304 ? 6.257 -5.238 -17.882 1.00 90.25 304 THR A N 1
ATOM 2471 C CA . THR A 1 304 ? 4.868 -5.686 -18.060 1.00 90.25 304 THR A CA 1
ATOM 2472 C C . THR A 1 304 ? 4.179 -5.827 -16.704 1.00 90.25 304 THR A C 1
ATOM 2474 O O . THR A 1 304 ? 3.105 -5.272 -16.508 1.00 90.25 304 THR A O 1
ATOM 2477 N N . ALA A 1 305 ? 4.837 -6.463 -15.729 1.00 91.75 305 ALA A N 1
ATOM 2478 C CA . ALA A 1 305 ? 4.316 -6.592 -14.372 1.00 91.75 305 ALA A CA 1
ATOM 2479 C C . ALA A 1 305 ? 4.097 -5.232 -13.687 1.00 91.75 305 ALA A C 1
ATOM 2481 O O . ALA A 1 305 ? 3.093 -5.059 -13.000 1.00 91.75 305 ALA A O 1
ATOM 2482 N N . LEU A 1 306 ? 4.997 -4.258 -13.885 1.00 95.56 306 LEU A N 1
ATOM 2483 C CA . LEU A 1 306 ? 4.804 -2.896 -13.382 1.00 95.56 306 LEU A CA 1
ATOM 2484 C C . LEU A 1 306 ? 3.589 -2.230 -14.040 1.00 95.56 306 LEU A C 1
ATOM 2486 O O . LEU A 1 306 ? 2.758 -1.657 -13.340 1.00 95.56 306 LEU A O 1
ATOM 2490 N N . ARG A 1 307 ? 3.456 -2.338 -15.366 1.00 95.50 307 ARG A N 1
ATOM 2491 C CA . ARG A 1 307 ? 2.310 -1.787 -16.098 1.00 95.50 307 ARG A CA 1
ATOM 2492 C C . ARG A 1 307 ? 0.993 -2.404 -15.632 1.00 95.50 307 ARG A C 1
ATOM 2494 O O . ARG A 1 307 ? 0.044 -1.672 -15.382 1.00 95.50 307 ARG A O 1
ATOM 2501 N N . ASP A 1 308 ? 0.930 -3.723 -15.491 1.00 93.25 308 ASP A N 1
ATOM 2502 C CA . ASP A 1 308 ? -0.285 -4.423 -15.060 1.00 93.25 308 ASP A CA 1
ATOM 2503 C C . ASP A 1 308 ? -0.646 -4.083 -13.608 1.00 93.25 308 ASP A C 1
ATOM 2505 O O . ASP A 1 308 ? -1.820 -3.884 -13.282 1.00 93.25 308 ASP A O 1
ATOM 2509 N N . ALA A 1 309 ? 0.362 -3.934 -12.741 1.00 95.62 309 ALA A N 1
ATOM 2510 C CA . ALA A 1 309 ? 0.162 -3.445 -11.382 1.00 95.62 309 ALA A CA 1
ATOM 2511 C C . ALA A 1 309 ? -0.402 -2.015 -11.372 1.00 95.62 309 ALA A C 1
ATOM 2513 O O . ALA A 1 309 ? -1.314 -1.741 -10.596 1.00 95.62 309 ALA A O 1
ATOM 2514 N N . LEU A 1 310 ? 0.090 -1.126 -12.245 1.00 96.38 310 LEU A N 1
ATOM 2515 C CA . LEU A 1 310 ? -0.418 0.245 -12.369 1.00 96.38 310 LEU A CA 1
ATOM 2516 C C . LEU A 1 310 ? -1.851 0.283 -12.892 1.00 96.38 310 LEU A C 1
ATOM 2518 O O . LEU A 1 310 ? -2.656 1.016 -12.339 1.00 96.38 310 LEU A O 1
ATOM 2522 N N . VAL A 1 311 ? -2.191 -0.523 -13.903 1.00 96.62 311 VAL A N 1
ATOM 2523 C CA . VAL A 1 311 ? -3.571 -0.626 -14.410 1.00 96.62 311 VAL A CA 1
ATOM 2524 C C . VAL A 1 311 ? -4.517 -1.061 -13.294 1.00 96.62 311 VAL A C 1
ATOM 2526 O O . VAL A 1 311 ? -5.524 -0.405 -13.049 1.00 96.62 311 VAL A O 1
ATOM 2529 N N . THR A 1 312 ? -4.146 -2.105 -12.550 1.00 96.19 312 THR A N 1
ATOM 2530 C CA . THR A 1 312 ? -4.955 -2.587 -11.422 1.00 96.19 312 THR A CA 1
ATOM 2531 C C . THR A 1 312 ? -5.062 -1.532 -10.311 1.00 96.19 312 THR A C 1
ATOM 2533 O O . THR A 1 312 ? -6.112 -1.377 -9.687 1.00 96.19 312 THR A O 1
ATOM 2536 N N . ALA A 1 313 ? -3.980 -0.792 -10.042 1.00 95.44 313 ALA A N 1
ATOM 2537 C CA . ALA A 1 313 ? -3.981 0.298 -9.070 1.00 95.44 313 ALA A CA 1
ATOM 2538 C C . ALA A 1 313 ? -4.855 1.473 -9.521 1.00 95.44 313 ALA A C 1
ATOM 2540 O O . ALA A 1 313 ? -5.559 2.043 -8.697 1.00 95.44 313 ALA A O 1
ATOM 2541 N N . GLU A 1 314 ? -4.860 1.795 -10.811 1.00 95.56 314 GLU A N 1
ATOM 2542 C CA . GLU A 1 314 ? -5.671 2.858 -11.400 1.00 95.56 314 GLU A CA 1
ATOM 2543 C C . GLU A 1 314 ? -7.167 2.515 -11.375 1.00 95.56 314 GLU A C 1
ATOM 2545 O O . GLU A 1 314 ? -8.000 3.350 -11.032 1.00 95.56 314 GLU A O 1
ATOM 2550 N N . GLU A 1 315 ? -7.528 1.261 -11.647 1.00 95.06 315 GLU A N 1
ATOM 2551 C CA . GLU A 1 315 ? -8.899 0.771 -11.468 1.00 95.06 315 GLU A CA 1
ATOM 2552 C C . GLU A 1 315 ? -9.348 0.871 -10.003 1.00 95.06 315 GLU A C 1
ATOM 2554 O O . GLU A 1 315 ? -10.432 1.386 -9.715 1.00 95.06 315 GLU A O 1
ATOM 2559 N N . ALA A 1 316 ? -8.494 0.448 -9.065 1.00 93.19 316 ALA A N 1
ATOM 2560 C CA . ALA A 1 316 ? -8.769 0.575 -7.637 1.00 93.19 316 ALA A CA 1
ATOM 2561 C C . ALA A 1 316 ? -8.859 2.045 -7.189 1.00 93.19 316 ALA A C 1
ATOM 2563 O O . ALA A 1 316 ? -9.711 2.379 -6.368 1.00 93.19 316 ALA A O 1
ATOM 2564 N N . ARG A 1 317 ? -8.035 2.936 -7.759 1.00 92.94 317 ARG A N 1
ATOM 2565 C CA . ARG A 1 317 ? -8.080 4.386 -7.524 1.00 92.94 317 ARG A CA 1
ATOM 2566 C C . ARG A 1 317 ? -9.417 4.969 -7.965 1.00 92.94 317 ARG A C 1
ATOM 2568 O O . ARG A 1 317 ? -10.045 5.694 -7.201 1.00 92.94 317 ARG A O 1
ATOM 2575 N N . LYS A 1 318 ? -9.879 4.631 -9.173 1.00 91.69 318 LYS A N 1
ATOM 2576 C CA . LYS A 1 318 ? -11.181 5.071 -9.701 1.00 91.69 318 LYS A CA 1
ATOM 2577 C C . LYS A 1 318 ? -12.337 4.576 -8.839 1.00 91.69 318 LYS A C 1
ATOM 2579 O O . LYS A 1 318 ? -13.245 5.350 -8.555 1.00 91.69 318 LYS A O 1
ATOM 2584 N N . ALA A 1 319 ? -12.287 3.320 -8.391 1.00 90.50 319 ALA A N 1
ATOM 2585 C CA . ALA A 1 319 ? -13.274 2.777 -7.462 1.00 90.50 319 ALA A CA 1
ATOM 2586 C C . ALA A 1 319 ? -13.265 3.524 -6.118 1.00 90.50 319 ALA A C 1
ATOM 2588 O O . ALA A 1 319 ? -14.330 3.850 -5.603 1.00 90.50 319 ALA A O 1
ATOM 2589 N N . PHE A 1 320 ? -12.080 3.837 -5.584 1.00 89.50 320 PHE A N 1
ATOM 2590 C CA . PHE A 1 320 ? -11.937 4.607 -4.350 1.00 89.50 320 PHE A CA 1
ATOM 2591 C C . PHE A 1 320 ? -12.504 6.023 -4.491 1.00 89.50 320 PHE A C 1
ATOM 2593 O O . PHE A 1 320 ? -13.346 6.405 -3.691 1.00 89.50 320 PHE A O 1
ATOM 2600 N N . ILE A 1 321 ? -12.124 6.764 -5.536 1.00 87.12 321 ILE A N 1
ATOM 2601 C CA . ILE A 1 321 ? -12.638 8.121 -5.789 1.00 87.12 321 ILE A CA 1
ATOM 2602 C C . ILE A 1 321 ? -14.154 8.111 -5.963 1.00 87.12 321 ILE A C 1
ATOM 2604 O O . ILE A 1 321 ? -14.833 8.993 -5.451 1.00 87.12 321 ILE A O 1
ATOM 2608 N N . LYS A 1 322 ? -14.691 7.105 -6.662 1.00 87.50 322 LYS A N 1
ATOM 2609 C CA . LYS A 1 322 ? -16.134 6.944 -6.818 1.00 87.50 322 LYS A CA 1
ATOM 2610 C C . LYS A 1 322 ? -16.816 6.738 -5.463 1.00 87.50 322 LYS A C 1
ATOM 2612 O O . LYS A 1 322 ? -17.745 7.475 -5.157 1.00 87.50 322 LYS A O 1
ATOM 2617 N N . ALA A 1 323 ? -16.327 5.801 -4.650 1.00 84.50 323 ALA A N 1
ATOM 2618 C CA . ALA A 1 323 ? -16.873 5.538 -3.319 1.00 84.50 323 ALA A CA 1
ATOM 2619 C C . ALA A 1 323 ? -16.801 6.775 -2.407 1.00 84.50 323 ALA A C 1
ATOM 2621 O O . ALA A 1 323 ? -17.738 7.041 -1.667 1.00 84.50 323 ALA A O 1
ATOM 2622 N N . ASP A 1 324 ? -15.718 7.547 -2.500 1.00 79.50 324 ASP A N 1
ATOM 2623 C CA . ASP A 1 324 ? -15.529 8.779 -1.729 1.00 79.50 324 ASP A CA 1
ATOM 2624 C C . ASP A 1 324 ? -16.459 9.910 -2.205 1.00 79.50 324 ASP A C 1
ATOM 2626 O O . ASP A 1 324 ? -16.998 10.655 -1.396 1.00 79.50 324 ASP A O 1
ATOM 2630 N N . SER A 1 325 ? -16.727 9.994 -3.514 1.00 75.44 325 SER A N 1
ATOM 2631 C CA . SER A 1 325 ? -17.670 10.962 -4.097 1.00 75.44 325 SER A CA 1
ATOM 2632 C C . SER A 1 325 ? -19.149 10.617 -3.886 1.00 75.44 325 SER A C 1
ATOM 2634 O O . SER A 1 325 ? -20.001 11.493 -3.997 1.00 75.44 325 SER A O 1
ATOM 2636 N N . GLU A 1 326 ? -19.459 9.344 -3.629 1.00 74.25 326 GLU A N 1
ATOM 2637 C CA . GLU A 1 326 ? -20.813 8.848 -3.341 1.00 74.25 326 GLU A CA 1
ATOM 2638 C C . GLU A 1 326 ? -21.185 8.991 -1.864 1.00 74.25 326 GLU A C 1
ATOM 2640 O O . GLU A 1 326 ? -22.340 8.760 -1.491 1.00 74.25 326 GLU A O 1
ATOM 2645 N N . LEU A 1 327 ? -20.230 9.399 -1.024 1.00 59.28 327 LEU A N 1
ATOM 2646 C CA . LEU A 1 327 ? -20.551 9.852 0.314 1.00 59.28 327 LEU A CA 1
ATOM 2647 C C . LEU A 1 327 ? -21.523 11.028 0.197 1.00 59.28 327 LEU A C 1
ATOM 2649 O O . LEU A 1 327 ? -21.289 11.924 -0.621 1.00 59.28 327 LEU A O 1
ATOM 2653 N N . PRO A 1 328 ? -22.602 11.060 1.007 1.00 45.38 328 PRO A N 1
ATOM 2654 C CA . PRO A 1 328 ? -23.320 12.309 1.206 1.00 45.38 328 PRO A CA 1
ATOM 2655 C C . PRO A 1 328 ? -22.249 13.330 1.548 1.00 45.38 328 PRO A C 1
ATOM 2657 O O . PRO A 1 328 ? -21.457 13.022 2.445 1.00 45.38 328 PRO A O 1
ATOM 2660 N N . GLU A 1 329 ? -22.176 14.448 0.806 1.00 36.91 329 GLU A N 1
ATOM 2661 C CA . GLU A 1 329 ? -21.223 15.521 1.094 1.00 36.91 329 GLU A CA 1
ATOM 2662 C C . GLU A 1 329 ? -21.145 15.621 2.609 1.00 36.91 329 GLU A C 1
ATOM 2664 O O . GLU A 1 329 ? -22.160 15.925 3.256 1.00 36.91 329 GLU A O 1
ATOM 2669 N N . PRO A 1 330 ? -19.996 15.296 3.222 1.00 34.62 330 PRO A N 1
ATOM 2670 C CA . PRO A 1 330 ? -19.857 15.665 4.595 1.00 34.62 330 PRO A CA 1
ATOM 2671 C C . PRO A 1 330 ? -20.091 17.170 4.600 1.00 34.62 330 PRO A C 1
ATOM 2673 O O . PRO A 1 330 ? -19.774 17.888 3.645 1.00 34.62 330 PRO A O 1
ATOM 2676 N N . LEU A 1 331 ? -20.577 17.658 5.720 1.00 36.72 331 LEU A N 1
ATOM 2677 C CA . LEU A 1 331 ? -20.466 19.045 6.134 1.00 36.72 331 LEU A CA 1
ATOM 2678 C C . LEU A 1 331 ? -18.971 19.483 6.232 1.00 36.72 331 LEU A C 1
ATOM 2680 O O . LEU A 1 331 ? -18.579 20.183 7.157 1.00 36.72 331 LEU A O 1
ATOM 2684 N N . LEU A 1 332 ? -18.112 19.090 5.279 1.00 33.84 332 LEU A N 1
ATOM 2685 C CA . LEU A 1 332 ? -16.796 19.627 4.933 1.00 33.84 332 LEU A CA 1
ATOM 2686 C C . LEU A 1 332 ? -16.894 21.094 4.476 1.00 33.84 332 LEU A C 1
ATOM 2688 O O . LEU A 1 332 ? -15.868 21.759 4.353 1.00 33.84 332 LEU A O 1
ATOM 2692 N N . GLY A 1 333 ? -18.114 21.613 4.292 1.00 31.30 333 GLY A N 1
ATOM 2693 C CA . GLY A 1 333 ? -18.410 23.038 4.165 1.00 31.30 333 GLY A CA 1
ATOM 2694 C C . GLY A 1 333 ? -18.443 23.827 5.484 1.00 31.30 333 GLY A C 1
ATOM 2695 O O . GLY A 1 333 ? -18.247 25.037 5.434 1.00 31.30 333 GLY A O 1
ATOM 2696 N N . ASP A 1 334 ? -18.605 23.200 6.660 1.00 32.38 334 ASP A N 1
ATOM 2697 C CA . ASP A 1 334 ? -18.987 23.955 7.871 1.00 32.38 334 ASP A CA 1
ATOM 2698 C C . ASP A 1 334 ? -18.036 23.879 9.075 1.00 32.38 334 ASP A C 1
ATOM 2700 O O . ASP A 1 334 ? -18.118 24.732 9.957 1.00 32.38 334 ASP A O 1
ATOM 2704 N N . GLN A 1 335 ? -17.040 22.987 9.126 1.00 35.38 335 GLN A N 1
ATOM 2705 C CA . GLN A 1 335 ? -16.049 23.059 10.222 1.00 35.38 335 GLN A CA 1
ATOM 2706 C C . GLN A 1 335 ? -15.041 24.214 10.070 1.00 35.38 335 GLN A C 1
ATOM 2708 O O . GLN A 1 335 ? -14.532 24.732 11.071 1.00 35.38 335 GLN A O 1
ATOM 2713 N N . ALA A 1 336 ? -14.817 24.696 8.843 1.00 35.88 336 ALA A N 1
ATOM 2714 C CA . ALA A 1 336 ? -14.041 25.914 8.603 1.00 35.88 336 ALA A CA 1
ATOM 2715 C C . ALA A 1 336 ? -14.874 27.198 8.804 1.00 35.88 336 ALA A C 1
ATOM 2717 O O . ALA A 1 336 ? -14.334 28.203 9.264 1.00 35.88 336 ALA A O 1
ATOM 2718 N N . TYR A 1 337 ? -16.186 27.161 8.533 1.00 32.31 337 TYR A N 1
ATOM 2719 C CA . TYR A 1 337 ? -17.056 28.342 8.592 1.00 32.31 337 TYR A CA 1
ATOM 2720 C C . TYR A 1 337 ? -17.621 28.610 10.002 1.00 32.31 337 TYR A C 1
ATOM 2722 O O . TYR A 1 337 ? -17.630 29.755 10.466 1.00 32.31 337 TYR A O 1
ATOM 2730 N N . ILE A 1 338 ? -17.968 27.564 10.765 1.00 33.62 338 ILE A N 1
ATOM 2731 C CA . ILE A 1 338 ? -18.489 27.703 12.141 1.00 33.62 338 ILE A CA 1
ATOM 2732 C C . ILE A 1 338 ? -17.399 28.203 13.111 1.00 33.62 338 ILE A C 1
ATOM 2734 O O . ILE A 1 338 ? -17.675 28.984 14.027 1.00 33.62 338 ILE A O 1
ATOM 2738 N N . SER A 1 339 ? -16.129 27.867 12.856 1.00 32.62 339 SER A N 1
ATOM 2739 C CA . SER A 1 339 ? -14.986 28.346 13.651 1.00 32.62 339 SER A CA 1
ATOM 2740 C C . SER A 1 339 ? -14.699 29.849 13.471 1.00 32.62 339 SER A C 1
ATOM 2742 O O . SER A 1 339 ? -14.107 30.474 14.355 1.00 32.62 339 SER A O 1
ATOM 2744 N N . GLN A 1 340 ? -15.142 30.460 12.362 1.00 38.50 340 GLN A N 1
ATOM 2745 C CA . GLN A 1 340 ? -15.011 31.903 12.125 1.00 38.50 340 GLN A CA 1
ATOM 2746 C C . GLN A 1 340 ? -16.226 32.706 12.624 1.00 38.50 340 GLN A C 1
ATOM 2748 O O . GLN A 1 340 ? -16.047 33.835 13.090 1.00 38.50 340 GLN A O 1
ATOM 2753 N N . GLN A 1 341 ? -17.441 32.141 12.629 1.00 34.66 341 GLN A N 1
ATOM 2754 C CA . GLN A 1 341 ? -18.622 32.842 13.159 1.00 34.66 341 GLN A CA 1
ATOM 2755 C C . GLN A 1 341 ? -18.663 32.896 14.695 1.00 34.66 341 GLN A C 1
ATOM 2757 O O . GLN A 1 341 ? -19.004 33.943 15.251 1.00 34.66 341 GLN A O 1
ATOM 2762 N N . HIS A 1 342 ? -18.196 31.860 15.404 1.00 31.75 342 HIS A N 1
ATOM 2763 C CA . HIS A 1 342 ? -18.122 31.914 16.872 1.00 31.75 342 HIS A CA 1
ATOM 2764 C C . HIS A 1 342 ? -17.011 32.827 17.417 1.00 31.75 342 HIS A C 1
ATOM 2766 O O . HIS A 1 342 ? -17.095 33.259 18.562 1.00 31.75 342 HIS A O 1
ATOM 2772 N N . ARG A 1 343 ? -16.006 33.206 16.614 1.00 36.12 343 ARG A N 1
ATOM 2773 C CA . ARG A 1 343 ? -15.032 34.245 17.008 1.00 36.12 343 ARG A CA 1
ATOM 2774 C C . ARG A 1 343 ? -15.501 35.671 16.724 1.00 36.12 343 ARG A C 1
ATOM 2776 O O . ARG A 1 343 ? -14.994 36.592 17.360 1.00 36.12 343 ARG A O 1
ATOM 2783 N N . ARG A 1 344 ? -16.464 35.871 15.816 1.00 32.06 344 ARG A N 1
ATOM 2784 C CA . ARG A 1 344 ? -17.035 37.202 15.550 1.00 32.06 344 ARG A CA 1
ATOM 2785 C C . ARG A 1 344 ? -18.142 37.577 16.539 1.00 32.06 344 ARG A C 1
ATOM 2787 O O . ARG A 1 344 ? -18.164 38.722 16.972 1.00 32.06 344 ARG A O 1
ATOM 2794 N N . SER A 1 345 ? -18.958 36.627 17.011 1.00 29.97 345 SER A N 1
ATOM 2795 C CA . SER A 1 345 ? -20.057 36.953 17.942 1.00 29.97 345 SER A CA 1
ATOM 2796 C C . SER A 1 345 ? -19.617 37.281 19.380 1.00 29.97 345 SER A C 1
ATOM 2798 O O . SER A 1 345 ? -20.420 37.804 20.144 1.00 29.97 345 SER A O 1
ATOM 2800 N N . PHE A 1 346 ? -18.367 36.990 19.766 1.00 30.56 346 PHE A N 1
ATOM 2801 C CA . PHE A 1 346 ? -17.828 37.313 21.099 1.00 30.56 346 PHE A CA 1
ATOM 2802 C C . PHE A 1 346 ? -17.059 38.642 21.159 1.00 30.56 346 PHE A C 1
ATOM 2804 O O . PHE A 1 346 ? -16.757 39.115 22.252 1.00 30.56 346 PHE A O 1
ATOM 2811 N N . HIS A 1 347 ? -16.750 39.266 20.015 1.00 34.06 347 HIS A N 1
ATOM 2812 C CA . HIS A 1 347 ? -16.004 40.531 19.978 1.00 34.06 347 HIS A CA 1
ATOM 2813 C C . HIS A 1 347 ? -16.874 41.779 19.765 1.00 34.06 347 HIS A C 1
ATOM 2815 O O . HIS A 1 347 ? -16.370 42.890 19.928 1.00 34.06 347 HIS A O 1
ATOM 2821 N N . GLU A 1 348 ? -18.165 41.615 19.469 1.00 32.44 348 GLU A N 1
ATOM 2822 C CA . GLU A 1 348 ? -19.110 42.728 19.284 1.00 32.44 348 GLU A CA 1
ATOM 2823 C C . GLU A 1 348 ? -19.804 43.177 20.582 1.00 32.44 348 GLU A C 1
ATOM 2825 O O . GLU A 1 348 ? -20.303 44.292 20.647 1.00 32.44 348 GLU A O 1
ATOM 2830 N N . THR A 1 349 ? -19.755 42.390 21.662 1.00 34.16 349 THR A N 1
ATOM 2831 C CA . THR A 1 349 ? -20.361 42.753 22.962 1.00 34.16 349 THR A CA 1
ATOM 2832 C C . THR A 1 349 ? -19.385 43.351 23.980 1.00 34.16 349 THR A C 1
ATOM 2834 O O . THR A 1 349 ? -19.813 43.796 25.041 1.00 34.16 349 THR A O 1
ATOM 2837 N N . ALA A 1 350 ? -18.084 43.405 23.678 1.00 34.47 350 ALA A N 1
ATOM 2838 C CA . ALA A 1 350 ? -17.053 43.879 24.613 1.00 34.47 350 ALA A CA 1
ATOM 2839 C C . ALA A 1 350 ? -16.455 45.256 24.260 1.00 34.47 350 ALA A C 1
ATOM 2841 O O . ALA A 1 350 ? -15.512 45.694 24.916 1.00 34.47 350 ALA A O 1
ATOM 2842 N N . ARG A 1 351 ? -16.971 45.944 23.228 1.00 34.19 351 ARG A N 1
ATOM 2843 C CA . ARG A 1 351 ? -16.419 47.230 22.754 1.00 34.19 351 ARG A CA 1
ATOM 2844 C C . ARG A 1 351 ? -17.243 48.473 23.113 1.00 34.19 351 ARG A C 1
ATOM 2846 O O . ARG A 1 351 ? -16.728 49.572 22.946 1.00 34.19 351 ARG A O 1
ATOM 2853 N N . ASP A 1 352 ? -18.421 48.299 23.716 1.00 32.06 352 ASP A N 1
ATOM 2854 C CA . ASP A 1 352 ? -19.286 49.403 24.181 1.00 32.06 352 ASP A CA 1
ATOM 2855 C C . ASP A 1 352 ? -19.223 49.667 25.697 1.00 32.06 352 ASP A C 1
ATOM 2857 O O . ASP A 1 352 ? -19.962 50.491 26.232 1.00 32.06 352 ASP A O 1
ATOM 2861 N N . GLN A 1 353 ? -18.303 49.024 26.417 1.00 35.09 353 GLN A N 1
ATOM 2862 C CA . GLN A 1 353 ? -18.052 49.315 27.831 1.00 35.09 353 GLN A CA 1
ATOM 2863 C C . GLN A 1 353 ? -16.553 49.396 28.095 1.00 35.09 353 GLN A C 1
ATOM 2865 O O . GLN A 1 353 ? -15.972 48.427 28.557 1.00 35.09 353 GLN A O 1
ATOM 2870 N N . LEU A 1 354 ? -15.929 50.524 27.741 1.00 32.44 354 LEU A N 1
ATOM 2871 C CA . LEU A 1 354 ? -14.723 51.113 28.369 1.00 32.44 354 LEU A CA 1
ATOM 2872 C C . LEU A 1 354 ? -14.201 52.279 27.507 1.00 32.44 354 LEU A C 1
ATOM 2874 O O . LEU A 1 354 ? -13.015 52.411 27.226 1.00 32.44 354 LEU A O 1
ATOM 2878 N N . ALA A 1 355 ? -15.106 53.161 27.081 1.00 34.09 355 ALA A N 1
ATOM 2879 C CA . ALA A 1 355 ? -14.756 54.515 26.668 1.00 34.09 355 ALA A CA 1
ATOM 2880 C C . ALA A 1 355 ? -14.939 55.434 27.882 1.00 34.09 355 ALA A C 1
ATOM 2882 O O . ALA A 1 355 ? -15.969 56.084 28.015 1.00 34.09 355 ALA A O 1
ATOM 2883 N N . SER A 1 356 ? -13.990 55.411 28.819 1.00 28.28 356 SER A N 1
ATOM 2884 C CA . SER A 1 356 ? -13.868 56.410 29.888 1.00 28.28 356 SER A CA 1
ATOM 2885 C C . SER A 1 356 ? -12.665 56.073 30.767 1.00 28.28 356 SER A C 1
ATOM 2887 O O . SER A 1 356 ? -12.745 55.149 31.575 1.00 28.28 356 SER A O 1
ATOM 2889 N N . SER A 1 357 ? -11.572 56.828 30.618 1.00 30.42 357 SER A N 1
ATOM 2890 C CA . SER A 1 357 ? -10.781 57.424 31.717 1.00 30.42 357 SER A CA 1
ATOM 2891 C C . SER A 1 357 ? -9.288 57.552 31.388 1.00 30.42 357 SER A C 1
ATOM 2893 O O . SER A 1 357 ? -8.596 56.552 31.240 1.00 30.42 357 SER A O 1
ATOM 2895 N N . ALA A 1 358 ? -8.853 58.819 31.382 1.00 30.44 358 ALA A N 1
ATOM 2896 C CA . ALA A 1 358 ? -7.548 59.376 31.768 1.00 30.44 358 ALA A CA 1
ATOM 2897 C C . ALA A 1 358 ? -6.294 58.907 31.000 1.00 30.44 358 ALA A C 1
ATOM 2899 O O . ALA A 1 358 ? -5.897 57.752 31.060 1.00 30.44 358 ALA A O 1
ATOM 2900 N N . GLU A 1 359 ? -5.667 59.730 30.152 1.00 28.80 359 GLU A N 1
ATOM 2901 C CA . GLU A 1 359 ? -4.915 60.983 30.410 1.00 28.80 359 GLU A CA 1
ATOM 2902 C C . GLU A 1 359 ? -3.662 60.847 31.298 1.00 28.80 359 GLU A C 1
ATOM 2904 O O . GLU A 1 359 ? -3.763 60.553 32.485 1.00 28.80 359 GLU A O 1
ATOM 2909 N N . LYS A 1 360 ? -2.535 61.265 30.683 1.00 30.55 360 LYS A N 1
ATOM 2910 C CA . LYS A 1 360 ? -1.270 61.801 31.239 1.00 30.55 360 LYS A CA 1
ATOM 2911 C C . LYS A 1 360 ? -0.327 60.845 31.977 1.00 30.55 360 LYS A C 1
ATOM 2913 O O . LYS A 1 360 ? -0.752 60.001 32.742 1.00 30.55 360 LYS A O 1
ATOM 2918 N N . GLU A 1 361 ? 0.995 60.995 31.931 1.00 27.36 361 GLU A N 1
ATOM 2919 C CA . GLU A 1 361 ? 2.003 61.603 31.040 1.00 27.36 361 GLU A CA 1
ATOM 2920 C C . GLU A 1 361 ? 3.365 61.244 31.703 1.00 27.36 361 GLU A C 1
ATOM 2922 O O . GLU A 1 361 ? 3.421 61.237 32.928 1.00 27.36 361 GLU A O 1
ATOM 2927 N N . VAL A 1 362 ? 4.432 61.021 30.903 1.00 28.48 362 VAL A N 1
ATOM 2928 C CA . VAL A 1 362 ? 5.821 61.552 31.103 1.00 28.48 362 VAL A CA 1
ATOM 2929 C C . VAL A 1 362 ? 6.609 61.001 32.324 1.00 28.48 362 VAL A C 1
ATOM 2931 O O . VAL A 1 362 ? 6.121 60.985 33.439 1.00 28.48 362 VAL A O 1
ATOM 2934 N N . THR A 1 363 ? 7.863 60.525 32.317 1.00 26.88 363 THR A N 1
ATOM 2935 C CA . THR A 1 363 ? 9.092 60.511 31.478 1.00 26.88 363 THR A CA 1
ATOM 2936 C C . THR A 1 363 ? 10.061 59.537 32.192 1.00 26.88 363 THR A C 1
ATOM 2938 O O . THR A 1 363 ? 9.897 59.310 33.383 1.00 26.88 363 THR A O 1
ATOM 2941 N N . GLY A 1 364 ? 11.126 58.952 31.650 1.00 24.56 364 GLY A N 1
ATOM 2942 C CA . GLY A 1 364 ? 11.842 59.084 30.391 1.00 24.56 364 GLY A CA 1
ATOM 2943 C C . GLY A 1 364 ? 13.217 58.411 30.560 1.00 24.56 364 GLY A C 1
ATOM 2944 O O . GLY A 1 364 ? 13.787 58.428 31.646 1.00 24.56 364 GLY A O 1
ATOM 2945 N N . SER A 1 365 ? 13.750 57.819 29.496 1.00 24.56 365 SER A N 1
ATOM 2946 C CA . SER A 1 365 ? 15.172 57.921 29.151 1.00 24.56 365 SER A CA 1
ATOM 2947 C C . SER A 1 365 ? 15.319 57.527 27.687 1.00 24.56 365 SER A C 1
ATOM 2949 O O . SER A 1 365 ? 14.962 56.423 27.280 1.00 24.56 365 SER A O 1
ATOM 2951 N N . SER A 1 366 ? 15.748 58.510 26.906 1.00 24.17 366 SER A N 1
ATOM 2952 C CA . SER A 1 366 ? 15.863 58.511 25.456 1.00 24.17 366 SER A CA 1
ATOM 2953 C C . SER A 1 366 ? 17.284 58.139 25.050 1.00 24.17 366 SER A C 1
ATOM 2955 O O . SER A 1 366 ? 18.237 58.726 25.560 1.00 24.17 366 SER A O 1
ATOM 2957 N N . ILE A 1 367 ? 17.400 57.227 24.083 1.00 25.77 367 ILE A N 1
ATOM 2958 C CA . ILE A 1 367 ? 18.418 57.290 23.031 1.00 25.77 367 ILE A CA 1
ATOM 2959 C C . ILE A 1 367 ? 17.683 57.048 21.698 1.00 25.77 367 ILE A C 1
ATOM 2961 O O . ILE A 1 367 ? 17.349 55.916 21.358 1.00 25.77 367 ILE A O 1
ATOM 2965 N N . GLN A 1 368 ? 17.385 58.144 20.996 1.00 25.39 368 GLN A N 1
ATOM 2966 C CA . GLN A 1 368 ? 17.158 58.251 19.542 1.00 25.39 368 GLN A CA 1
ATOM 2967 C C . GLN A 1 368 ? 18.523 58.222 18.817 1.00 25.39 368 GLN A C 1
ATOM 2969 O O . GLN A 1 368 ? 19.523 58.595 19.424 1.00 25.39 368 GLN A O 1
ATOM 2974 N N . ASP A 1 369 ? 18.699 57.908 17.533 1.00 24.33 369 ASP A N 1
ATOM 2975 C CA . ASP A 1 369 ? 17.878 57.335 16.457 1.00 24.33 369 ASP A CA 1
ATOM 2976 C C . ASP A 1 369 ? 18.839 57.011 15.283 1.00 24.33 369 ASP A C 1
ATOM 2978 O O . ASP A 1 369 ? 19.888 57.644 15.152 1.00 24.33 369 ASP A O 1
ATOM 2982 N N . ASN A 1 370 ? 18.368 56.135 14.383 1.00 24.42 370 ASN A N 1
ATOM 2983 C CA . ASN A 1 370 ? 18.614 56.066 12.927 1.00 24.42 370 ASN A CA 1
ATOM 2984 C C . ASN A 1 370 ? 19.603 55.061 12.279 1.00 24.42 370 ASN A C 1
ATOM 2986 O O . ASN A 1 370 ? 20.818 55.221 12.335 1.00 24.42 370 ASN A O 1
ATOM 2990 N N . LEU A 1 371 ? 18.957 54.137 11.527 1.00 24.48 371 LEU A N 1
ATOM 2991 C CA . LEU A 1 371 ? 19.168 53.701 10.119 1.00 24.48 371 LEU A CA 1
ATOM 2992 C C . LEU A 1 371 ? 20.553 53.112 9.772 1.00 24.48 371 LEU A C 1
ATOM 2994 O O . LEU A 1 371 ? 21.559 53.793 9.853 1.00 24.48 371 LEU A O 1
ATOM 2998 N N . ASP A 1 372 ? 20.720 51.848 9.367 1.00 25.53 372 ASP A N 1
ATOM 2999 C CA . ASP A 1 372 ? 19.983 51.079 8.358 1.00 25.53 372 ASP A CA 1
ATOM 3000 C C . ASP A 1 372 ? 20.099 49.562 8.614 1.00 25.53 372 ASP A C 1
ATOM 3002 O O . ASP A 1 372 ? 21.170 49.044 8.932 1.00 25.53 372 ASP A O 1
ATOM 3006 N N . SER A 1 373 ? 19.022 48.803 8.396 1.00 31.95 373 SER A N 1
ATOM 3007 C CA . SER A 1 373 ? 19.098 47.351 8.167 1.00 31.95 373 SER A CA 1
ATOM 3008 C C . SER A 1 373 ? 17.942 46.901 7.268 1.00 31.95 373 SER A C 1
ATOM 3010 O O . SER A 1 373 ? 16.792 47.278 7.505 1.00 31.95 373 SER A O 1
ATOM 3012 N N . PRO A 1 374 ? 18.217 46.146 6.190 1.00 30.39 374 PRO A N 1
ATOM 3013 C CA . PRO A 1 374 ? 17.312 46.061 5.059 1.00 30.39 374 PRO A CA 1
ATOM 3014 C C . PRO A 1 374 ? 16.119 45.147 5.338 1.00 30.39 374 PRO A C 1
ATOM 3016 O O . PRO A 1 374 ? 16.257 44.012 5.797 1.00 30.39 374 PRO A O 1
ATOM 3019 N N . LYS A 1 375 ? 14.942 45.646 4.944 1.00 36.44 375 LYS A N 1
ATOM 3020 C CA . LYS A 1 375 ? 13.724 44.877 4.672 1.00 36.44 375 LYS A CA 1
ATOM 3021 C C . LYS A 1 375 ? 14.082 43.597 3.912 1.00 36.44 375 LYS A C 1
ATOM 3023 O O . LYS A 1 375 ? 14.420 43.644 2.728 1.00 36.44 375 LYS A O 1
ATOM 3028 N N . THR A 1 376 ? 13.979 42.445 4.564 1.00 28.86 376 THR A N 1
ATOM 3029 C CA . THR A 1 376 ? 14.068 41.156 3.877 1.00 28.86 376 THR A CA 1
ATOM 3030 C C . THR A 1 376 ? 12.722 40.864 3.229 1.00 28.86 376 THR A C 1
ATOM 3032 O O . THR A 1 376 ? 11.764 40.393 3.832 1.00 28.86 376 THR A O 1
ATOM 3035 N N . ASN A 1 377 ? 12.668 41.261 1.964 1.00 35.88 377 ASN A N 1
ATOM 3036 C CA . ASN A 1 377 ? 11.641 40.982 0.975 1.00 35.88 377 ASN A CA 1
ATOM 3037 C C . ASN A 1 377 ? 11.273 39.473 0.998 1.00 35.88 377 ASN A C 1
ATOM 3039 O O . ASN A 1 377 ? 12.193 38.656 0.994 1.00 35.88 377 ASN A O 1
ATOM 3043 N N . PRO A 1 378 ? 9.994 39.048 0.975 1.00 40.72 378 PRO A N 1
ATOM 3044 C CA . PRO A 1 378 ? 9.587 37.628 1.006 1.00 40.72 378 PRO A CA 1
ATOM 3045 C C . PRO A 1 378 ? 10.236 36.742 -0.081 1.00 40.72 378 PRO A C 1
ATOM 3047 O O . PRO A 1 378 ? 10.337 35.525 0.073 1.00 40.72 378 PRO A O 1
ATOM 3050 N N . VAL A 1 379 ? 10.785 37.352 -1.136 1.00 37.62 379 VAL A N 1
ATOM 3051 C CA . VAL A 1 379 ? 11.616 36.696 -2.157 1.00 37.62 379 VAL A CA 1
ATOM 3052 C C . VAL A 1 379 ? 12.927 36.120 -1.584 1.00 37.62 379 VAL A C 1
ATOM 3054 O O . VAL A 1 379 ? 13.389 35.087 -2.063 1.00 37.62 379 VAL A O 1
ATOM 3057 N N . SER A 1 380 ? 13.526 36.710 -0.540 1.00 36.12 380 SER A N 1
ATOM 3058 C CA . SER A 1 380 ? 14.772 36.204 0.065 1.00 36.12 380 SER A CA 1
ATOM 3059 C C . SER A 1 380 ? 14.560 34.973 0.945 1.00 36.12 380 SER A C 1
ATOM 3061 O O . SER A 1 380 ? 15.470 34.157 1.062 1.00 36.12 380 SER A O 1
ATOM 3063 N N . LEU A 1 381 ? 13.366 34.801 1.526 1.00 41.09 381 LEU A N 1
ATOM 3064 C CA . LEU A 1 381 ? 13.022 33.617 2.320 1.00 41.09 381 LEU A CA 1
ATOM 3065 C C . LEU A 1 381 ? 12.788 32.397 1.416 1.00 41.09 381 LEU A C 1
ATOM 3067 O O . LEU A 1 381 ? 13.306 31.319 1.693 1.00 41.09 381 LEU A O 1
ATOM 3071 N N . VAL A 1 382 ? 12.103 32.596 0.284 1.00 44.00 382 VAL A N 1
ATOM 3072 C CA . VAL A 1 382 ? 11.929 31.564 -0.752 1.00 44.00 382 VAL A CA 1
ATOM 3073 C C . VAL A 1 382 ? 13.268 31.212 -1.398 1.00 44.00 382 VAL A C 1
ATOM 3075 O O . VAL A 1 382 ? 13.550 30.037 -1.617 1.00 44.00 382 VAL A O 1
ATOM 3078 N N . ARG A 1 383 ? 14.138 32.204 -1.638 1.00 43.88 383 ARG A N 1
ATOM 3079 C CA . ARG A 1 383 ? 15.488 31.950 -2.155 1.00 43.88 383 ARG A CA 1
ATOM 3080 C C . ARG A 1 383 ? 16.318 31.144 -1.151 1.00 43.88 383 ARG A C 1
ATOM 3082 O O . ARG A 1 383 ? 16.944 30.184 -1.574 1.00 43.88 383 ARG A O 1
ATOM 3089 N N . LYS A 1 384 ? 16.237 31.444 0.155 1.00 49.09 384 LYS A N 1
ATOM 3090 C CA . LYS A 1 384 ? 16.903 30.684 1.230 1.00 49.09 384 LYS A CA 1
ATOM 3091 C C . LYS A 1 384 ? 16.379 29.247 1.342 1.00 49.09 384 LYS A C 1
ATOM 3093 O O . LYS A 1 384 ? 17.186 28.332 1.393 1.00 49.09 384 LYS A O 1
ATOM 3098 N N . MET A 1 385 ? 15.063 29.030 1.259 1.00 48.34 385 MET A N 1
ATOM 3099 C CA . MET A 1 385 ? 14.476 27.679 1.233 1.00 48.34 385 MET A CA 1
ATOM 3100 C C . MET A 1 385 ? 14.856 26.891 -0.028 1.00 48.34 385 MET A C 1
ATOM 3102 O O . MET A 1 385 ? 15.092 25.690 0.057 1.00 48.34 385 MET A O 1
ATOM 3106 N N . ALA A 1 386 ? 14.974 27.554 -1.183 1.00 47.28 386 ALA A N 1
ATOM 3107 C CA . ALA A 1 386 ? 15.489 26.932 -2.400 1.00 47.28 386 ALA A CA 1
ATOM 3108 C C . ALA A 1 386 ? 16.980 26.581 -2.267 1.00 47.28 386 ALA A C 1
ATOM 3110 O O . ALA A 1 386 ? 17.373 25.488 -2.657 1.00 47.28 386 ALA A O 1
ATOM 3111 N N . THR A 1 387 ? 17.793 27.444 -1.642 1.00 52.62 387 THR A N 1
ATOM 3112 C CA . THR A 1 387 ? 19.217 27.149 -1.392 1.00 52.62 387 THR A CA 1
ATOM 3113 C C . THR A 1 387 ? 19.391 26.039 -0.352 1.00 52.62 387 THR A C 1
ATOM 3115 O O . THR A 1 387 ? 20.271 25.202 -0.507 1.00 52.62 387 THR A O 1
ATOM 3118 N N . ASP A 1 388 ? 18.539 25.978 0.675 1.00 51.59 388 ASP A N 1
ATOM 3119 C CA . ASP A 1 388 ? 18.546 24.917 1.689 1.00 51.59 388 ASP A CA 1
ATOM 3120 C C . ASP A 1 388 ? 18.101 23.574 1.084 1.00 51.59 388 ASP A C 1
ATOM 3122 O O . ASP A 1 388 ? 18.690 22.534 1.385 1.00 51.59 388 ASP A O 1
ATOM 3126 N N . TYR A 1 389 ? 17.124 23.590 0.169 1.00 44.75 389 TYR A N 1
ATOM 3127 C CA . TYR A 1 389 ? 16.695 22.417 -0.596 1.00 44.75 389 TYR A CA 1
ATOM 3128 C C . TYR A 1 389 ? 17.780 21.951 -1.580 1.00 44.75 389 TYR A C 1
ATOM 3130 O O . TYR A 1 389 ? 18.105 20.765 -1.607 1.00 44.75 389 TYR A O 1
ATOM 3138 N N . GLU A 1 390 ? 18.424 22.867 -2.309 1.00 46.44 390 GLU A N 1
ATOM 3139 C CA . GLU A 1 390 ? 19.580 22.565 -3.163 1.00 46.44 390 GLU A CA 1
ATOM 3140 C C . GLU A 1 390 ? 20.757 22.018 -2.345 1.00 46.44 390 GLU A C 1
ATOM 3142 O O . GLU A 1 390 ? 21.326 20.993 -2.704 1.00 46.44 390 GLU A O 1
ATOM 3147 N N . GLN A 1 391 ? 21.083 22.602 -1.188 1.00 49.12 391 GLN A N 1
ATOM 3148 C CA . GLN A 1 391 ? 22.115 22.074 -0.290 1.00 49.12 391 GLN A CA 1
ATOM 3149 C C . GLN A 1 391 ? 21.744 20.704 0.288 1.00 49.12 391 GLN A C 1
ATOM 3151 O O . GLN A 1 391 ? 22.630 19.871 0.493 1.00 49.12 391 GLN A O 1
ATOM 3156 N N . MET A 1 392 ? 20.459 20.432 0.532 1.00 51.69 392 MET A N 1
ATOM 3157 C CA . MET A 1 392 ? 19.990 19.121 0.980 1.00 51.69 392 MET A CA 1
ATOM 3158 C C . MET A 1 392 ? 20.096 18.070 -0.137 1.00 51.69 392 MET A C 1
ATOM 3160 O O . MET A 1 392 ? 20.474 16.928 0.133 1.00 51.69 392 MET A O 1
ATOM 3164 N N . LEU A 1 393 ? 19.840 18.456 -1.389 1.00 45.06 393 LEU A N 1
ATOM 3165 C CA . LEU A 1 393 ? 20.045 17.614 -2.570 1.00 45.06 393 LEU A CA 1
ATOM 3166 C C . LEU A 1 393 ? 21.538 17.347 -2.833 1.00 45.06 393 LEU A C 1
ATOM 3168 O O . LEU A 1 393 ? 21.912 16.209 -3.131 1.00 45.06 393 LEU A O 1
ATOM 3172 N N . THR A 1 394 ? 22.405 18.341 -2.619 1.00 47.00 394 THR A N 1
ATOM 3173 C CA . THR A 1 394 ? 23.868 18.205 -2.726 1.00 47.00 394 THR A CA 1
ATOM 3174 C C . THR A 1 394 ? 24.443 17.338 -1.597 1.00 47.00 394 THR A C 1
ATOM 3176 O O . THR A 1 394 ? 25.277 16.469 -1.848 1.00 47.00 394 THR A O 1
ATOM 3179 N N . LYS A 1 395 ? 23.942 17.473 -0.357 1.00 48.19 395 LYS A N 1
ATOM 3180 C CA . LYS A 1 395 ? 24.315 16.614 0.788 1.00 48.19 395 LYS A CA 1
ATOM 3181 C C . LYS A 1 395 ? 23.858 15.161 0.624 1.00 48.19 395 LYS A C 1
ATOM 3183 O O . LYS A 1 395 ? 24.527 14.260 1.122 1.00 48.19 395 LYS A O 1
ATOM 3188 N N . ARG A 1 396 ? 22.764 14.914 -0.106 1.00 48.22 396 ARG A N 1
ATOM 3189 C CA . ARG A 1 396 ? 22.281 13.562 -0.450 1.00 48.22 396 ARG A CA 1
ATOM 3190 C C . ARG A 1 396 ? 23.024 12.914 -1.631 1.00 48.22 396 ARG A C 1
ATOM 3192 O O . ARG A 1 396 ? 22.688 11.795 -1.995 1.00 48.22 396 ARG A O 1
ATOM 3199 N N . SER A 1 397 ? 24.053 13.569 -2.188 1.00 42.19 397 SER A N 1
ATOM 3200 C CA . SER A 1 397 ? 24.923 13.048 -3.262 1.00 42.19 397 SER A CA 1
ATOM 3201 C C . SER A 1 397 ? 24.177 12.515 -4.499 1.00 42.19 397 SER A C 1
ATOM 3203 O O . SER A 1 397 ? 24.609 11.541 -5.108 1.00 42.19 397 SER A O 1
ATOM 3205 N N . ILE A 1 398 ? 23.076 13.161 -4.903 1.00 45.47 398 ILE A N 1
ATOM 3206 C CA . ILE A 1 398 ? 22.318 12.788 -6.119 1.00 45.47 398 ILE A CA 1
ATOM 3207 C C . ILE A 1 398 ? 22.914 13.434 -7.391 1.00 45.47 398 ILE A C 1
ATOM 3209 O O . ILE A 1 398 ? 22.623 13.004 -8.502 1.00 45.47 398 ILE A O 1
ATOM 3213 N N . PHE A 1 399 ? 23.848 14.381 -7.245 1.00 42.28 399 PHE A N 1
ATOM 3214 C CA . PHE A 1 399 ? 24.678 14.893 -8.338 1.00 42.28 399 PHE A CA 1
ATOM 3215 C C . PHE A 1 399 ? 26.140 15.011 -7.888 1.00 42.28 399 PHE A C 1
ATOM 3217 O O . PHE A 1 399 ? 26.539 16.000 -7.281 1.00 42.28 399 PHE A O 1
ATOM 3224 N N . LYS A 1 400 ? 26.961 14.005 -8.201 1.00 34.41 400 LYS A N 1
ATOM 3225 C CA . LYS A 1 400 ? 28.398 14.220 -8.414 1.00 34.41 400 LYS A CA 1
ATOM 3226 C C . LYS A 1 400 ? 28.657 14.082 -9.905 1.00 34.41 400 LYS A C 1
ATOM 3228 O O . LYS A 1 400 ? 28.879 12.983 -10.405 1.00 34.41 400 LYS A O 1
ATOM 3233 N N . GLU A 1 401 ? 28.613 15.205 -10.615 1.00 35.47 401 GLU A N 1
ATOM 3234 C CA . GLU A 1 401 ? 29.350 15.297 -11.869 1.00 35.47 401 GLU A CA 1
ATOM 3235 C C . GLU A 1 401 ? 30.839 15.137 -11.555 1.00 35.47 401 GLU A C 1
ATOM 3237 O O . GLU A 1 401 ? 31.413 15.854 -10.734 1.00 35.47 401 GLU A O 1
ATOM 3242 N N . LYS A 1 402 ? 31.457 14.162 -12.220 1.00 41.81 402 LYS A N 1
ATOM 3243 C CA . LYS A 1 402 ? 32.901 14.106 -12.403 1.00 41.81 402 LYS A CA 1
ATOM 3244 C C . LYS A 1 402 ? 33.330 15.341 -13.206 1.00 41.81 402 LYS A C 1
ATOM 3246 O O . LYS A 1 402 ? 32.981 15.457 -14.375 1.00 41.81 402 LYS A O 1
ATOM 3251 N N . LYS A 1 403 ? 34.154 16.198 -12.611 1.00 34.66 403 LYS A N 1
ATOM 3252 C CA . LYS A 1 403 ? 35.241 16.904 -13.309 1.00 34.66 403 LYS A CA 1
ATOM 3253 C C . LYS A 1 403 ? 36.514 16.361 -12.668 1.00 34.66 403 LYS A C 1
ATOM 3255 O O . LYS A 1 403 ? 36.716 16.571 -11.482 1.00 34.66 403 LYS A O 1
ATOM 3260 N N . GLN A 1 404 ? 37.141 15.342 -13.246 1.00 35.56 404 GLN A N 1
ATOM 3261 C CA . GLN A 1 404 ? 38.123 15.443 -14.326 1.00 35.56 404 GLN A CA 1
ATOM 3262 C C . GLN A 1 404 ? 39.239 16.422 -13.965 1.00 35.56 404 GLN A C 1
ATOM 3264 O O . GLN A 1 404 ? 39.111 17.631 -14.144 1.00 35.56 404 GLN A O 1
ATOM 3269 N N . ASP A 1 405 ? 40.310 15.821 -13.456 1.00 38.91 405 ASP A N 1
ATOM 3270 C CA . ASP A 1 405 ? 41.638 16.380 -13.281 1.00 38.91 405 ASP A CA 1
ATOM 3271 C C . ASP A 1 405 ? 42.113 17.041 -14.577 1.00 38.91 405 ASP A C 1
ATOM 3273 O O . ASP A 1 405 ? 42.215 16.386 -15.617 1.00 38.91 405 ASP A O 1
ATOM 3277 N N . LYS A 1 406 ? 42.404 18.338 -14.499 1.00 43.97 406 LYS A N 1
ATOM 3278 C CA . LYS A 1 406 ? 43.369 19.045 -15.347 1.00 43.97 406 LYS A CA 1
ATOM 3279 C C . LYS A 1 406 ? 43.822 20.296 -14.605 1.00 43.97 406 LYS A C 1
ATOM 3281 O O . LYS A 1 406 ? 43.314 21.376 -14.867 1.00 43.97 406 LYS A O 1
ATOM 3286 N N . GLU A 1 407 ? 44.763 20.121 -13.690 1.00 39.84 407 GLU A N 1
ATOM 3287 C CA . GLU A 1 407 ? 45.734 21.148 -13.300 1.00 39.84 407 GLU A CA 1
ATOM 3288 C C . GLU A 1 407 ? 46.858 20.459 -12.519 1.00 39.84 407 GLU A C 1
ATOM 3290 O O . GLU A 1 407 ? 46.940 20.526 -11.307 1.00 39.84 407 GLU A O 1
ATOM 3295 N N . ASP A 1 408 ? 47.674 19.706 -13.257 1.00 40.34 408 ASP A N 1
ATOM 3296 C CA . ASP A 1 408 ? 49.034 19.315 -12.872 1.00 40.34 408 ASP A CA 1
ATOM 3297 C C . ASP A 1 408 ? 49.833 19.120 -14.170 1.00 40.34 408 ASP A C 1
ATOM 3299 O O . ASP A 1 408 ? 50.288 18.038 -14.528 1.00 40.34 408 ASP A O 1
ATOM 3303 N N . GLU A 1 409 ? 49.933 20.193 -14.957 1.00 41.44 409 GLU A N 1
ATOM 3304 C CA . GLU A 1 409 ? 50.920 20.281 -16.037 1.00 41.44 409 GLU A CA 1
ATOM 3305 C C . GLU A 1 409 ? 51.350 21.738 -16.272 1.00 41.44 409 GLU A C 1
ATOM 3307 O O . GLU A 1 409 ? 51.370 22.247 -17.389 1.00 41.44 409 GLU A O 1
ATOM 3312 N N . SER A 1 410 ? 51.703 22.444 -15.194 1.00 42.97 410 SER A N 1
ATOM 3313 C CA . SER A 1 410 ? 52.430 23.714 -15.301 1.00 42.97 410 SER A CA 1
ATOM 3314 C C . SER A 1 410 ? 53.342 24.003 -14.108 1.00 42.97 410 SER A C 1
ATOM 3316 O O . SER A 1 410 ? 53.458 25.153 -13.716 1.00 42.97 410 SER A O 1
ATOM 3318 N N . GLU A 1 411 ? 54.015 23.000 -13.532 1.00 41.31 411 GLU A N 1
ATOM 3319 C CA . GLU A 1 411 ? 55.124 23.249 -12.590 1.00 41.31 411 GLU A CA 1
ATOM 3320 C C . GLU A 1 411 ? 56.076 22.039 -12.437 1.00 41.31 411 GLU A C 1
ATOM 3322 O O . GLU A 1 411 ? 56.404 21.596 -11.347 1.00 41.31 411 GLU A O 1
ATOM 3327 N N . ALA A 1 412 ? 56.555 21.472 -13.554 1.00 42.56 412 ALA A N 1
ATOM 3328 C CA . ALA A 1 412 ? 57.627 20.456 -13.526 1.00 42.56 412 ALA A CA 1
ATOM 3329 C C . ALA A 1 412 ? 58.611 20.535 -14.713 1.00 42.56 412 ALA A C 1
ATOM 3331 O O . ALA A 1 412 ? 59.231 19.547 -15.102 1.00 42.56 412 ALA A O 1
ATOM 3332 N N . ARG A 1 413 ? 58.799 21.727 -15.298 1.00 45.41 413 ARG A N 1
ATOM 3333 C CA . ARG A 1 413 ? 59.923 22.013 -16.212 1.00 45.41 413 ARG A CA 1
ATOM 3334 C C . ARG A 1 413 ? 60.585 23.343 -15.870 1.00 45.41 413 ARG A C 1
ATOM 3336 O O . ARG A 1 413 ? 60.503 24.298 -16.633 1.00 45.41 413 ARG A O 1
ATOM 3343 N N . LYS A 1 414 ? 61.248 23.386 -14.715 1.00 46.38 414 LYS A N 1
ATOM 3344 C CA . LYS A 1 414 ? 62.426 24.222 -14.423 1.00 46.38 414 LYS A CA 1
ATOM 3345 C C . LYS A 1 414 ? 63.107 23.640 -13.178 1.00 46.38 414 LYS A C 1
ATOM 3347 O O . LYS A 1 414 ? 62.452 23.491 -12.155 1.00 46.38 414 LYS A O 1
ATOM 3352 N N . ASN A 1 415 ? 64.406 23.346 -13.308 1.00 34.62 415 ASN A N 1
ATOM 3353 C CA . ASN A 1 415 ? 65.313 22.586 -12.420 1.00 34.62 415 ASN A CA 1
ATOM 3354 C C . ASN A 1 415 ? 65.260 21.070 -12.684 1.00 34.62 415 ASN A C 1
ATOM 3356 O O . ASN A 1 415 ? 64.232 20.460 -12.435 1.00 34.62 415 ASN A O 1
ATOM 3360 N N . LYS A 1 416 ? 66.288 20.342 -13.132 1.00 36.19 416 LYS A N 1
ATOM 3361 C CA . LYS A 1 416 ? 67.719 20.515 -13.497 1.00 36.19 416 LYS A CA 1
ATOM 3362 C C . LYS A 1 416 ? 68.134 19.154 -14.142 1.00 36.19 416 LYS A C 1
ATOM 3364 O O . LYS A 1 416 ? 67.371 18.203 -13.953 1.00 36.19 416 LYS A O 1
ATOM 3369 N N . PRO A 1 417 ? 69.290 18.960 -14.812 1.00 43.00 417 PRO A N 1
ATOM 3370 C CA . PRO A 1 417 ? 70.511 19.775 -14.857 1.00 43.00 417 PRO A CA 1
ATOM 3371 C C . PRO A 1 417 ? 70.576 20.749 -16.031 1.00 43.00 417 PRO A C 1
ATOM 3373 O O . PRO A 1 417 ? 70.142 20.372 -17.142 1.00 43.00 417 PRO A O 1
#

Sequence (417 aa):
MKKDANQQLLAAQFDEKMKQVENDFANLMLRVSSIGPSSGLKVTQDFGIDFSQKIINTLETIATEFPSFVEHWNGLPTFIKQEDVMTLIERIPPLGLRLAHAEPWMKRLAYANGDTITKAYTDFKEKIKQSNKIYTTESDKEELLTSFERFENGTLAVRSVYEKQLRRVEKAHQALVQYRDNNQERSGLTGERASALTGILTAYSRIPLQLEEAELKRFKRTEAYQKAQETDEHLSLSQRHMKHYQECPPLEKQIELLNEVLTSQRNLDDDTNKYSVLFKHHPHPKGLWKKITQVDSSPILKLTALRDALVTAEEARKAFIKADSELPEPLLGDQAYISQQHRRSFHETARDQLASSAEKEVTGSSIQDNLDSPKTNPVSLVRKMATDYEQMLTKRSIFKEKKQDKEDESEARKNKP

Organism: NCBI:txid466